Protein AF-W4LJB1-F1 (afdb_monomer)

Solvent-accessible surface area (backbone atoms only — not comparable to full-atom values): 30000 Å² total; per-residue (Å²): 85,72,66,49,22,36,75,74,29,67,84,62,86,85,84,87,67,60,63,72,80,47,66,64,42,24,19,49,32,48,44,39,39,50,56,78,70,55,41,74,54,46,64,46,61,82,84,63,87,84,41,37,68,29,30,62,28,66,41,12,50,27,48,24,54,32,27,75,71,45,22,34,31,26,21,24,29,37,70,37,11,29,45,12,38,69,47,71,60,37,59,60,35,86,85,61,88,76,69,100,62,61,70,65,44,41,14,34,43,78,53,99,72,34,38,50,46,50,34,37,32,34,51,68,32,39,44,34,43,35,38,35,40,72,45,26,34,22,90,58,12,78,81,33,13,6,32,42,21,65,30,36,39,31,15,71,42,88,47,42,70,14,58,74,55,46,78,30,64,23,74,76,81,40,11,28,68,96,50,39,27,36,51,39,63,30,62,36,60,53,71,30,87,50,92,53,70,44,70,33,23,39,33,44,34,63,70,42,54,60,65,77,31,31,93,77,40,83,86,44,65,31,32,37,37,38,36,48,46,59,82,70,78,68,69,58,36,36,72,74,32,79,55,72,72,35,87,62,29,24,53,41,46,52,32,43,38,68,20,66,76,34,41,11,15,11,19,24,44,48,68,46,32,73,92,63,29,91,78,79,73,95,66,99,37,44,47,50,41,72,40,27,16,16,36,26,84,44,59,34,39,23,41,62,70,37,46,71,50,72,44,76,48,66,28,21,43,27,14,19,49,15,50,49,70,37,95,84,51,70,47,68,55,74,61,85,57,51,98,57,20,59,49,101,45,22,21,31,67,44,12,46,35,2,13,28,43,48,40,20,46,52,48,50,47,34,70,71,38,80,81,63,39,37,66,58,53,51,48,29,36,42,79,39,22,47,67,38,48,15,71,77,38,38,87,54,74,31,34,35,30,7,30,8,36,57,34,64,68,50,20,50,56,67,65,52,50,59,22,42,29,45,62,66,28,58,84,56,68,46,77,48,45,39,66,43,66,51,53,37,33,51,49,70,50,53,62,81,54,95,62,62,73,47,35,36,37,42,34,59,79,40,40,83,65,41,79,46,60,61,74,37,74,46,55,29,66,52,58,47,78,20,55,31,37,36,40,16,23,41,81,87,71,51,51,29,92,74,47,29,70,42,45,42,38,24,39,68,71,79,79,80,80,77,81,78,86,80,88,82,84,87,89,87,89,87,78,96,80,81,85,77,88,80,82,87,79,91,77,86,89,87,83,89,82,89,83,87,90,80,88,82,84,86,80,88,85,135

Radius of gyration: 34.61 Å; Cα contacts (8 Å, |Δi|>4): 1351; chains: 1; bounding box: 64×47×132 Å

pLDDT: mean 85.66, std 18.84, range [25.03, 98.88]

Secondary structure (DSSP, 8-state):
-HHHHHHH-TT-------S-S-HHHHHHHHHHHHTTS--SSEEE----TTS-SSB--HHHHHHHHHHTTT--EEEE--S-TT-EEEEE--BS-TT----SS--SSSBB--STT---EEEEEPTT-EEEEEEEESS--TTTSTT---SEEEEEEEESSSSHHHHHS-SEEE-----BTTB--S-SEEEEEEE--SSS-EEEEEEEEEEEE--SSBTTBTTSPPEEEEEEEESS----EETTB-STT-TT-B----GGGGSTT-EEEEEEEGGGSTTT-SSSSSSSS-PPPTTSPP-EEEEEEE-TTS-EEEEEEEE--EEEEE-EE-SSSSB----TTGGGPSPSSPEE-SHHHHHHHHHHHHHHHHHH-TT--HHHHHHHHHHH-B---STT--SSSBTTTBT-B--HHHHHHHT----EEEEEESSS-EEEETT-EEEEEEEEE-SSSSPPEEEEEE-TTSS--B-SS--EEEE--S-EEEEEEEEEEETTS-B-SS-EEEEEEEEPPPP----------------S------------------------------

Mean predicted aligned error: 13.0 Å

Foldseek 3Di:
DVVLLCVLFVVDDDDDADCPDDNVSNLVRLQCCLPVVVPQEEEDEDDDLQFDQQEADSNLVSQLVSQVVQRAYAYEQFQQQLQKAKDFFDFLAPPCQDDPFDQLRQWGDPPPSQQWWKKKAFAFKKKKKKKFKNFAACNLAPFGADAWFKKKFKFQDRGSVRSVPTPWIFGDDAHHHPRGGHHRIGMIMDTRNDNGIGMIIMIIGGNHYDQAPGNLDRVHGMMMMMGMDMPPPPQIQIVQPRFSQRPRRHFPGGHSLQRPLHAHEFEFAPCQQPVNDPDPDPDDFGDTDSSQTFAAWRWNQAYSNRHGDIDTDGPNAAYEYFFDFDADDAAFDAPPCRVHGSDPTHGGDGSRRGRSNLSSLVVVLCVLPVPDGSVLLSCLQLVQADQGPDRNGHGAAHRRGGSHYGDSVSSSVVPWQFKAKDWPPPPAAEEEAAFFWGWTAMDIDTSPPPFDKWKKKDFQPQFDIDGDRTPTITGGRDADKTKIWIWMHGPVGDIRPDTDIHIYGYDYPPPPPPDDDDDDDDDDDDDPDPDDDDDDDDDDDDDDDDDDDDDDDDDDDD

Sequence (558 aa):
MAELVHDIAPGASLAFHTAFGGQAVFAEGITDLCTTAGSTVVVDDVIYFAEPMYQDGIIAQAAAACVARGVPYFSSAGNQSNRGLRQVFQDINPADERTRTPIGKDLHNWGGGDGFLDLTLPPGSTVRVVLQWNQPFASVSPGNGAQIDLDLYITPTPNASGLRSPIARSIGQQGTTGNPRGDAVEIVSVSNFGTRSKTVYLAIDHYEGSQSMIPQDSTTPLEFRLVFFESDFRNTIIQGIVDHTSAFGGPTIYGHAVAPGVVSVAAVPWYDTQVFNSNFTPSRATDPEDFSSRGGAISTQFDVSGNFLPRTSQEPDIAAVDGNNTTFFGFPLNLGGYEGEPDSFPNFFGTSAAAPNAAAVAALMREYHGALNPDEILAAMVNTAIDITGTRASVGRDDVTGAGLLDANAALAALQDGPNGVINTPSGNVSILAGQAVNFRGTGTSSEGNVPLSFFWDFGGGAANAAVKDPGSVVFNKAGVFTVTFTVSDSQGTSDATPARITVTVSAPAAAITRSGGGGGGGCTLDPNGAADFTLLIALSGILAYVVWRRRAGQQMC

Nearest PDB structures (foldseek):
  8jmw-assembly1_A  TM=4.535E-01  e=2.754E-09  Bacillus amyloliquefaciens
  4m02-assembly1_A  TM=7.090E-01  e=1.337E-04  Staphylococcus aureus subsp. aureus NCTC 8325
  4m03-assembly1_A-2  TM=7.090E-01  e=5.005E-04  Staphylococcus aureus subsp. aureus NCTC 8325
  3pdd-assembly1_A  TM=7.374E-01  e=2.357E-03  Acetivibrio thermocellus ATCC 27405
  4m00-assembly1_A  TM=2.145E-01  e=1.271E-05  Staphylococcus aureus subsp. aureus NCTC 8325

InterPro domains:
  IPR000209 Peptidase S8/S53 domain [PF00082] (252-391)
  IPR000601 PKD domain [PF18911] (429-505)
  IPR000601 PKD domain [PS50093] (421-511)
  IPR013783 Immunoglobulin-like fold [G3DSA:2.60.40.10] (418-507)
  IPR022409 PKD/Chitinase domain [SM00089] (423-507)
  IPR023828 Peptidase S8, subtilisin, Ser-active site [PS00138] (350-360)
  IPR035986 PKD domain superfamily [SSF49299] (429-505)
  IPR036852 Peptidase S8/S53 domain superfamily [G3DSA:3.40.50.200] (231-415)
  IPR036852 Peptidase S8/S53 domain superfamily [SSF52743] (1-420)

Structure (mmCIF, N/CA/C/O backbone):
data_AF-W4LJB1-F1
#
_entry.id   AF-W4LJB1-F1
#
loop_
_atom_site.group_PDB
_atom_site.id
_atom_site.type_symbol
_atom_site.label_atom_id
_atom_site.label_alt_id
_atom_site.label_comp_id
_atom_site.label_asym_id
_atom_site.label_entity_id
_atom_site.label_seq_id
_atom_site.pdbx_PDB_ins_code
_atom_site.Cartn_x
_atom_site.Cartn_y
_atom_site.Cartn_z
_atom_site.occupancy
_atom_site.B_iso_or_equiv
_atom_site.auth_seq_id
_atom_site.auth_comp_id
_atom_site.auth_asym_id
_atom_site.auth_atom_id
_atom_site.pdbx_PDB_model_num
ATOM 1 N N . MET A 1 1 ? -16.202 3.744 -3.286 1.00 91.00 1 MET A N 1
ATOM 2 C CA . MET A 1 1 ? -15.828 4.012 -1.878 1.00 91.00 1 MET A CA 1
ATOM 3 C C . MET A 1 1 ? -17.002 4.458 -1.013 1.00 91.00 1 MET A C 1
ATOM 5 O O . MET A 1 1 ? -17.388 3.694 -0.150 1.00 91.00 1 MET A O 1
ATOM 9 N N . ALA A 1 2 ? -17.580 5.650 -1.218 1.00 93.75 2 ALA A N 1
ATOM 10 C CA . ALA A 1 2 ? -18.643 6.181 -0.348 1.00 93.75 2 ALA A CA 1
ATOM 11 C C . ALA A 1 2 ? -19.868 5.254 -0.208 1.00 93.75 2 ALA A C 1
ATOM 13 O O . ALA A 1 2 ? -20.359 5.079 0.900 1.00 93.75 2 ALA A O 1
ATOM 14 N N . GLU A 1 3 ? -20.319 4.630 -1.304 1.00 95.12 3 GLU A N 1
ATOM 15 C CA . GLU A 1 3 ? -21.390 3.618 -1.265 1.00 95.12 3 GLU A CA 1
ATOM 16 C C . GLU A 1 3 ? -20.997 2.410 -0.404 1.00 95.12 3 GLU A C 1
ATOM 18 O O . GLU A 1 3 ? -21.742 2.045 0.492 1.00 95.12 3 GLU A O 1
ATOM 23 N N . LEU A 1 4 ? -19.778 1.885 -0.574 1.00 95.38 4 LEU A N 1
ATOM 24 C CA . LEU A 1 4 ? -19.269 0.757 0.218 1.00 95.38 4 LEU A CA 1
ATOM 25 C C . LEU A 1 4 ? -19.225 1.064 1.721 1.00 95.38 4 LEU A C 1
ATOM 27 O O . LEU A 1 4 ? -19.619 0.246 2.548 1.00 95.38 4 LEU A O 1
ATOM 31 N N . VAL A 1 5 ? -18.790 2.277 2.079 1.00 96.75 5 VAL A N 1
ATOM 32 C CA . VAL A 1 5 ? -18.824 2.726 3.477 1.00 96.75 5 VAL A CA 1
ATOM 33 C C . VAL A 1 5 ? -20.262 2.820 3.978 1.00 96.75 5 VAL A C 1
ATOM 35 O O . VAL A 1 5 ? -20.533 2.402 5.099 1.00 96.75 5 VAL A O 1
ATOM 38 N N . HIS A 1 6 ? -21.183 3.349 3.170 1.00 95.88 6 HIS A N 1
ATOM 39 C CA . HIS A 1 6 ? -22.589 3.484 3.545 1.00 95.88 6 HIS A CA 1
ATOM 40 C C . HIS A 1 6 ? -23.285 2.129 3.733 1.00 95.88 6 HIS A C 1
ATOM 42 O O . HIS A 1 6 ? -24.104 2.002 4.638 1.00 95.88 6 HIS A O 1
ATOM 48 N N . ASP A 1 7 ? -22.939 1.117 2.940 1.00 93.75 7 ASP A N 1
ATOM 49 C CA . ASP A 1 7 ? -23.531 -0.221 3.048 1.00 93.75 7 ASP A CA 1
ATOM 50 C C . ASP A 1 7 ? -23.214 -0.890 4.395 1.00 93.75 7 ASP A C 1
ATOM 52 O O . ASP A 1 7 ? -24.063 -1.574 4.966 1.00 93.75 7 ASP A O 1
ATOM 56 N N . ILE A 1 8 ? -22.011 -0.660 4.932 1.00 95.38 8 ILE A N 1
ATOM 57 C CA . ILE A 1 8 ? -21.570 -1.223 6.218 1.00 95.38 8 ILE A CA 1
ATOM 58 C C . ILE A 1 8 ? -21.909 -0.288 7.388 1.00 95.38 8 ILE A C 1
ATOM 60 O O . ILE A 1 8 ? -22.382 -0.736 8.432 1.00 95.38 8 ILE A O 1
ATOM 64 N N . ALA A 1 9 ? -21.687 1.016 7.225 1.00 96.69 9 ALA A N 1
ATOM 65 C CA . ALA A 1 9 ? -21.865 2.042 8.249 1.00 96.69 9 ALA A CA 1
ATOM 66 C C . ALA A 1 9 ? -22.825 3.152 7.764 1.00 96.69 9 ALA A C 1
ATOM 68 O O . ALA A 1 9 ? -22.411 4.299 7.569 1.00 96.69 9 ALA A O 1
ATOM 69 N N . PRO A 1 10 ? -24.132 2.864 7.601 1.00 96.69 10 PRO A N 1
ATOM 70 C CA . PRO A 1 10 ? -25.082 3.793 6.979 1.00 96.69 10 PRO A CA 1
ATOM 71 C C . PRO A 1 10 ? -25.317 5.081 7.778 1.00 96.69 10 PRO A C 1
ATOM 73 O O . PRO A 1 10 ? -25.767 6.082 7.220 1.00 96.69 10 PRO A O 1
ATOM 76 N N . GLY A 1 11 ? -25.018 5.067 9.082 1.00 95.56 11 GLY A N 1
ATOM 77 C CA . GLY A 1 11 ? -25.086 6.239 9.957 1.00 95.56 11 GLY A CA 1
ATOM 78 C C . GLY A 1 11 ? -23.865 7.164 9.874 1.00 95.56 11 GLY A C 1
ATOM 79 O O . GLY A 1 11 ? -23.913 8.273 10.412 1.00 95.56 11 GLY A O 1
ATOM 80 N N . ALA A 1 12 ? -22.779 6.748 9.214 1.00 96.12 12 ALA A N 1
ATOM 81 C CA . ALA A 1 12 ? -21.569 7.551 9.106 1.00 96.12 12 ALA A CA 1
ATOM 82 C C . ALA A 1 12 ? -21.802 8.777 8.210 1.00 96.12 12 ALA A C 1
ATOM 84 O O . ALA A 1 12 ? -22.276 8.679 7.078 1.00 96.12 12 ALA A O 1
ATOM 85 N N . SER A 1 13 ? -21.432 9.958 8.709 1.00 96.50 13 SER A N 1
ATOM 86 C CA . SER A 1 13 ? -21.356 11.158 7.871 1.00 96.50 13 SER A CA 1
ATOM 87 C C . SER A 1 13 ? -20.160 11.049 6.926 1.00 96.50 13 SER A C 1
ATOM 89 O O . SER A 1 13 ? -19.069 10.667 7.345 1.00 96.50 13 SER A O 1
ATOM 91 N N . LEU A 1 14 ? -20.355 11.414 5.660 1.00 96.88 14 LEU A N 1
ATOM 92 C CA . LEU A 1 14 ? -19.333 11.280 4.627 1.00 96.88 14 LEU A CA 1
ATOM 93 C C . LEU A 1 14 ? -18.759 12.649 4.254 1.00 96.88 14 LEU A C 1
ATOM 95 O O . LEU A 1 14 ? -19.499 13.580 3.934 1.00 96.88 14 LEU A O 1
ATOM 99 N N . ALA A 1 15 ? -17.433 12.742 4.253 1.00 97.50 15 ALA A N 1
ATOM 100 C CA . ALA A 1 15 ? -16.673 13.850 3.690 1.00 97.50 15 ALA A CA 1
ATOM 101 C C . ALA A 1 15 ? -15.837 13.337 2.511 1.00 97.50 15 ALA A C 1
ATOM 103 O O . ALA A 1 15 ? -15.426 12.179 2.492 1.00 97.50 15 ALA A O 1
ATOM 104 N N . PHE A 1 16 ? -15.597 14.192 1.519 1.00 97.44 16 PHE A N 1
ATOM 105 C CA . PHE A 1 16 ? -14.840 13.829 0.325 1.00 97.44 16 PHE A CA 1
ATOM 106 C C . PHE A 1 16 ? -13.846 14.925 -0.041 1.00 97.44 16 PHE A C 1
ATOM 108 O O . PHE A 1 16 ? -14.195 16.106 -0.073 1.00 97.44 16 PHE A O 1
ATOM 115 N N . HIS A 1 17 ? -12.635 14.502 -0.393 1.00 97.50 17 HIS A N 1
ATOM 116 C CA . HIS A 1 17 ? -11.658 15.312 -1.098 1.00 97.50 17 HIS A CA 1
ATOM 117 C C . HIS A 1 17 ? -11.079 14.490 -2.251 1.00 97.50 17 HIS A C 1
ATOM 119 O O . HIS A 1 17 ? -10.902 13.279 -2.137 1.00 97.50 17 HIS A O 1
ATOM 125 N N . THR A 1 18 ? -10.775 15.140 -3.371 1.00 96.38 18 THR A N 1
ATOM 126 C CA . THR A 1 18 ? -10.139 14.463 -4.504 1.00 96.38 18 THR A CA 1
ATOM 127 C C . THR A 1 18 ? -8.678 14.133 -4.192 1.00 96.38 18 THR A C 1
ATOM 129 O O . THR A 1 18 ? -7.929 14.997 -3.740 1.00 96.38 18 THR A O 1
ATOM 132 N N . ALA A 1 19 ? -8.246 12.907 -4.488 1.00 96.50 19 ALA A N 1
ATOM 133 C CA . ALA A 1 19 ? -6.823 12.563 -4.549 1.00 96.50 19 ALA A CA 1
ATOM 134 C C . ALA A 1 19 ? -6.180 13.012 -5.878 1.00 96.50 19 ALA A C 1
ATOM 136 O O . ALA A 1 19 ? -4.958 13.053 -6.010 1.00 96.50 19 ALA A O 1
ATOM 137 N N . PHE A 1 20 ? -6.988 13.367 -6.884 1.00 95.31 20 PHE A N 1
ATOM 138 C CA . PHE A 1 20 ? -6.523 13.849 -8.184 1.00 95.31 20 PHE A CA 1
ATOM 139 C C . PHE A 1 20 ? -6.221 15.349 -8.159 1.00 95.31 20 PHE A C 1
ATOM 141 O O . PHE A 1 20 ? -6.973 16.133 -7.582 1.00 95.31 20 PHE A O 1
ATOM 148 N N . GLY A 1 21 ? -5.141 15.740 -8.839 1.00 94.81 21 GLY A N 1
ATOM 149 C CA . GLY A 1 21 ? -4.601 17.107 -8.834 1.00 94.81 21 GLY A CA 1
ATOM 150 C C . GLY A 1 21 ? -3.088 17.165 -8.594 1.00 94.81 21 GLY A C 1
ATOM 151 O O . GLY A 1 21 ? -2.497 18.239 -8.649 1.00 94.81 21 GLY A O 1
ATOM 152 N N . GLY A 1 22 ? -2.457 16.008 -8.375 1.00 97.06 22 GLY A N 1
ATOM 153 C CA . GLY A 1 22 ? -1.045 15.871 -8.033 1.00 97.06 22 GLY A CA 1
ATOM 154 C C . GLY A 1 22 ? -0.853 15.506 -6.562 1.00 97.06 22 GLY A C 1
ATOM 155 O O . GLY A 1 22 ? -1.764 15.652 -5.748 1.00 97.06 22 GLY A O 1
ATOM 156 N N . GLN A 1 23 ? 0.359 15.066 -6.215 1.00 97.81 23 GLN A N 1
ATOM 157 C CA . GLN A 1 23 ? 0.679 14.611 -4.857 1.00 97.81 23 GLN A CA 1
ATOM 158 C C . GLN A 1 23 ? 0.423 15.687 -3.787 1.00 97.81 23 GLN A C 1
ATOM 160 O O . GLN A 1 23 ? 0.000 15.365 -2.682 1.00 97.81 23 GLN A O 1
ATOM 165 N N . ALA A 1 24 ? 0.633 16.967 -4.119 1.00 97.25 24 ALA A N 1
ATOM 166 C CA . ALA A 1 24 ? 0.389 18.076 -3.198 1.00 97.25 24 ALA A CA 1
ATOM 167 C C . ALA A 1 24 ? -1.102 18.256 -2.875 1.00 97.25 24 ALA A C 1
ATOM 169 O O . ALA A 1 24 ? -1.448 18.407 -1.710 1.00 97.25 24 ALA A O 1
ATOM 170 N N . VAL A 1 25 ? -1.976 18.171 -3.887 1.00 98.31 25 VAL A N 1
ATOM 171 C CA . VAL A 1 25 ? -3.436 18.255 -3.701 1.00 98.31 25 VAL A CA 1
ATOM 172 C C . VAL A 1 25 ? -3.942 17.077 -2.877 1.00 98.31 25 VAL A C 1
ATOM 174 O O . VAL A 1 25 ? -4.818 17.244 -2.036 1.00 98.31 25 VAL A O 1
ATOM 177 N N . PHE A 1 26 ? -3.370 15.889 -3.080 1.00 98.69 26 PHE A N 1
ATOM 178 C CA . PHE A 1 26 ? -3.725 14.725 -2.278 1.00 98.69 26 PHE A CA 1
ATOM 179 C C . PHE A 1 26 ? -3.296 14.897 -0.809 1.00 98.69 26 PHE A C 1
ATOM 181 O O . PHE A 1 26 ? -4.115 14.738 0.092 1.00 98.69 26 PHE A O 1
ATOM 188 N N . ALA A 1 27 ? -2.051 15.310 -0.555 1.00 98.56 27 ALA A N 1
ATOM 189 C CA . ALA A 1 27 ? -1.554 15.562 0.801 1.00 98.56 27 ALA A CA 1
ATOM 190 C C . ALA A 1 27 ? -2.336 16.674 1.537 1.00 98.56 27 ALA A C 1
ATOM 192 O O . ALA A 1 27 ? -2.640 16.550 2.729 1.00 98.56 27 ALA A O 1
ATOM 193 N N . GLU A 1 28 ? -2.694 17.751 0.830 1.00 98.56 28 GLU A N 1
ATOM 194 C CA . GLU A 1 28 ? -3.570 18.811 1.345 1.00 98.56 28 GLU A CA 1
ATOM 195 C C . GLU A 1 28 ? -4.964 18.261 1.663 1.00 98.56 28 GLU A C 1
ATOM 197 O O . GLU A 1 28 ? -5.459 18.457 2.770 1.00 98.56 28 GLU A O 1
ATOM 202 N N . GLY A 1 29 ? -5.540 17.470 0.756 1.00 98.56 29 GLY A N 1
ATOM 203 C CA . GLY A 1 29 ? -6.837 16.829 0.945 1.00 98.56 29 GLY A CA 1
ATOM 204 C C . GLY A 1 29 ? -6.912 15.928 2.171 1.00 98.56 29 GLY A C 1
ATOM 205 O O . GLY A 1 29 ? -7.880 15.998 2.926 1.00 98.56 29 GLY A O 1
ATOM 206 N N . ILE A 1 30 ? -5.871 15.127 2.418 1.00 98.75 30 ILE A N 1
ATOM 207 C CA . ILE A 1 30 ? -5.749 14.337 3.651 1.00 98.75 30 ILE A CA 1
ATOM 208 C C . ILE A 1 30 ? -5.779 15.267 4.867 1.00 98.75 30 ILE A C 1
ATOM 210 O O . ILE A 1 30 ? -6.549 15.054 5.802 1.00 98.75 30 ILE A O 1
ATOM 214 N N . THR A 1 31 ? -4.982 16.337 4.844 1.00 98.44 31 THR A N 1
ATOM 215 C CA . THR A 1 31 ? -4.928 17.306 5.947 1.00 98.44 31 THR A CA 1
ATOM 216 C C . THR A 1 31 ? -6.294 17.948 6.200 1.00 98.44 31 THR A C 1
ATOM 218 O O . THR A 1 31 ? -6.724 18.030 7.355 1.00 98.44 31 THR A O 1
ATOM 221 N N . ASP A 1 32 ? -7.005 18.352 5.149 1.00 98.56 32 ASP A N 1
ATOM 222 C CA . ASP A 1 32 ? -8.334 18.956 5.240 1.00 98.56 32 ASP A CA 1
ATOM 223 C C . ASP A 1 32 ? -9.387 17.981 5.764 1.00 98.56 32 ASP A C 1
ATOM 225 O O . ASP A 1 32 ? -10.197 18.358 6.615 1.00 98.56 32 ASP A O 1
ATOM 229 N N . LEU A 1 33 ? -9.355 16.717 5.335 1.00 98.50 33 LEU A N 1
ATOM 230 C CA . LEU A 1 33 ? -10.258 15.691 5.855 1.00 98.50 33 LEU A CA 1
ATOM 231 C C . LEU A 1 33 ? -10.042 15.471 7.357 1.00 98.50 33 LEU A C 1
ATOM 233 O O . LEU A 1 33 ? -11.018 15.401 8.108 1.00 98.50 33 LEU A O 1
ATOM 237 N N . CYS A 1 34 ? -8.789 15.419 7.812 1.00 97.31 34 CYS A N 1
ATOM 238 C CA . CYS A 1 34 ? -8.463 15.153 9.216 1.00 97.31 34 CYS A CA 1
ATOM 239 C C . CYS A 1 34 ? -8.645 16.373 10.130 1.00 97.31 34 CYS A C 1
ATOM 241 O O . CYS A 1 34 ? -8.814 16.212 11.337 1.00 97.31 34 CYS A O 1
ATOM 243 N N . THR A 1 35 ? -8.587 17.596 9.591 1.00 96.12 35 THR A N 1
ATOM 244 C CA . THR A 1 35 ? -8.621 18.829 10.397 1.00 96.12 35 THR A CA 1
ATOM 245 C C . THR A 1 35 ? -9.869 19.664 10.142 1.00 96.12 35 THR A C 1
ATOM 247 O O . THR A 1 35 ? -10.674 19.843 11.053 1.00 96.12 35 THR A O 1
ATOM 250 N N . THR A 1 36 ? -10.058 20.148 8.917 1.00 96.12 36 THR A N 1
ATOM 251 C CA . THR A 1 36 ? -11.155 21.043 8.533 1.00 96.12 36 THR A CA 1
ATOM 252 C C . THR A 1 36 ? -12.506 20.331 8.557 1.00 96.12 36 THR A C 1
ATOM 254 O O . THR A 1 36 ? -13.465 20.854 9.124 1.00 96.12 36 THR A O 1
ATOM 257 N N . ALA A 1 37 ? -12.589 19.133 7.974 1.00 97.00 37 ALA A N 1
ATOM 258 C CA . ALA A 1 37 ? -13.806 18.322 7.996 1.00 97.00 37 ALA A CA 1
ATOM 259 C C . ALA A 1 37 ? -14.004 17.593 9.335 1.00 97.00 37 ALA A C 1
ATOM 261 O O . ALA A 1 37 ? -15.130 17.233 9.672 1.00 97.00 37 ALA A O 1
ATOM 262 N N . GLY A 1 38 ? -12.926 17.389 10.103 1.00 95.75 38 GLY A N 1
ATOM 263 C CA . GLY A 1 38 ? -12.969 16.686 11.386 1.00 95.75 38 GLY A CA 1
ATOM 264 C C . GLY A 1 38 ? -13.331 15.205 11.250 1.00 95.75 38 GLY A C 1
ATOM 265 O O . GLY A 1 38 ? -14.039 14.668 12.103 1.00 95.75 38 GLY A O 1
ATOM 266 N N . SER A 1 39 ? -12.885 14.559 10.167 1.00 97.31 39 SER A N 1
ATOM 267 C CA . SER A 1 39 ? -13.172 13.147 9.901 1.00 97.31 39 SER A CA 1
ATOM 268 C C . SER A 1 39 ? -12.639 12.266 11.029 1.00 97.31 39 SER A C 1
ATOM 270 O O . SER A 1 39 ? -11.520 12.445 11.510 1.00 97.31 39 SER A O 1
ATOM 272 N N . THR A 1 40 ? -13.448 11.298 11.452 1.00 95.94 40 THR A N 1
ATOM 273 C CA . THR A 1 40 ? -13.109 10.354 12.526 1.00 95.94 40 THR A CA 1
ATOM 274 C C . THR A 1 40 ? -12.451 9.075 12.012 1.00 95.94 40 THR A C 1
ATOM 276 O O . THR A 1 40 ? -11.831 8.355 12.790 1.00 95.94 40 THR A O 1
ATOM 279 N N . VAL A 1 41 ? -12.551 8.805 10.717 1.00 98.19 41 VAL A N 1
ATOM 280 C CA . VAL A 1 41 ? -11.815 7.774 9.983 1.00 98.19 41 VAL A CA 1
ATOM 281 C C . VAL A 1 41 ? -11.524 8.360 8.606 1.00 98.19 41 VAL A C 1
ATOM 283 O O . VAL A 1 41 ? -12.383 9.047 8.047 1.00 98.19 41 VAL A O 1
ATOM 286 N N . VAL A 1 42 ? -10.332 8.123 8.065 1.00 98.69 42 VAL A N 1
ATOM 287 C CA . VAL A 1 42 ? -9.979 8.521 6.696 1.00 98.69 42 VAL A CA 1
ATOM 288 C C . VAL A 1 42 ? -9.564 7.291 5.908 1.00 98.69 42 VAL A C 1
ATOM 290 O O . VAL A 1 42 ? -8.948 6.376 6.447 1.00 98.69 42 VAL A O 1
ATOM 293 N N . VAL A 1 43 ? -9.944 7.256 4.635 1.00 98.69 43 VAL A N 1
ATOM 294 C CA . VAL A 1 43 ? -9.587 6.175 3.725 1.00 98.69 43 VAL A CA 1
ATOM 295 C C . VAL A 1 43 ? -9.339 6.703 2.322 1.00 98.69 43 VAL A C 1
ATOM 297 O O . VAL A 1 43 ? -10.053 7.602 1.871 1.00 98.69 43 VAL A O 1
ATOM 300 N N . ASP A 1 44 ? -8.363 6.123 1.633 1.00 98.12 44 ASP A N 1
ATOM 301 C CA . ASP A 1 44 ? -8.102 6.356 0.215 1.00 98.12 44 ASP A CA 1
ATOM 302 C C . ASP A 1 44 ? -7.913 5.044 -0.565 1.00 98.12 44 ASP A C 1
ATOM 304 O O . ASP A 1 44 ? -7.740 3.962 0.004 1.00 98.12 44 ASP A O 1
ATOM 308 N N . ASP A 1 45 ? -7.970 5.165 -1.888 1.00 95.12 45 ASP A N 1
ATOM 309 C CA . ASP A 1 45 ? -7.776 4.077 -2.837 1.00 95.12 45 ASP A CA 1
ATOM 310 C C . ASP A 1 45 ? -6.838 4.434 -4.006 1.00 95.12 45 ASP A C 1
ATOM 312 O O . ASP A 1 45 ? -6.957 3.866 -5.100 1.00 95.12 45 ASP A O 1
ATOM 316 N N . VAL A 1 46 ? -5.920 5.389 -3.804 1.00 96.19 46 VAL A N 1
ATOM 317 C CA . VAL A 1 46 ? -5.124 5.992 -4.887 1.00 96.19 46 VAL A CA 1
ATOM 318 C C . VAL A 1 46 ? -3.646 5.999 -4.553 1.00 96.19 46 VAL A C 1
ATOM 320 O O . VAL A 1 46 ? -3.243 6.580 -3.564 1.00 96.19 46 VAL A O 1
ATOM 323 N N . ILE A 1 47 ? -2.819 5.507 -5.475 1.00 95.00 47 ILE A N 1
ATOM 324 C CA . ILE A 1 47 ? -1.359 5.649 -5.424 1.00 95.00 47 ILE A CA 1
ATOM 325 C C . ILE A 1 47 ? -0.842 6.527 -6.565 1.00 95.00 47 ILE A C 1
ATOM 327 O O . ILE A 1 47 ? -1.322 6.457 -7.703 1.00 95.00 47 ILE A O 1
ATOM 331 N N . TYR A 1 48 ? 0.184 7.331 -6.290 1.00 97.31 48 TYR A N 1
ATOM 332 C CA . TYR A 1 48 ? 0.950 8.038 -7.313 1.00 97.31 48 TYR A CA 1
ATOM 333 C C . TYR A 1 48 ? 2.234 7.273 -7.663 1.00 97.31 48 TYR A C 1
ATOM 335 O O . TYR A 1 48 ? 3.011 6.857 -6.807 1.00 97.31 48 TYR A O 1
ATOM 343 N N . PHE A 1 49 ? 2.520 7.144 -8.963 1.00 96.62 49 PHE A N 1
ATOM 344 C CA . PHE A 1 49 ? 3.710 6.423 -9.444 1.00 96.62 49 PHE A CA 1
ATOM 345 C C . PHE A 1 49 ? 5.034 6.984 -8.900 1.00 96.62 49 PHE A C 1
ATOM 347 O O . PHE A 1 49 ? 5.980 6.235 -8.691 1.00 96.62 49 PHE A O 1
ATOM 354 N N . ALA A 1 50 ? 5.089 8.297 -8.669 1.00 96.75 50 ALA A N 1
ATOM 355 C CA . ALA A 1 50 ? 6.261 8.998 -8.152 1.00 96.75 50 ALA A CA 1
ATOM 356 C C . ALA A 1 50 ? 6.189 9.252 -6.634 1.00 96.75 50 ALA A C 1
ATOM 358 O O . ALA A 1 50 ? 6.819 10.187 -6.144 1.00 96.75 50 ALA A O 1
ATOM 359 N N . GLU A 1 51 ? 5.404 8.475 -5.885 1.00 98.06 51 GLU A N 1
ATOM 360 C CA . GLU A 1 51 ? 5.585 8.414 -4.432 1.00 98.06 51 GLU A CA 1
ATOM 361 C C . GLU A 1 51 ? 6.878 7.667 -4.104 1.00 98.06 51 GLU A C 1
ATOM 363 O O . GLU A 1 51 ? 7.114 6.609 -4.696 1.00 98.06 51 GLU A O 1
ATOM 368 N N . PRO A 1 52 ? 7.721 8.169 -3.186 1.00 98.06 52 PRO A N 1
ATOM 369 C CA . PRO A 1 52 ? 9.005 7.538 -2.947 1.00 98.06 52 PRO A CA 1
ATOM 370 C C . PRO A 1 52 ? 8.858 6.158 -2.284 1.00 98.06 52 PRO A C 1
ATOM 372 O O . PRO A 1 52 ? 8.068 5.950 -1.366 1.00 98.06 52 PRO A O 1
ATOM 375 N N . MET A 1 53 ? 9.660 5.200 -2.745 1.00 98.00 53 MET A N 1
ATOM 376 C CA . MET A 1 53 ? 9.727 3.823 -2.241 1.00 98.00 53 MET A CA 1
ATOM 377 C C . MET A 1 53 ? 10.708 3.662 -1.076 1.00 98.00 53 MET A C 1
ATOM 379 O O . MET A 1 53 ? 10.665 2.646 -0.384 1.00 98.00 53 MET A O 1
ATOM 383 N N . TYR A 1 54 ? 11.604 4.637 -0.899 1.00 97.50 54 TYR A N 1
ATOM 384 C CA . TYR A 1 54 ? 12.698 4.626 0.077 1.00 97.50 54 TYR A CA 1
ATOM 385 C C . TYR A 1 54 ? 12.632 5.781 1.079 1.00 97.50 54 TYR A C 1
ATOM 387 O O . TYR A 1 54 ? 13.466 5.854 1.978 1.00 97.50 54 TYR A O 1
ATOM 395 N N . GLN A 1 55 ? 11.662 6.681 0.938 1.00 97.50 55 GLN A N 1
ATOM 396 C CA . GLN A 1 55 ? 11.507 7.878 1.758 1.00 97.50 55 GLN A CA 1
ATOM 397 C C . GLN A 1 55 ? 10.017 8.185 1.936 1.00 97.50 55 GLN A C 1
ATOM 399 O O . GLN A 1 55 ? 9.219 7.925 1.042 1.00 97.50 55 GLN A O 1
ATOM 404 N N . ASP A 1 56 ? 9.629 8.774 3.063 1.00 98.06 56 ASP A N 1
ATOM 405 C CA . ASP A 1 56 ? 8.255 9.247 3.233 1.00 98.06 56 ASP A CA 1
ATOM 406 C C . ASP A 1 56 ? 7.991 10.503 2.392 1.00 98.06 56 ASP A C 1
ATOM 408 O O . ASP A 1 56 ? 8.432 11.606 2.724 1.00 98.06 56 ASP A O 1
ATOM 412 N N . GLY A 1 57 ? 7.247 10.330 1.296 1.00 98.00 57 GLY A N 1
ATOM 413 C CA . GLY A 1 57 ? 6.748 11.424 0.461 1.00 98.00 57 GLY A CA 1
ATOM 414 C C . GLY A 1 57 ? 5.727 12.312 1.176 1.00 98.00 57 GLY A C 1
ATOM 415 O O . GLY A 1 57 ? 5.269 12.010 2.275 1.00 98.00 57 GLY A O 1
ATOM 416 N N . ILE A 1 58 ? 5.318 13.410 0.538 1.00 98.19 58 ILE A N 1
ATOM 417 C CA . ILE A 1 58 ? 4.383 14.373 1.151 1.00 98.19 58 ILE A CA 1
ATOM 418 C C . ILE A 1 58 ? 3.005 13.771 1.472 1.00 98.19 58 ILE A C 1
ATOM 420 O O . ILE A 1 58 ? 2.390 14.166 2.459 1.00 98.19 58 ILE A O 1
ATOM 424 N N . ILE A 1 59 ? 2.542 12.786 0.691 1.00 98.75 59 ILE A N 1
ATOM 425 C CA . ILE A 1 59 ? 1.289 12.062 0.965 1.00 98.75 59 ILE A CA 1
ATOM 426 C C . ILE A 1 59 ? 1.465 11.176 2.206 1.00 98.75 59 ILE A C 1
ATOM 428 O O . ILE A 1 59 ? 0.658 11.250 3.128 1.00 98.75 59 ILE A O 1
ATOM 432 N N . ALA A 1 60 ? 2.565 10.416 2.283 1.00 98.62 60 ALA A N 1
ATOM 433 C CA . ALA A 1 60 ? 2.899 9.580 3.438 1.00 98.62 60 ALA A CA 1
ATOM 434 C C . ALA A 1 60 ? 3.011 10.408 4.728 1.00 98.62 60 ALA A C 1
ATOM 436 O O . ALA A 1 60 ? 2.477 10.030 5.768 1.00 98.62 60 ALA A O 1
ATOM 437 N N . GLN A 1 61 ? 3.642 11.583 4.646 1.00 98.62 61 GLN A N 1
ATOM 438 C CA . GLN A 1 61 ? 3.731 12.527 5.760 1.00 98.62 61 GLN A CA 1
ATOM 439 C C . GLN A 1 61 ? 2.352 13.042 6.194 1.00 98.62 61 GLN A C 1
ATOM 441 O O . GLN A 1 61 ? 2.085 13.113 7.393 1.00 98.62 61 GLN A O 1
ATOM 446 N N . ALA A 1 62 ? 1.467 13.380 5.251 1.00 98.81 62 ALA A N 1
ATOM 447 C CA . ALA A 1 62 ? 0.110 13.826 5.565 1.00 98.81 62 ALA A CA 1
ATOM 448 C C . ALA A 1 62 ? -0.727 12.713 6.218 1.00 98.81 62 ALA A C 1
ATOM 450 O O . ALA A 1 62 ? -1.378 12.961 7.236 1.00 98.81 62 ALA A O 1
ATOM 451 N N . ALA A 1 63 ? -0.655 11.486 5.692 1.00 98.81 63 ALA A N 1
ATOM 452 C CA . ALA A 1 63 ? -1.351 10.323 6.237 1.00 98.81 63 ALA A CA 1
ATOM 453 C C . ALA A 1 63 ? -0.858 9.981 7.655 1.00 98.81 63 ALA A C 1
ATOM 455 O O . ALA A 1 63 ? -1.656 9.933 8.591 1.00 98.81 63 ALA A O 1
ATOM 456 N N . ALA A 1 64 ? 0.460 9.888 7.866 1.00 98.44 64 ALA A N 1
ATOM 457 C CA . ALA A 1 64 ? 1.038 9.664 9.194 1.00 98.44 64 ALA A CA 1
ATOM 458 C C . ALA A 1 64 ? 0.690 10.792 10.183 1.00 98.44 64 ALA A C 1
ATOM 460 O O . ALA A 1 64 ? 0.419 10.548 11.359 1.00 98.44 64 ALA A O 1
ATOM 461 N N . ALA A 1 65 ? 0.641 12.045 9.719 1.00 98.50 65 ALA A N 1
ATOM 462 C CA . ALA A 1 65 ? 0.219 13.167 10.551 1.00 98.50 65 ALA A CA 1
ATOM 463 C C . ALA A 1 65 ? -1.282 13.117 10.892 1.00 98.50 65 ALA A C 1
ATOM 465 O O . ALA A 1 65 ? -1.683 13.639 11.935 1.00 98.50 65 ALA A O 1
ATOM 466 N N . CYS A 1 66 ? -2.122 12.527 10.040 1.00 98.19 66 CYS A N 1
ATOM 467 C CA . CYS A 1 66 ? -3.525 12.261 10.352 1.00 98.19 66 CYS A CA 1
ATOM 468 C C . CYS A 1 66 ? -3.645 11.213 11.469 1.00 98.19 66 CYS A C 1
ATOM 470 O O . CYS A 1 66 ? -4.300 11.465 12.483 1.00 98.19 66 CYS A O 1
ATOM 472 N N . VAL A 1 67 ? -2.900 10.110 11.353 1.00 97.81 67 VAL A N 1
ATOM 473 C CA . VAL A 1 67 ? -2.840 9.059 12.379 1.00 97.81 67 VAL A CA 1
ATOM 474 C C . VAL A 1 67 ? -2.338 9.605 13.713 1.00 97.81 67 VAL A C 1
ATOM 476 O O . VAL A 1 67 ? -2.970 9.393 14.746 1.00 97.81 67 VAL A O 1
ATOM 479 N N . ALA A 1 68 ? -1.279 10.417 13.703 1.00 95.50 68 ALA A N 1
ATOM 480 C CA . ALA A 1 68 ? -0.739 11.053 14.908 1.00 95.50 68 ALA A CA 1
ATOM 481 C C . ALA A 1 68 ? -1.732 12.001 15.617 1.00 95.50 68 ALA A C 1
ATOM 483 O O . ALA A 1 68 ? -1.537 12.335 16.786 1.00 95.50 68 ALA A O 1
ATOM 484 N N . ARG A 1 69 ? -2.804 12.438 14.938 1.00 94.31 69 ARG A N 1
ATOM 485 C CA . ARG A 1 69 ? -3.913 13.204 15.539 1.00 94.31 69 ARG A CA 1
ATOM 486 C C . ARG A 1 69 ? -4.994 12.316 16.165 1.00 94.31 69 ARG A C 1
ATOM 488 O O . ARG A 1 69 ? -5.980 12.843 16.673 1.00 94.31 69 ARG A O 1
ATOM 495 N N . GLY A 1 70 ? -4.820 10.998 16.140 1.00 93.31 70 GLY A N 1
ATOM 496 C CA . GLY A 1 70 ? -5.793 10.030 16.635 1.00 93.31 70 GLY A CA 1
ATOM 497 C C . GLY A 1 70 ? -6.873 9.661 15.614 1.00 93.31 70 GLY A C 1
ATOM 498 O O . GLY A 1 70 ? -7.917 9.146 16.009 1.00 93.31 70 GLY A O 1
ATOM 499 N N . VAL A 1 71 ? -6.662 9.938 14.322 1.00 97.69 71 VAL A N 1
ATOM 500 C CA . VAL A 1 71 ? -7.605 9.583 13.252 1.00 97.69 71 VAL A CA 1
ATOM 501 C C . VAL A 1 71 ? -7.078 8.346 12.516 1.00 97.69 71 VAL A C 1
ATOM 503 O O . VAL A 1 71 ? -6.057 8.460 11.841 1.00 97.69 71 VAL A O 1
ATOM 506 N N . PRO A 1 72 ? -7.718 7.167 12.635 1.00 97.94 72 PRO A N 1
ATOM 507 C CA . PRO A 1 72 ? -7.300 5.984 11.892 1.00 97.94 72 PRO A CA 1
ATOM 508 C C . PRO A 1 72 ? -7.386 6.250 10.386 1.00 97.94 72 PRO A C 1
ATOM 510 O O . PRO A 1 72 ? -8.367 6.822 9.898 1.00 97.94 72 PRO A O 1
ATOM 513 N N . TYR A 1 73 ? -6.340 5.842 9.673 1.00 98.81 73 TYR A N 1
ATOM 514 C CA . TYR A 1 73 ? -6.168 6.088 8.249 1.00 98.81 73 TYR A CA 1
ATOM 515 C C . TYR A 1 73 ? -5.963 4.754 7.531 1.00 98.81 73 TYR A C 1
ATOM 517 O O . TYR A 1 73 ? -5.042 4.018 7.873 1.00 98.81 73 TYR A O 1
ATOM 525 N N . PHE A 1 74 ? -6.792 4.462 6.534 1.00 98.88 74 PHE A N 1
ATOM 526 C CA . PHE A 1 74 ? -6.730 3.239 5.732 1.00 98.88 74 PHE A CA 1
ATOM 527 C C . PHE A 1 74 ? -6.315 3.577 4.301 1.00 98.88 74 PHE A C 1
ATOM 529 O O . PHE A 1 74 ? -6.841 4.516 3.711 1.00 98.88 74 PHE A O 1
ATOM 536 N N . SER A 1 75 ? -5.407 2.804 3.720 1.00 98.75 75 SER A N 1
ATOM 537 C CA . SER A 1 75 ? -5.051 2.935 2.306 1.00 98.75 75 SER A CA 1
ATOM 538 C C . SER A 1 75 ? -5.094 1.575 1.631 1.00 98.75 75 SER A C 1
ATOM 540 O O . SER A 1 75 ? -4.788 0.539 2.229 1.00 98.75 75 SER A O 1
ATOM 542 N N . SER A 1 76 ? -5.507 1.567 0.371 1.00 98.44 76 SER A N 1
ATOM 543 C CA . SER A 1 76 ? -5.468 0.360 -0.443 1.00 98.44 76 SER A CA 1
ATOM 544 C C . SER A 1 76 ? -4.019 -0.095 -0.671 1.00 98.44 76 SER A C 1
ATOM 546 O O . SER A 1 76 ? -3.177 0.711 -1.063 1.00 98.44 76 SER A O 1
ATOM 548 N N . ALA A 1 77 ? -3.725 -1.387 -0.499 1.00 98.00 77 ALA A N 1
ATOM 549 C CA . ALA A 1 77 ? -2.371 -1.922 -0.702 1.00 98.00 77 ALA A CA 1
ATOM 550 C C . ALA A 1 77 ? -1.883 -1.826 -2.167 1.00 98.00 77 ALA A C 1
ATOM 552 O O . ALA A 1 77 ? -0.681 -1.849 -2.444 1.00 98.00 77 ALA A O 1
ATOM 553 N N . GLY A 1 78 ? -2.811 -1.715 -3.119 1.00 96.69 78 GLY A N 1
ATOM 554 C CA . GLY A 1 78 ? -2.551 -1.670 -4.552 1.00 96.69 78 GLY A CA 1
ATOM 555 C C . GLY A 1 78 ? -2.802 -3.012 -5.244 1.00 96.69 78 GLY A C 1
ATOM 556 O O . GLY A 1 78 ? -2.925 -4.060 -4.614 1.00 96.69 78 GLY A O 1
ATOM 557 N N . ASN A 1 79 ? -2.845 -2.966 -6.576 1.00 95.25 79 ASN A N 1
ATOM 558 C CA . ASN A 1 79 ? -3.273 -4.078 -7.434 1.00 95.25 79 ASN A CA 1
ATOM 559 C C . ASN A 1 79 ? -2.129 -4.585 -8.336 1.00 95.25 79 ASN A C 1
ATOM 561 O O . ASN A 1 79 ? -2.322 -4.844 -9.525 1.00 95.25 79 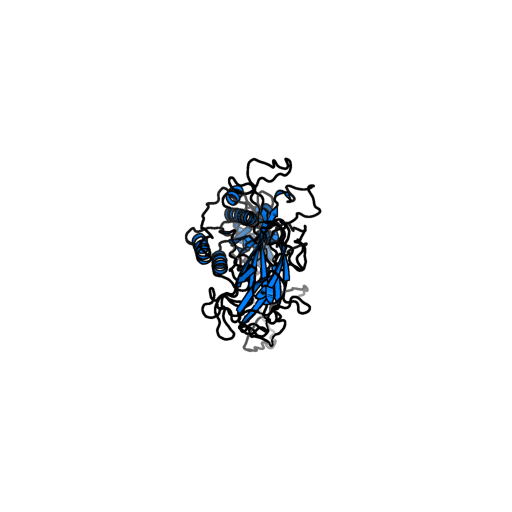ASN A O 1
ATOM 565 N N . GLN A 1 80 ? -0.897 -4.616 -7.822 1.00 93.38 80 GLN A N 1
ATOM 566 C CA . GLN A 1 80 ? 0.302 -4.938 -8.608 1.00 93.38 80 GLN A CA 1
ATOM 567 C C . GLN A 1 80 ? 0.816 -6.365 -8.364 1.00 93.38 80 GLN A C 1
ATOM 569 O O . GLN A 1 80 ? 1.833 -6.756 -8.937 1.00 93.38 80 GLN A O 1
ATOM 574 N N . SER A 1 81 ? 0.103 -7.177 -7.578 1.00 92.44 81 SER A N 1
ATOM 575 C CA . SER A 1 81 ? 0.470 -8.559 -7.255 1.00 92.44 81 SER A CA 1
ATOM 576 C C . SER A 1 81 ? 1.924 -8.657 -6.758 1.00 92.44 81 SER A C 1
ATOM 578 O O . SER A 1 81 ? 2.388 -7.789 -6.034 1.00 92.44 81 SER A O 1
ATOM 580 N N . ASN A 1 82 ? 2.688 -9.680 -7.133 1.00 89.62 82 ASN A N 1
ATOM 581 C CA . ASN A 1 82 ? 4.134 -9.775 -6.889 1.00 89.62 82 ASN A CA 1
ATOM 582 C C . ASN A 1 82 ? 4.975 -9.178 -8.039 1.00 89.62 82 ASN A C 1
ATOM 584 O O . ASN A 1 82 ? 6.115 -9.589 -8.259 1.00 89.62 82 ASN A O 1
ATOM 588 N N . ARG A 1 83 ? 4.432 -8.239 -8.825 1.00 92.38 83 ARG A N 1
ATOM 589 C CA . ARG A 1 83 ? 5.063 -7.744 -10.065 1.00 92.38 83 ARG A CA 1
ATOM 590 C C . ARG A 1 83 ? 5.990 -6.576 -9.780 1.00 92.38 83 ARG A C 1
ATOM 592 O O . ARG A 1 83 ? 5.868 -5.488 -10.343 1.00 92.38 83 ARG A O 1
ATOM 599 N N . GLY A 1 84 ? 6.924 -6.833 -8.877 1.00 93.44 84 GLY A N 1
ATOM 600 C CA . GLY A 1 84 ? 8.012 -5.943 -8.527 1.00 93.44 84 GLY A CA 1
ATOM 601 C C . GLY A 1 84 ? 9.347 -6.671 -8.564 1.00 93.44 84 GLY A C 1
ATOM 602 O O . GLY A 1 84 ? 9.408 -7.897 -8.555 1.00 93.44 84 GLY A O 1
ATOM 603 N N . LEU A 1 85 ? 10.434 -5.916 -8.598 1.00 92.88 85 LEU A N 1
ATOM 604 C CA . LEU A 1 85 ? 11.794 -6.418 -8.418 1.00 92.88 85 LEU A CA 1
ATOM 605 C C . LEU A 1 85 ? 12.509 -5.509 -7.429 1.00 92.88 85 LEU A C 1
ATOM 607 O O . LEU A 1 85 ? 12.265 -4.306 -7.416 1.00 92.88 85 LEU A O 1
ATOM 611 N N . ARG A 1 86 ? 13.413 -6.078 -6.634 1.00 92.56 86 ARG A N 1
ATOM 612 C CA . ARG A 1 86 ? 14.388 -5.336 -5.832 1.00 92.56 86 ARG A CA 1
ATOM 613 C C . ARG A 1 86 ? 15.754 -5.952 -6.077 1.00 92.56 86 ARG A C 1
ATOM 615 O O . ARG A 1 86 ? 15.906 -7.158 -5.895 1.00 92.56 86 ARG A O 1
ATOM 622 N N . GLN A 1 87 ? 16.715 -5.153 -6.516 1.00 92.88 87 GLN A N 1
ATOM 623 C CA . GLN A 1 87 ? 18.049 -5.629 -6.878 1.00 92.88 87 GLN A CA 1
ATOM 624 C C . GLN A 1 87 ? 19.107 -4.632 -6.427 1.00 92.88 87 GLN A C 1
ATOM 626 O O . GLN A 1 87 ? 18.886 -3.423 -6.448 1.00 92.88 87 GLN A O 1
ATOM 631 N N . VAL A 1 88 ? 20.278 -5.151 -6.064 1.00 94.00 88 VAL A N 1
ATOM 632 C CA . VAL A 1 88 ? 21.488 -4.332 -5.966 1.00 94.00 88 VAL A CA 1
ATOM 633 C C . VAL A 1 88 ? 21.899 -3.952 -7.381 1.00 94.00 88 VAL A C 1
ATOM 635 O O . VAL A 1 88 ? 22.004 -4.826 -8.245 1.00 94.00 88 VAL A O 1
ATOM 638 N N . PHE A 1 89 ? 22.140 -2.666 -7.620 1.00 93.69 89 PHE A N 1
ATOM 639 C CA . PHE A 1 89 ? 22.647 -2.221 -8.906 1.00 93.69 89 PHE A CA 1
ATOM 640 C C . PHE A 1 89 ? 24.061 -2.773 -9.108 1.00 93.69 89 PHE A C 1
ATOM 642 O O . PHE A 1 89 ? 24.939 -2.659 -8.255 1.00 93.69 89 PHE A O 1
ATOM 649 N N . GLN A 1 90 ? 24.260 -3.406 -10.252 1.00 92.44 90 GLN A N 1
ATOM 650 C CA . GLN A 1 90 ? 25.530 -3.980 -10.673 1.00 92.44 90 GLN A CA 1
ATOM 651 C C . GLN A 1 90 ? 25.793 -3.512 -12.087 1.00 92.44 90 GLN A C 1
ATOM 653 O O . GLN A 1 90 ? 25.076 -3.938 -12.988 1.00 92.44 90 GLN A O 1
ATOM 658 N N . ASP A 1 91 ? 26.790 -2.663 -12.274 1.00 89.06 91 ASP A N 1
ATOM 659 C CA . ASP A 1 91 ? 27.225 -2.260 -13.603 1.00 89.06 91 ASP A CA 1
ATOM 660 C C . ASP A 1 91 ? 27.994 -3.408 -14.279 1.00 89.06 91 ASP A C 1
ATOM 662 O O . ASP A 1 91 ? 28.856 -4.056 -13.670 1.00 89.06 91 ASP A O 1
ATOM 666 N N . ILE A 1 92 ? 27.666 -3.678 -15.542 1.00 90.00 92 ILE A N 1
ATOM 667 C CA . ILE A 1 92 ? 28.397 -4.603 -16.410 1.00 90.00 92 ILE A CA 1
ATOM 668 C C . ILE A 1 92 ? 29.864 -4.186 -16.565 1.00 90.00 92 ILE A C 1
ATOM 670 O O . ILE A 1 92 ? 30.741 -5.058 -16.600 1.00 90.00 92 ILE A O 1
ATOM 674 N N . ASN A 1 93 ? 30.154 -2.890 -16.678 1.00 84.88 93 ASN A N 1
ATOM 675 C CA . ASN A 1 93 ? 31.504 -2.382 -16.867 1.00 84.88 93 ASN A CA 1
ATOM 676 C C . ASN A 1 93 ? 31.731 -1.027 -16.165 1.00 84.88 93 ASN A C 1
ATOM 678 O O . ASN A 1 93 ? 31.894 -0.010 -16.842 1.00 84.88 93 ASN A O 1
ATOM 682 N N . PRO A 1 94 ? 31.956 -1.029 -14.838 1.00 75.31 94 PRO A N 1
ATOM 683 C CA . PRO A 1 94 ? 32.143 0.188 -14.031 1.00 75.31 94 PRO A CA 1
ATOM 684 C C . PRO A 1 94 ? 33.406 1.004 -14.373 1.00 75.31 94 PRO A C 1
ATOM 686 O O . PRO A 1 94 ? 33.733 1.987 -13.714 1.00 75.31 94 PRO A O 1
ATOM 689 N N . ALA A 1 95 ? 34.196 0.573 -15.362 1.00 74.69 95 ALA A N 1
ATOM 690 C CA . ALA A 1 95 ? 35.379 1.284 -15.833 1.00 74.69 95 ALA A CA 1
ATOM 691 C C . ALA A 1 95 ? 35.111 2.193 -17.053 1.00 74.69 95 ALA A C 1
ATOM 693 O O . ALA A 1 95 ? 36.029 2.913 -17.455 1.00 74.69 95 ALA A O 1
ATOM 694 N N . ASP A 1 96 ? 33.920 2.152 -17.669 1.00 69.31 96 ASP A N 1
ATOM 695 C CA . ASP A 1 96 ? 33.617 2.817 -18.953 1.00 69.31 96 ASP A CA 1
ATOM 696 C C . ASP A 1 96 ? 32.443 3.811 -18.883 1.00 69.31 96 ASP A C 1
ATOM 698 O O . ASP A 1 96 ? 31.624 3.863 -19.782 1.00 69.31 96 ASP A O 1
ATOM 702 N N . GLU A 1 97 ? 32.451 4.676 -17.867 1.00 63.59 97 GLU A N 1
ATOM 703 C CA . GLU A 1 97 ? 31.429 5.681 -17.486 1.00 63.59 97 GLU A CA 1
ATOM 704 C C . GLU A 1 97 ? 31.140 6.812 -18.514 1.00 63.59 97 GLU A C 1
ATOM 706 O O . GLU A 1 97 ? 30.950 7.977 -18.144 1.00 63.59 97 GLU A O 1
ATOM 711 N N . ARG A 1 98 ? 31.231 6.584 -19.832 1.00 60.59 98 ARG A N 1
ATOM 712 C CA . ARG A 1 98 ? 31.096 7.669 -20.825 1.00 60.59 98 ARG A CA 1
ATOM 713 C C . ARG A 1 98 ? 30.382 7.273 -22.108 1.00 60.59 98 ARG A C 1
ATOM 715 O O . ARG A 1 98 ? 31.046 6.947 -23.088 1.00 60.59 98 ARG A O 1
ATOM 722 N N . THR A 1 99 ? 29.091 7.609 -22.211 1.00 53.91 99 THR A N 1
ATOM 723 C CA . THR A 1 99 ? 28.470 8.121 -23.456 1.00 53.91 99 THR A CA 1
ATOM 724 C C . THR A 1 99 ? 27.182 8.923 -23.184 1.00 53.91 99 THR A C 1
ATOM 726 O O . THR A 1 99 ? 26.513 8.710 -22.193 1.00 53.91 99 THR A O 1
ATOM 729 N N . ARG A 1 100 ? 26.778 9.829 -24.095 1.00 62.62 100 ARG A N 1
ATOM 730 C CA . ARG A 1 100 ? 25.452 10.510 -24.065 1.00 62.62 100 ARG A CA 1
ATOM 731 C C . ARG A 1 100 ? 24.277 9.607 -24.492 1.00 62.62 100 ARG A C 1
ATOM 733 O O . ARG A 1 100 ? 23.144 10.061 -24.607 1.00 62.62 100 ARG A O 1
ATOM 740 N N . THR A 1 101 ? 24.558 8.378 -24.910 1.00 66.62 101 THR A N 1
ATOM 741 C CA . THR A 1 101 ? 23.562 7.384 -25.322 1.00 66.62 101 THR A CA 1
ATOM 742 C C . THR A 1 101 ? 24.182 6.026 -25.058 1.00 66.62 101 THR A C 1
ATOM 744 O O . THR A 1 101 ? 25.208 5.742 -25.689 1.00 66.62 101 THR A O 1
ATOM 747 N N . PRO A 1 102 ? 23.581 5.197 -24.197 1.00 75.69 102 PRO A N 1
ATOM 748 C CA . PRO A 1 102 ? 24.236 3.993 -23.733 1.00 75.69 102 PRO A CA 1
ATOM 749 C C . PRO A 1 102 ? 24.553 3.038 -24.874 1.00 75.69 102 PRO A C 1
ATOM 751 O O . PRO A 1 102 ? 23.741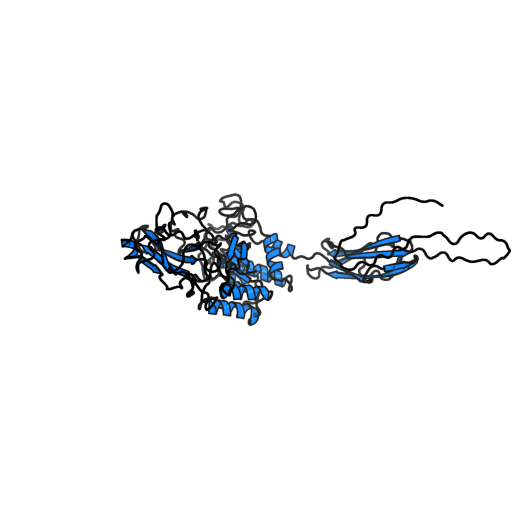 2.768 -25.766 1.00 75.69 102 PRO A O 1
ATOM 754 N N . ILE A 1 103 ? 25.774 2.512 -24.845 1.00 74.56 103 ILE A N 1
ATOM 755 C CA . ILE A 1 103 ? 26.247 1.490 -25.786 1.00 74.56 103 ILE A CA 1
ATOM 756 C C . ILE A 1 103 ? 26.122 0.072 -25.219 1.00 74.56 103 ILE A C 1
ATOM 758 O O . ILE A 1 103 ? 26.585 -0.875 -25.856 1.00 74.56 103 ILE A O 1
ATOM 762 N N . GLY A 1 104 ? 25.464 -0.072 -24.065 1.00 73.69 104 GLY A N 1
ATOM 763 C CA . GLY A 1 104 ? 25.202 -1.353 -23.410 1.00 73.69 104 GLY A CA 1
ATOM 764 C C . GLY A 1 104 ? 26.293 -1.808 -22.441 1.00 73.69 104 GLY A C 1
ATOM 765 O O . GLY A 1 104 ? 26.349 -2.992 -22.133 1.00 73.69 104 GLY A O 1
ATOM 766 N N . LYS A 1 105 ? 27.193 -0.906 -22.035 1.00 78.75 105 LYS A N 1
ATOM 767 C CA . LYS A 1 105 ? 28.307 -1.219 -21.132 1.00 78.75 105 LYS A CA 1
ATOM 768 C C . LYS A 1 105 ? 28.070 -0.779 -19.695 1.00 78.75 105 LYS A C 1
ATOM 770 O O . LYS A 1 105 ? 28.517 -1.505 -18.825 1.00 78.75 105 LYS A O 1
ATOM 775 N N . ASP A 1 106 ? 27.319 0.304 -19.511 1.00 85.44 106 ASP A N 1
ATOM 776 C CA . ASP A 1 106 ? 27.028 0.916 -18.206 1.00 85.44 106 ASP A CA 1
ATOM 777 C C . ASP A 1 106 ? 25.622 0.513 -17.712 1.00 85.44 106 ASP A C 1
ATOM 779 O O . ASP A 1 106 ? 24.948 1.215 -16.959 1.00 85.44 106 ASP A O 1
ATOM 783 N N . LEU A 1 107 ? 25.132 -0.631 -18.210 1.00 93.06 107 LEU A N 1
ATOM 784 C CA . LEU A 1 107 ? 23.814 -1.151 -17.870 1.00 93.06 107 LEU A CA 1
ATOM 785 C C . LEU A 1 107 ? 23.871 -2.010 -16.615 1.00 93.06 107 LEU A C 1
ATOM 787 O O . LEU A 1 107 ? 24.867 -2.685 -16.343 1.00 93.06 107 LEU A O 1
ATOM 791 N N . HIS A 1 108 ? 22.734 -2.095 -15.928 1.00 94.81 108 HIS A N 1
ATOM 792 C CA . HIS A 1 108 ? 22.539 -3.102 -14.902 1.00 94.81 108 HIS A CA 1
ATOM 793 C C . HIS A 1 108 ? 22.689 -4.526 -15.468 1.00 94.81 108 HIS A C 1
ATOM 795 O O . HIS A 1 108 ? 22.007 -4.904 -16.419 1.00 94.81 108 HIS A O 1
ATOM 801 N N . ASN A 1 109 ? 23.543 -5.328 -14.837 1.00 93.88 109 ASN A N 1
ATOM 802 C CA . ASN A 1 109 ? 23.753 -6.742 -15.114 1.00 93.88 109 ASN A CA 1
ATOM 803 C C . ASN A 1 109 ? 22.648 -7.611 -14.488 1.00 93.88 109 ASN A C 1
ATOM 805 O O . ASN A 1 109 ? 22.657 -7.872 -13.285 1.00 93.88 109 ASN A O 1
ATOM 809 N N . TRP A 1 110 ? 21.765 -8.149 -15.324 1.00 92.62 110 TRP A N 1
ATOM 810 C CA . TRP A 1 110 ? 20.710 -9.099 -14.946 1.00 92.62 110 TRP A CA 1
ATOM 811 C C . TRP A 1 110 ? 21.212 -10.541 -14.757 1.00 92.62 110 TRP A C 1
ATOM 813 O O . TRP A 1 110 ? 20.434 -11.440 -14.432 1.00 92.62 110 TRP A O 1
ATOM 823 N N . GLY A 1 111 ? 22.514 -10.774 -14.940 1.00 90.31 111 GLY A N 1
ATOM 824 C CA . GLY A 1 111 ? 23.181 -12.062 -14.790 1.00 90.31 111 GLY A CA 1
ATOM 825 C C . GLY A 1 111 ? 23.985 -12.437 -16.033 1.00 90.31 111 GLY A C 1
ATOM 826 O O . GLY A 1 111 ? 23.585 -12.182 -17.163 1.00 90.31 111 GLY A O 1
ATOM 827 N N . GLY A 1 112 ? 25.157 -13.052 -15.840 1.00 87.69 112 GLY A N 1
ATOM 828 C CA . GLY A 1 112 ? 26.001 -13.505 -16.956 1.00 87.69 112 GLY A CA 1
ATOM 829 C C . GLY A 1 112 ? 26.547 -12.388 -17.860 1.00 87.69 112 GLY A C 1
ATOM 830 O O . GLY A 1 112 ? 27.084 -12.701 -18.921 1.00 87.69 112 GLY A O 1
ATOM 831 N N . GLY A 1 113 ? 26.439 -11.118 -17.448 1.00 89.38 113 GLY A N 1
ATOM 832 C CA . GLY A 1 113 ? 26.806 -9.953 -18.256 1.00 89.38 113 GLY A CA 1
ATOM 833 C C . GLY A 1 113 ? 25.694 -9.474 -19.195 1.00 89.38 113 GLY A C 1
ATOM 834 O O . GLY A 1 113 ? 25.991 -8.737 -20.133 1.00 89.38 113 GLY A O 1
ATOM 835 N N . ASP A 1 114 ? 24.446 -9.906 -18.988 1.00 92.19 114 ASP A N 1
ATOM 836 C CA . ASP A 1 114 ? 23.292 -9.442 -19.761 1.00 92.19 114 ASP A CA 1
ATOM 837 C C . ASP A 1 114 ? 22.748 -8.118 -19.205 1.00 92.19 114 ASP A C 1
ATOM 839 O O . ASP A 1 114 ? 22.433 -8.016 -18.023 1.00 92.19 114 ASP A O 1
ATOM 843 N N . GLY A 1 115 ? 22.642 -7.103 -20.063 1.00 94.75 115 GLY A N 1
ATOM 844 C CA . GLY A 1 115 ? 22.154 -5.764 -19.709 1.00 94.75 115 GLY A CA 1
ATOM 845 C C . GLY A 1 115 ? 20.649 -5.580 -19.863 1.00 94.75 115 GLY A C 1
ATOM 846 O O . GLY A 1 115 ? 20.134 -4.486 -19.625 1.00 94.75 115 GLY A O 1
ATOM 847 N N . PHE A 1 116 ? 19.940 -6.623 -20.295 1.00 96.75 116 PHE A N 1
ATOM 848 C CA . PHE A 1 116 ? 18.539 -6.532 -20.670 1.00 96.75 116 PHE A CA 1
ATOM 849 C C . PHE A 1 116 ? 17.660 -7.513 -19.893 1.00 96.75 116 PHE A C 1
ATOM 851 O O . PHE A 1 116 ? 18.026 -8.661 -19.664 1.00 96.75 116 PHE A O 1
ATOM 858 N N . LEU A 1 117 ? 16.469 -7.044 -19.523 1.00 95.69 117 LEU A N 1
ATOM 859 C CA . LEU A 1 117 ? 15.400 -7.849 -18.943 1.00 95.69 117 LEU A CA 1
ATOM 860 C C . LEU A 1 117 ? 14.273 -8.020 -19.966 1.00 95.69 117 LEU A C 1
ATOM 862 O O . LEU A 1 117 ? 13.716 -7.028 -20.455 1.00 95.69 117 LEU A O 1
ATOM 866 N N . ASP A 1 118 ? 13.902 -9.263 -20.263 1.00 96.12 118 ASP A N 1
ATOM 867 C CA . ASP A 1 118 ? 12.851 -9.562 -21.235 1.00 96.12 118 ASP A CA 1
ATOM 868 C C . ASP A 1 118 ? 11.453 -9.264 -20.675 1.00 96.12 118 ASP A C 1
ATOM 870 O O . ASP A 1 118 ? 11.065 -9.737 -19.602 1.00 96.12 118 ASP A O 1
ATOM 874 N N . LEU A 1 119 ? 10.656 -8.539 -21.463 1.00 95.44 119 LEU A N 1
ATOM 875 C CA . LEU A 1 119 ? 9.237 -8.283 -21.223 1.00 95.44 119 LEU A CA 1
ATOM 876 C C . LEU A 1 119 ? 8.425 -8.769 -22.426 1.00 95.44 119 LEU A C 1
ATOM 878 O O . LEU A 1 119 ? 8.529 -8.212 -23.520 1.00 95.44 119 LEU A O 1
ATOM 882 N N . THR A 1 120 ? 7.585 -9.787 -22.246 1.00 95.56 120 THR A N 1
ATOM 883 C CA . THR A 1 120 ? 6.706 -10.294 -23.313 1.00 95.56 120 THR A CA 1
ATOM 884 C C . THR A 1 120 ? 5.285 -9.785 -23.126 1.00 95.56 120 THR A C 1
ATOM 886 O O . THR A 1 120 ? 4.536 -10.286 -22.290 1.00 95.56 120 THR A O 1
ATOM 889 N N . LEU A 1 121 ? 4.930 -8.792 -23.941 1.00 94.19 121 LEU A N 1
ATOM 890 C CA . LEU A 1 121 ? 3.672 -8.052 -23.919 1.00 94.19 121 LEU A CA 1
ATOM 891 C C . LEU A 1 121 ? 2.588 -8.784 -24.731 1.00 94.19 121 LEU A C 1
ATOM 893 O O . LEU A 1 121 ? 2.760 -8.951 -25.946 1.00 94.19 121 LEU A O 1
ATOM 897 N N . PRO A 1 122 ? 1.462 -9.190 -24.127 1.00 93.81 122 PRO A N 1
ATOM 898 C CA . PRO A 1 122 ? 0.291 -9.705 -24.835 1.00 93.81 122 PRO A CA 1
ATOM 899 C C . PRO A 1 122 ? -0.311 -8.686 -25.823 1.00 93.81 122 PRO A C 1
ATOM 901 O O . PRO A 1 122 ? -0.049 -7.487 -25.724 1.00 93.81 122 PRO A O 1
ATOM 904 N N . PRO A 1 123 ? -1.135 -9.116 -26.796 1.00 93.44 123 PRO A N 1
ATOM 905 C CA . PRO A 1 123 ? -1.907 -8.193 -27.629 1.00 93.44 123 PRO A CA 1
ATOM 906 C C . PRO A 1 123 ? -2.785 -7.262 -26.781 1.00 93.44 123 PRO A C 1
ATOM 908 O O . PRO A 1 123 ? -3.497 -7.718 -25.889 1.00 93.44 123 PRO A O 1
ATOM 911 N N . GLY A 1 124 ? -2.756 -5.965 -27.076 1.00 91.81 124 GLY A N 1
ATOM 912 C CA . GLY A 1 124 ? -3.549 -4.940 -26.395 1.00 91.81 124 GLY A CA 1
ATOM 913 C C . GLY A 1 124 ? -3.029 -4.511 -25.020 1.00 91.81 124 GLY A C 1
ATOM 914 O O . GLY A 1 124 ? -3.596 -3.591 -24.447 1.00 91.81 124 GLY A O 1
ATOM 915 N N . SER A 1 125 ? -1.963 -5.119 -24.488 1.00 92.50 125 SER A N 1
ATOM 916 C CA . SER A 1 125 ? -1.450 -4.762 -23.161 1.00 92.50 125 SER A CA 1
ATOM 917 C C . SER A 1 125 ? -0.695 -3.434 -23.178 1.00 92.50 125 SER A C 1
ATOM 919 O O . SER A 1 125 ? 0.113 -3.190 -24.084 1.00 92.50 125 SER A O 1
ATOM 921 N N . THR A 1 126 ? -0.854 -2.642 -22.120 1.00 94.06 126 THR A N 1
ATOM 922 C CA . THR A 1 126 ? 0.075 -1.564 -21.764 1.00 94.06 126 THR A CA 1
ATOM 923 C C . THR A 1 126 ? 0.700 -1.857 -20.409 1.00 94.06 126 THR A C 1
ATOM 925 O O . THR A 1 126 ? -0.001 -2.198 -19.458 1.00 94.06 126 THR A O 1
ATOM 928 N N . VAL A 1 127 ? 2.022 -1.707 -20.331 1.00 94.31 127 VAL A N 1
ATOM 929 C CA . VAL A 1 127 ? 2.784 -1.807 -19.086 1.00 94.31 127 VAL A CA 1
ATOM 930 C C . VAL A 1 127 ? 3.508 -0.498 -18.852 1.00 94.31 127 VAL A C 1
ATOM 932 O O . VAL A 1 127 ? 4.192 0.024 -19.738 1.00 94.31 127 VAL A O 1
ATOM 935 N N . ARG A 1 128 ? 3.373 0.020 -17.639 1.00 96.75 128 ARG A N 1
ATOM 936 C CA . ARG A 1 128 ? 4.170 1.112 -17.105 1.00 96.75 128 ARG A CA 1
ATOM 937 C C . ARG A 1 128 ? 5.168 0.546 -16.112 1.00 96.75 128 ARG A C 1
ATOM 939 O O . ARG A 1 128 ? 4.798 -0.233 -15.243 1.00 96.75 128 ARG A O 1
ATOM 946 N N . VAL A 1 129 ? 6.421 0.949 -16.247 1.00 97.69 129 VAL A N 1
ATOM 947 C CA . VAL A 1 129 ? 7.490 0.534 -15.346 1.00 97.69 129 VAL A CA 1
ATOM 948 C C . VAL A 1 129 ? 7.934 1.745 -14.552 1.00 97.69 129 VAL A C 1
ATOM 950 O O . VAL A 1 129 ? 8.280 2.769 -15.142 1.00 97.69 129 VAL A O 1
ATOM 953 N N . VAL A 1 130 ? 7.884 1.617 -13.231 1.00 98.38 130 VAL A N 1
ATOM 954 C CA . VAL A 1 130 ? 8.363 2.617 -12.278 1.00 98.38 130 VAL A CA 1
ATOM 955 C C . VAL A 1 130 ? 9.669 2.103 -11.695 1.00 98.38 130 VAL A C 1
ATOM 957 O O . VAL A 1 130 ? 9.664 1.091 -10.997 1.00 98.38 130 VAL A O 1
ATOM 960 N N . LEU A 1 131 ? 10.768 2.786 -12.002 1.00 98.62 131 LEU A N 1
ATOM 961 C CA . LEU A 1 131 ? 12.077 2.586 -11.392 1.00 98.62 131 LEU A CA 1
ATOM 962 C C . LEU A 1 131 ? 12.268 3.620 -10.292 1.00 98.62 131 LEU A C 1
ATOM 964 O O . LEU A 1 131 ? 12.065 4.805 -10.534 1.00 98.62 131 LEU A O 1
ATOM 968 N N . GLN A 1 132 ? 12.703 3.178 -9.119 1.00 98.38 132 GLN A N 1
ATOM 969 C CA . GLN A 1 132 ? 13.248 4.052 -8.084 1.00 98.38 132 GLN A CA 1
ATOM 970 C C . GLN A 1 132 ? 14.468 3.402 -7.452 1.00 98.38 132 GLN A C 1
ATOM 972 O O . GLN A 1 132 ? 14.516 2.181 -7.320 1.00 98.38 132 GLN A O 1
ATOM 977 N N . TRP A 1 133 ? 15.439 4.197 -7.024 1.00 97.31 133 TRP A N 1
ATOM 978 C CA . TRP A 1 133 ? 16.630 3.714 -6.324 1.00 97.31 133 TRP A CA 1
ATOM 979 C C . TRP A 1 133 ? 16.729 4.322 -4.936 1.00 97.31 133 TRP A C 1
ATOM 981 O O . TRP A 1 133 ? 16.043 5.298 -4.629 1.00 97.31 133 TRP A O 1
ATOM 991 N N . ASN A 1 134 ? 17.537 3.711 -4.071 1.00 96.12 134 ASN A N 1
ATOM 992 C CA . ASN A 1 134 ? 17.663 4.111 -2.675 1.00 96.12 134 ASN A CA 1
ATOM 993 C C . ASN A 1 134 ? 18.442 5.424 -2.510 1.00 96.12 134 ASN A C 1
ATOM 995 O O . ASN A 1 134 ? 19.527 5.467 -1.938 1.00 96.12 134 ASN A O 1
ATOM 999 N N . GLN A 1 135 ? 17.850 6.521 -2.972 1.00 95.38 135 GLN A N 1
ATOM 1000 C CA . GLN A 1 135 ? 18.288 7.884 -2.719 1.00 95.38 135 GLN A CA 1
ATOM 1001 C C . GLN A 1 135 ? 17.090 8.798 -2.437 1.00 95.38 135 GLN A C 1
ATOM 1003 O O . GLN A 1 135 ? 15.971 8.499 -2.864 1.00 95.38 135 GLN A O 1
ATOM 1008 N N . PRO A 1 136 ? 17.293 9.909 -1.709 1.00 95.81 136 PRO A N 1
ATOM 1009 C CA . PRO A 1 136 ? 16.188 10.784 -1.360 1.00 95.81 136 PRO A CA 1
ATOM 1010 C C . PRO A 1 136 ? 15.641 11.546 -2.570 1.00 95.81 136 PRO A C 1
ATOM 1012 O O . PRO A 1 136 ? 16.328 11.773 -3.568 1.00 95.81 136 PRO A O 1
ATOM 1015 N N . PHE A 1 137 ? 14.396 11.991 -2.449 1.00 97.06 137 PHE A N 1
ATOM 1016 C CA . PHE A 1 137 ? 13.725 12.811 -3.448 1.00 97.06 137 PHE A CA 1
ATOM 1017 C C . PHE A 1 137 ? 13.959 14.294 -3.148 1.00 97.06 137 PHE A C 1
ATOM 1019 O O . PHE A 1 137 ? 13.708 14.760 -2.035 1.00 97.06 137 PHE A O 1
ATOM 1026 N N . ALA A 1 138 ? 14.387 15.074 -4.143 1.00 96.25 138 ALA A N 1
ATOM 1027 C CA . ALA A 1 138 ? 14.529 16.524 -4.004 1.00 96.25 138 ALA A CA 1
ATOM 1028 C C . ALA A 1 138 ? 13.191 17.234 -3.728 1.00 96.25 138 ALA A C 1
ATOM 1030 O O . ALA A 1 138 ? 13.188 18.302 -3.111 1.00 96.25 138 ALA A O 1
ATOM 1031 N N . SER A 1 139 ? 12.069 16.662 -4.173 1.00 95.38 139 SER A N 1
ATOM 1032 C CA . SER A 1 139 ? 10.718 17.161 -3.894 1.00 95.38 139 SER A CA 1
ATOM 1033 C C . SER A 1 139 ? 10.304 17.012 -2.427 1.00 95.38 139 SER A C 1
ATOM 1035 O O . SER A 1 139 ? 9.437 17.755 -1.968 1.00 95.38 139 SER A O 1
ATOM 1037 N N . VAL A 1 140 ? 10.949 16.110 -1.680 1.00 96.31 140 VAL A N 1
ATOM 1038 C CA . VAL A 1 140 ? 10.752 15.912 -0.235 1.00 96.31 140 VAL A CA 1
ATOM 1039 C C . VAL A 1 140 ? 11.831 16.634 0.568 1.00 96.31 140 VAL A C 1
ATOM 1041 O O . VAL A 1 140 ? 11.530 17.314 1.547 1.00 96.31 140 VAL A O 1
ATOM 1044 N N . SER A 1 141 ? 13.086 16.527 0.128 1.00 93.62 141 SER A N 1
ATOM 1045 C CA . SER A 1 141 ? 14.265 17.079 0.798 1.00 93.62 141 SER A CA 1
ATOM 1046 C C . SER A 1 141 ? 15.000 18.063 -0.122 1.00 93.62 141 SER A C 1
ATOM 1048 O O . SER A 1 141 ? 16.016 17.708 -0.734 1.00 93.62 141 SER A O 1
ATOM 1050 N N . PRO A 1 142 ? 14.524 19.319 -0.246 1.00 89.75 142 PRO A N 1
ATOM 1051 C CA . PRO A 1 142 ? 15.168 20.312 -1.095 1.00 89.75 142 PRO A CA 1
ATOM 1052 C C . PRO A 1 142 ? 16.651 20.487 -0.744 1.00 89.75 142 PRO A C 1
ATOM 1054 O O . PRO A 1 142 ? 17.002 20.831 0.383 1.00 89.75 142 PRO A O 1
ATOM 1057 N N . GLY A 1 143 ? 17.531 20.258 -1.722 1.00 86.06 143 GLY A N 1
ATOM 1058 C CA . GLY A 1 143 ? 18.987 20.334 -1.545 1.00 86.06 143 GLY A CA 1
ATOM 1059 C C . GLY A 1 143 ? 19.671 19.019 -1.152 1.00 86.06 143 GLY A C 1
ATOM 1060 O O . GLY A 1 143 ? 20.895 18.995 -1.067 1.00 86.06 143 GLY A O 1
ATOM 1061 N N . ASN A 1 144 ? 18.915 17.935 -0.965 1.00 90.31 144 ASN A N 1
ATOM 1062 C CA . ASN A 1 144 ? 19.435 16.594 -0.700 1.00 90.31 144 ASN A CA 1
ATOM 1063 C C . ASN A 1 144 ? 18.640 15.538 -1.489 1.00 90.31 144 ASN A C 1
ATOM 1065 O O . ASN A 1 144 ? 18.098 14.615 -0.902 1.00 90.31 144 ASN A O 1
ATOM 1069 N N . GLY A 1 145 ? 18.515 15.722 -2.809 1.00 93.50 145 GLY A N 1
ATOM 1070 C CA . GLY A 1 145 ? 17.910 14.741 -3.717 1.00 93.50 145 GLY A CA 1
ATOM 1071 C C . GLY A 1 145 ? 18.874 13.640 -4.168 1.00 93.50 145 GLY A C 1
ATOM 1072 O O . GLY A 1 145 ? 19.894 13.375 -3.523 1.00 93.50 145 GLY A O 1
ATOM 1073 N N . ALA A 1 146 ? 18.580 13.044 -5.321 1.00 94.88 146 ALA A N 1
ATOM 1074 C CA . ALA A 1 146 ? 19.403 11.994 -5.904 1.00 94.88 146 ALA A CA 1
ATOM 1075 C C . ALA A 1 146 ? 20.831 12.486 -6.216 1.00 94.88 146 ALA A C 1
ATOM 1077 O O . ALA A 1 146 ? 21.048 13.613 -6.658 1.00 94.88 146 ALA A O 1
ATOM 1078 N N . GLN A 1 147 ? 21.820 11.642 -5.935 1.00 94.00 147 GLN A N 1
ATOM 1079 C CA . GLN A 1 147 ? 23.256 11.848 -6.169 1.00 94.00 147 GLN A CA 1
ATOM 1080 C C . GLN A 1 147 ? 23.832 10.895 -7.224 1.00 94.00 147 GLN A C 1
ATOM 1082 O O . GLN A 1 147 ? 25.048 10.862 -7.436 1.00 94.00 147 GLN A O 1
ATOM 1087 N N . ILE A 1 148 ? 22.966 10.100 -7.836 1.00 92.31 148 ILE A N 1
ATOM 1088 C CA . ILE A 1 148 ? 23.219 9.422 -9.096 1.00 92.31 148 ILE A CA 1
ATOM 1089 C C . ILE A 1 148 ? 22.040 9.687 -10.029 1.00 92.31 148 ILE A C 1
ATOM 1091 O O . ILE A 1 148 ? 20.949 10.048 -9.576 1.00 92.31 148 ILE A O 1
ATOM 1095 N N . ASP A 1 149 ? 22.276 9.423 -11.299 1.00 93.19 149 ASP A N 1
ATOM 1096 C CA . ASP A 1 149 ? 21.319 9.496 -12.384 1.00 93.19 149 ASP A CA 1
ATOM 1097 C C . ASP A 1 149 ? 21.253 8.111 -13.041 1.00 93.19 149 ASP A C 1
ATOM 1099 O O . ASP A 1 149 ? 22.264 7.596 -13.538 1.00 93.19 149 ASP A O 1
ATOM 1103 N N . LEU A 1 150 ? 20.088 7.470 -12.933 1.00 94.62 150 LEU A N 1
ATOM 1104 C CA . LEU A 1 150 ? 19.799 6.195 -13.577 1.00 94.62 150 LEU A CA 1
ATOM 1105 C C . LEU A 1 150 ? 18.742 6.434 -14.645 1.00 94.62 150 LEU A C 1
ATOM 1107 O O . LEU A 1 150 ? 17.619 6.791 -14.312 1.00 94.62 150 LEU A O 1
ATOM 1111 N N . ASP A 1 151 ? 19.060 6.117 -15.894 1.00 95.06 151 ASP A N 1
ATOM 1112 C CA . ASP A 1 151 ? 18.125 6.208 -17.007 1.00 95.06 151 ASP A CA 1
ATOM 1113 C C . ASP A 1 151 ? 17.397 4.869 -17.216 1.00 95.06 151 ASP A C 1
ATOM 1115 O O . ASP A 1 151 ? 17.964 3.779 -17.077 1.00 95.06 151 ASP A O 1
ATOM 1119 N N . LEU A 1 152 ? 16.141 4.930 -17.664 1.00 97.56 152 LEU A N 1
ATOM 1120 C CA . LEU A 1 152 ? 15.326 3.749 -17.947 1.00 97.56 152 LEU A CA 1
ATOM 1121 C C . LEU A 1 152 ? 14.955 3.663 -19.427 1.00 97.56 152 LEU A C 1
ATOM 1123 O O . LEU A 1 152 ? 14.328 4.565 -19.987 1.00 97.56 152 LEU A O 1
ATOM 1127 N N . TYR A 1 153 ? 15.256 2.529 -20.059 1.00 97.62 153 TYR A N 1
ATOM 1128 C CA . TYR A 1 153 ? 14.998 2.284 -21.478 1.00 97.62 153 TYR A CA 1
ATOM 1129 C C . TYR A 1 153 ? 14.131 1.044 -21.698 1.00 97.62 153 TYR A C 1
ATOM 1131 O O . TYR A 1 153 ? 14.292 0.019 -21.042 1.00 97.62 153 TYR A O 1
ATOM 1139 N N . ILE A 1 154 ? 13.263 1.107 -22.710 1.00 98.19 154 ILE A N 1
ATOM 1140 C CA . ILE A 1 154 ? 12.615 -0.058 -23.322 1.00 98.19 154 ILE A CA 1
ATOM 1141 C C . ILE A 1 154 ? 13.011 -0.094 -24.790 1.00 98.19 154 ILE A C 1
ATOM 1143 O O . ILE A 1 154 ? 12.743 0.839 -25.548 1.00 98.19 154 ILE A O 1
ATOM 1147 N N . THR A 1 155 ? 13.623 -1.191 -25.216 1.00 97.56 155 THR A N 1
ATOM 1148 C CA . THR A 1 155 ? 14.235 -1.327 -26.537 1.00 97.56 155 THR A CA 1
ATOM 1149 C C . THR A 1 155 ? 13.593 -2.456 -27.350 1.00 97.56 155 THR A C 1
ATOM 1151 O O . THR A 1 155 ? 13.035 -3.402 -26.787 1.00 97.56 155 THR A O 1
ATOM 1154 N N . PRO A 1 156 ? 13.630 -2.377 -28.695 1.00 97.38 156 PRO A N 1
ATOM 1155 C CA . PRO A 1 156 ? 13.089 -3.428 -29.558 1.00 97.38 156 PRO A CA 1
ATOM 1156 C C . PRO A 1 156 ? 14.026 -4.634 -29.710 1.00 97.38 156 PRO A C 1
ATOM 1158 O O . PRO A 1 156 ? 13.581 -5.693 -30.141 1.00 97.38 156 PRO A O 1
ATOM 1161 N N . THR A 1 157 ? 15.315 -4.471 -29.405 1.00 97.00 157 THR A N 1
ATOM 1162 C CA . THR A 1 157 ? 16.345 -5.514 -29.497 1.00 97.00 157 THR A CA 1
ATOM 1163 C C . THR A 1 157 ? 17.360 -5.323 -28.367 1.00 97.00 157 THR A C 1
ATOM 1165 O O . THR A 1 157 ? 17.742 -4.170 -28.149 1.00 97.00 157 THR A O 1
ATOM 1168 N N . PRO A 1 158 ? 17.875 -6.393 -27.734 1.00 95.75 158 PRO A N 1
ATOM 1169 C CA . PRO A 1 158 ? 18.722 -6.312 -26.542 1.00 95.75 158 PRO A CA 1
ATOM 1170 C C . PRO A 1 158 ? 20.181 -6.039 -26.926 1.00 95.75 158 PRO A C 1
ATOM 1172 O O . PRO A 1 158 ? 21.064 -6.884 -26.809 1.00 95.75 158 PRO A O 1
ATOM 1175 N N . ASN A 1 159 ? 20.435 -4.887 -27.543 1.00 93.62 159 ASN A N 1
ATOM 1176 C CA . ASN A 1 159 ? 21.772 -4.486 -27.967 1.00 93.62 159 ASN A CA 1
ATOM 1177 C C . ASN A 1 159 ? 21.872 -2.965 -28.139 1.00 93.62 159 ASN A C 1
ATOM 1179 O O . ASN A 1 159 ? 20.878 -2.237 -28.117 1.00 93.62 159 ASN A O 1
ATOM 1183 N N . ALA A 1 160 ? 23.086 -2.487 -28.412 1.00 90.44 160 ALA A N 1
ATOM 1184 C CA . ALA A 1 160 ? 23.369 -1.069 -28.618 1.00 90.44 160 ALA A CA 1
ATOM 1185 C C . ALA A 1 160 ? 22.530 -0.405 -29.731 1.00 90.44 160 ALA A C 1
ATOM 1187 O O . ALA A 1 160 ? 22.304 0.801 -29.695 1.00 90.44 160 ALA A O 1
ATOM 1188 N N . SER A 1 161 ? 22.065 -1.151 -30.743 1.00 92.94 161 SER A N 1
ATOM 1189 C CA . SER A 1 161 ? 21.159 -0.599 -31.758 1.00 92.94 161 SER A CA 1
ATOM 1190 C C . SER A 1 161 ? 19.768 -0.325 -31.192 1.00 92.94 161 SER A C 1
ATOM 1192 O O . SER A 1 161 ? 19.164 0.681 -31.556 1.00 92.94 161 SER A O 1
ATOM 1194 N N . GLY A 1 162 ? 19.280 -1.188 -30.296 1.00 94.62 162 GLY A N 1
ATOM 1195 C CA . GLY A 1 162 ? 18.022 -0.983 -29.584 1.00 94.62 162 GLY A CA 1
ATOM 1196 C C . GLY A 1 162 ? 18.076 0.223 -28.648 1.00 94.62 162 GLY A C 1
ATOM 1197 O O . GLY A 1 162 ? 17.145 1.021 -28.647 1.00 94.62 162 GLY A O 1
ATOM 1198 N N . LEU A 1 163 ? 19.187 0.416 -27.932 1.00 92.88 163 LEU A N 1
ATOM 1199 C CA . LEU A 1 163 ? 19.407 1.586 -27.064 1.00 92.88 163 LEU A CA 1
ATOM 1200 C C . LEU A 1 163 ? 19.491 2.906 -27.847 1.00 92.88 163 LEU A C 1
ATOM 1202 O O . LEU A 1 163 ? 19.026 3.940 -27.378 1.00 92.88 163 LEU A O 1
ATOM 1206 N N . ARG A 1 164 ? 20.030 2.883 -29.075 1.00 91.50 164 ARG A N 1
ATOM 1207 C CA . ARG A 1 164 ? 20.053 4.056 -29.973 1.00 91.50 164 ARG A CA 1
ATOM 1208 C C . ARG A 1 164 ? 18.688 4.408 -30.563 1.00 91.50 164 ARG A C 1
ATOM 1210 O O . ARG A 1 164 ? 18.507 5.511 -31.076 1.00 91.50 164 ARG A O 1
ATOM 1217 N N . SER A 1 165 ? 17.742 3.477 -30.566 1.00 94.44 165 SER A N 1
ATOM 1218 C CA . SER A 1 165 ? 16.388 3.681 -31.092 1.00 94.44 165 SER A CA 1
ATOM 1219 C C . SER A 1 165 ? 15.372 2.975 -30.194 1.00 94.44 165 SER A C 1
ATOM 1221 O O . SER A 1 165 ? 14.743 1.999 -30.620 1.00 94.44 165 SER A O 1
ATOM 1223 N N . PRO A 1 166 ? 15.241 3.432 -28.934 1.00 96.00 166 PRO A N 1
ATOM 1224 C CA . PRO A 1 166 ? 14.381 2.784 -27.964 1.00 96.00 166 PRO A CA 1
ATOM 1225 C C . PRO A 1 166 ? 12.911 2.997 -28.338 1.00 96.00 166 PRO A C 1
ATOM 1227 O O . PRO A 1 166 ? 12.546 3.982 -28.980 1.00 96.00 166 PRO A O 1
ATOM 1230 N N . ILE A 1 167 ? 12.061 2.066 -27.913 1.00 97.50 167 ILE A N 1
ATOM 1231 C CA . ILE A 1 167 ? 10.603 2.189 -28.014 1.00 97.50 167 ILE A CA 1
ATOM 1232 C C . ILE A 1 167 ? 10.116 3.280 -27.056 1.00 97.50 167 ILE A C 1
ATOM 1234 O O . ILE A 1 167 ? 9.277 4.097 -27.425 1.00 97.50 167 ILE A O 1
ATOM 1238 N N . ALA A 1 168 ? 10.652 3.281 -25.836 1.00 97.56 168 ALA A N 1
ATOM 1239 C CA . ALA A 1 168 ? 10.380 4.272 -24.807 1.00 97.56 168 ALA A CA 1
ATOM 1240 C C . ALA A 1 168 ? 11.636 4.480 -23.958 1.00 97.56 168 ALA A C 1
ATOM 1242 O O . ALA A 1 168 ? 12.469 3.580 -23.842 1.00 97.56 168 ALA A O 1
ATOM 1243 N N . ARG A 1 169 ? 11.769 5.666 -23.373 1.00 97.06 169 ARG A N 1
ATOM 1244 C CA . ARG A 1 169 ? 12.832 5.978 -22.420 1.00 97.06 169 ARG A CA 1
ATOM 1245 C C . ARG A 1 169 ? 12.379 7.058 -21.452 1.00 97.06 169 ARG A C 1
ATOM 1247 O O . ARG A 1 169 ? 11.549 7.888 -21.830 1.00 97.06 169 ARG A O 1
ATOM 1254 N N . SER A 1 170 ? 12.947 7.043 -20.262 1.00 97.31 170 SER A N 1
ATOM 1255 C CA . SER A 1 170 ? 12.828 8.083 -19.253 1.00 97.31 170 SER A CA 1
ATOM 1256 C C . SER A 1 170 ? 14.256 8.404 -18.826 1.00 97.31 170 SER A C 1
ATOM 1258 O O . SER A 1 170 ? 15.012 7.489 -18.510 1.00 97.31 170 SER A O 1
ATOM 1260 N N . ILE A 1 171 ? 14.631 9.664 -19.045 1.00 93.81 171 ILE A N 1
ATOM 1261 C CA . ILE A 1 171 ? 16.012 10.165 -18.997 1.00 93.81 171 ILE A CA 1
ATOM 1262 C C . ILE A 1 171 ? 16.071 11.517 -18.273 1.00 93.81 171 ILE A C 1
ATOM 1264 O O . ILE A 1 171 ? 16.667 12.491 -18.752 1.00 93.81 171 ILE A O 1
ATOM 1268 N N . GLY A 1 172 ? 15.227 11.663 -17.249 1.00 91.25 172 GLY A N 1
ATOM 1269 C CA . GLY A 1 172 ? 15.148 12.900 -16.493 1.00 91.25 172 GLY A CA 1
ATOM 1270 C C . GLY A 1 172 ? 16.487 13.135 -15.813 1.00 91.25 172 GLY A C 1
ATOM 1271 O O . GLY A 1 172 ? 17.049 12.225 -15.246 1.00 91.25 172 GLY A O 1
ATOM 1272 N N . GLN A 1 173 ? 17.019 14.354 -15.861 1.00 90.94 173 GLN A N 1
ATOM 1273 C CA . GLN A 1 173 ? 18.303 14.590 -15.211 1.00 90.94 173 GLN A CA 1
ATOM 1274 C C . GLN A 1 173 ? 18.136 14.613 -13.684 1.00 90.94 173 GLN A C 1
ATOM 1276 O O . GLN A 1 173 ? 17.442 15.494 -13.151 1.00 90.94 173 GLN A O 1
ATOM 1281 N N . GLN A 1 174 ? 18.839 13.723 -12.987 1.00 94.19 174 GLN A N 1
ATOM 1282 C CA . GLN A 1 174 ? 19.027 13.778 -11.536 1.00 94.19 174 GLN A CA 1
ATOM 1283 C C . GLN A 1 174 ? 20.403 14.361 -11.169 1.00 94.19 174 GLN A C 1
ATOM 1285 O O . GLN A 1 174 ? 21.063 15.038 -11.962 1.00 94.19 174 GLN A O 1
ATOM 1290 N N . GLY A 1 175 ? 20.782 14.265 -9.896 1.00 92.12 175 GLY A N 1
ATOM 1291 C CA . GLY A 1 175 ? 22.059 14.760 -9.409 1.00 92.12 175 GLY A CA 1
ATOM 1292 C C . GLY A 1 175 ? 23.207 13.783 -9.623 1.00 92.12 175 GLY A C 1
ATOM 1293 O O . GLY A 1 175 ? 23.061 12.662 -10.087 1.00 92.12 175 GLY A O 1
ATOM 1294 N N . THR A 1 176 ? 24.381 14.242 -9.214 1.00 91.56 176 THR A N 1
ATOM 1295 C CA . THR A 1 176 ? 25.636 13.491 -9.271 1.00 91.56 176 THR A CA 1
ATOM 1296 C C . THR A 1 176 ? 26.302 13.528 -7.903 1.00 91.56 176 THR A C 1
ATOM 1298 O O . THR A 1 176 ? 25.886 14.278 -7.010 1.00 91.56 176 THR A O 1
ATOM 1301 N N . THR A 1 177 ? 27.341 12.726 -7.703 1.00 89.75 177 THR A N 1
ATOM 1302 C CA . THR A 1 177 ? 27.973 12.567 -6.390 1.00 89.75 177 THR A CA 1
ATOM 1303 C C . THR A 1 177 ? 28.543 13.898 -5.897 1.00 89.75 177 THR A C 1
ATOM 1305 O O . THR A 1 177 ? 29.380 14.518 -6.553 1.00 89.75 177 THR A O 1
ATOM 1308 N N . GLY A 1 178 ? 28.068 14.358 -4.733 1.00 90.06 178 GLY A N 1
ATOM 1309 C CA . GLY A 1 178 ? 28.422 15.664 -4.163 1.00 90.06 178 GLY A CA 1
ATOM 1310 C C . GLY A 1 178 ? 27.630 16.862 -4.713 1.00 90.06 178 GLY A C 1
ATOM 1311 O O . GLY A 1 178 ? 27.856 17.988 -4.273 1.00 90.06 178 GLY A O 1
ATOM 1312 N N . ASN A 1 179 ? 26.693 16.651 -5.641 1.00 92.62 179 ASN A N 1
ATOM 1313 C CA . ASN A 1 179 ? 25.780 17.672 -6.167 1.00 92.62 179 ASN A CA 1
ATOM 1314 C C . ASN A 1 179 ? 24.355 17.084 -6.317 1.00 92.62 179 ASN A C 1
ATOM 1316 O O . ASN A 1 179 ? 23.908 16.846 -7.444 1.00 92.62 179 ASN A O 1
ATOM 1320 N N . PRO A 1 180 ? 23.654 16.839 -5.190 1.00 94.12 180 PRO A N 1
ATOM 1321 C CA . PRO A 1 180 ? 22.340 16.192 -5.155 1.00 94.12 180 PRO A CA 1
ATOM 1322 C C . PRO A 1 180 ? 21.237 17.026 -5.817 1.00 94.12 180 PRO A C 1
ATOM 1324 O O . PRO A 1 180 ? 21.093 18.213 -5.508 1.00 94.12 180 PRO A O 1
ATOM 1327 N N . ARG A 1 181 ? 20.430 16.416 -6.698 1.00 94.25 181 ARG A N 1
ATOM 1328 C CA . ARG A 1 181 ? 19.301 17.042 -7.419 1.00 94.25 181 ARG A CA 1
ATOM 1329 C C . ARG A 1 181 ? 18.289 15.993 -7.880 1.00 94.25 181 ARG A C 1
ATOM 1331 O O . ARG A 1 181 ? 18.636 14.836 -8.052 1.00 94.25 181 ARG A O 1
ATOM 1338 N N . GLY A 1 182 ? 17.067 16.438 -8.164 1.00 95.88 182 GLY A N 1
ATOM 1339 C CA . GLY A 1 182 ? 16.034 15.586 -8.751 1.00 95.88 182 GLY A CA 1
ATOM 1340 C C . GLY A 1 182 ? 15.506 14.508 -7.803 1.00 95.88 182 GLY A C 1
ATOM 1341 O O . GLY A 1 182 ? 16.032 14.280 -6.712 1.00 95.88 182 GLY A O 1
ATOM 1342 N N . ASP A 1 183 ? 14.420 13.883 -8.232 1.00 97.44 183 ASP A N 1
ATOM 1343 C CA . ASP A 1 183 ? 13.802 12.760 -7.538 1.00 97.44 183 ASP A CA 1
ATOM 1344 C C . ASP A 1 183 ? 14.372 11.456 -8.092 1.00 97.44 183 ASP A C 1
ATOM 1346 O O . ASP A 1 183 ? 14.569 11.347 -9.302 1.00 97.44 183 ASP A O 1
ATOM 1350 N N . ALA A 1 184 ? 14.637 10.484 -7.216 1.00 97.06 184 ALA A N 1
ATOM 1351 C CA . ALA A 1 184 ? 15.219 9.190 -7.568 1.00 97.06 184 ALA A CA 1
ATOM 1352 C C . ALA A 1 184 ? 14.184 8.267 -8.238 1.00 97.06 184 ALA A C 1
ATOM 1354 O O . ALA A 1 184 ? 13.793 7.239 -7.677 1.00 97.06 184 ALA A O 1
ATOM 1355 N N . VAL A 1 185 ? 13.671 8.680 -9.400 1.00 98.19 185 VAL A N 1
ATOM 1356 C CA . VAL A 1 185 ? 12.586 8.007 -10.114 1.00 98.19 185 VAL A CA 1
ATOM 1357 C C . VAL A 1 185 ? 12.699 8.164 -11.625 1.00 98.19 185 VAL A C 1
ATOM 1359 O O . VAL A 1 185 ? 12.880 9.265 -12.134 1.00 98.19 185 VAL A O 1
ATOM 1362 N N . GLU A 1 186 ? 12.454 7.070 -12.341 1.00 98.31 186 GLU A N 1
ATOM 1363 C CA . GLU A 1 186 ? 12.236 7.064 -13.787 1.00 98.31 186 GLU A CA 1
ATOM 1364 C C . GLU A 1 186 ? 10.989 6.246 -14.136 1.00 98.31 186 GLU A C 1
ATOM 1366 O O . GLU A 1 186 ? 10.723 5.195 -13.546 1.00 98.31 186 GLU A O 1
ATOM 1371 N N . ILE A 1 187 ? 10.189 6.723 -15.098 1.00 98.12 187 ILE A N 1
ATOM 1372 C CA . ILE A 1 187 ? 8.909 6.092 -15.445 1.00 98.12 187 ILE A CA 1
ATOM 1373 C C . ILE A 1 187 ? 8.750 6.007 -16.957 1.00 98.12 187 ILE A C 1
ATOM 1375 O O . ILE A 1 187 ? 8.612 7.011 -17.652 1.00 98.12 187 ILE A O 1
ATOM 1379 N N . VAL A 1 188 ? 8.650 4.785 -17.469 1.00 97.81 188 VAL A N 1
ATOM 1380 C CA . VAL A 1 188 ? 8.385 4.516 -18.890 1.00 97.81 188 VAL A CA 1
ATOM 1381 C C . VAL A 1 188 ? 7.085 3.753 -19.063 1.00 97.81 188 VAL A C 1
ATOM 1383 O O . VAL A 1 188 ? 6.624 3.048 -18.170 1.00 97.81 188 VAL A O 1
ATOM 1386 N N . SER A 1 189 ? 6.462 3.874 -20.230 1.00 96.62 189 SER A N 1
ATOM 1387 C CA . SER A 1 189 ? 5.323 3.037 -20.612 1.00 96.62 189 SER A CA 1
ATOM 1388 C C . SER A 1 189 ? 5.537 2.465 -22.004 1.00 96.62 189 SER A C 1
ATOM 1390 O O . SER A 1 189 ? 6.066 3.139 -22.887 1.00 96.62 189 SER A O 1
ATOM 1392 N N . VAL A 1 190 ? 5.107 1.224 -22.200 1.00 96.25 190 VAL A N 1
ATOM 1393 C CA . VAL A 1 190 ? 5.121 0.541 -23.491 1.00 96.25 190 VAL A CA 1
ATOM 1394 C C . VAL A 1 190 ? 3.790 -0.163 -23.714 1.00 96.25 190 VAL A C 1
ATOM 1396 O O . VAL A 1 190 ? 3.232 -0.772 -22.804 1.00 96.25 190 VAL A O 1
ATOM 1399 N N . SER A 1 191 ? 3.296 -0.096 -24.946 1.00 95.56 191 SER A N 1
ATOM 1400 C CA . SER A 1 191 ? 2.053 -0.744 -25.356 1.00 95.56 191 SER A CA 1
ATOM 1401 C C . SER A 1 191 ? 2.295 -1.679 -26.532 1.00 95.56 191 SER A C 1
ATOM 1403 O O . SER A 1 191 ? 3.093 -1.387 -27.430 1.00 95.56 191 SER A O 1
ATOM 1405 N N . ASN A 1 192 ? 1.564 -2.790 -26.565 1.00 95.38 192 ASN A N 1
ATOM 1406 C CA . ASN A 1 192 ? 1.503 -3.679 -27.716 1.00 95.38 192 ASN A CA 1
ATOM 1407 C C . ASN A 1 192 ? 0.133 -3.579 -28.394 1.00 95.38 192 ASN A C 1
ATOM 1409 O O . ASN A 1 192 ? -0.763 -4.372 -28.138 1.00 95.38 192 ASN A O 1
ATOM 1413 N N . PHE A 1 193 ? -0.022 -2.631 -29.317 1.00 93.44 193 PHE A N 1
ATOM 1414 C CA . PHE A 1 193 ? -1.252 -2.487 -30.112 1.00 93.44 193 PHE A CA 1
ATOM 1415 C C . PHE A 1 193 ? -1.374 -3.509 -31.260 1.00 93.44 193 PHE A C 1
ATOM 1417 O O . PHE A 1 193 ? -2.271 -3.406 -32.095 1.00 93.44 193 PHE A O 1
ATOM 1424 N N . GLY A 1 194 ? -0.447 -4.468 -31.352 1.00 93.56 194 GLY A N 1
ATOM 1425 C CA . GLY A 1 194 ? -0.496 -5.543 -32.336 1.00 93.56 194 GLY A CA 1
ATOM 1426 C C . GLY A 1 194 ? -1.485 -6.648 -31.960 1.00 93.56 194 GLY A C 1
ATOM 1427 O O . GLY A 1 194 ? -2.080 -6.657 -30.889 1.00 93.56 194 GLY A O 1
ATOM 1428 N N . THR A 1 195 ? -1.628 -7.630 -32.851 1.00 94.31 195 THR A N 1
ATOM 1429 C CA . THR A 1 195 ? -2.511 -8.799 -32.663 1.00 94.31 195 THR A CA 1
ATOM 1430 C C . THR A 1 195 ? -1.787 -10.037 -32.135 1.00 94.31 195 THR A C 1
ATOM 1432 O O . THR A 1 195 ? -2.395 -11.093 -31.973 1.00 94.31 195 THR A O 1
ATOM 1435 N N . ARG A 1 196 ? -0.476 -9.940 -31.898 1.00 95.38 196 ARG A N 1
ATOM 1436 C CA . ARG A 1 196 ? 0.376 -11.030 -31.404 1.00 95.38 196 ARG A CA 1
ATOM 1437 C C . ARG A 1 196 ? 1.212 -10.537 -30.238 1.00 95.38 196 ARG A C 1
ATOM 1439 O O . ARG A 1 196 ? 1.529 -9.349 -30.182 1.00 95.38 196 ARG A O 1
ATOM 1446 N N . SER A 1 197 ? 1.584 -11.449 -29.345 1.00 95.06 197 SER A N 1
ATOM 1447 C CA . SER A 1 197 ? 2.521 -11.130 -28.273 1.00 95.06 197 SER A CA 1
ATOM 1448 C C . SER A 1 197 ? 3.846 -10.627 -28.846 1.00 95.06 197 SER A C 1
ATOM 1450 O O . SER A 1 197 ? 4.293 -11.091 -29.901 1.00 95.06 197 SER A O 1
ATOM 1452 N N . LYS A 1 198 ? 4.462 -9.668 -28.158 1.00 95.69 198 LYS A N 1
ATOM 1453 C CA . LYS A 1 198 ? 5.707 -9.020 -28.568 1.00 95.69 198 LYS A CA 1
ATOM 1454 C C . LYS A 1 198 ? 6.670 -8.973 -27.391 1.00 95.69 198 LYS A C 1
ATOM 1456 O O . LYS A 1 198 ? 6.327 -8.420 -26.352 1.00 95.69 198 LYS A O 1
ATOM 1461 N N . THR A 1 199 ? 7.880 -9.482 -27.582 1.00 97.56 199 THR A N 1
ATOM 1462 C CA . THR A 1 199 ? 8.967 -9.306 -26.615 1.00 97.56 199 THR A CA 1
ATOM 1463 C C . THR A 1 199 ? 9.685 -7.981 -26.866 1.00 97.56 199 THR A C 1
ATOM 1465 O O . THR A 1 199 ? 9.966 -7.617 -28.012 1.00 97.56 199 THR A O 1
ATOM 1468 N N . VAL A 1 200 ? 9.921 -7.240 -25.790 1.00 98.00 200 VAL A N 1
ATOM 1469 C CA . VAL A 1 200 ? 10.733 -6.020 -25.719 1.00 98.00 200 VAL A CA 1
ATOM 1470 C C . VAL A 1 200 ? 11.706 -6.156 -24.551 1.00 98.00 200 VAL A C 1
ATOM 1472 O O . VAL A 1 200 ? 11.558 -7.057 -23.729 1.00 98.00 200 VAL A O 1
ATOM 1475 N N . TYR A 1 201 ? 12.688 -5.265 -24.475 1.00 98.00 201 TYR A N 1
ATOM 1476 C CA . TYR A 1 201 ? 13.818 -5.427 -23.564 1.00 98.00 201 TYR A CA 1
ATOM 1477 C C . TYR A 1 201 ? 14.005 -4.177 -22.717 1.00 98.00 201 TYR A C 1
ATOM 1479 O O . TYR A 1 201 ? 14.221 -3.092 -23.267 1.00 98.00 201 TYR A O 1
ATOM 1487 N N . LEU A 1 202 ? 13.908 -4.326 -21.401 1.00 97.75 202 LEU A N 1
ATOM 1488 C CA . LEU A 1 202 ? 14.147 -3.260 -20.436 1.00 97.75 202 LEU A CA 1
ATOM 1489 C C . LEU A 1 202 ? 15.636 -3.182 -20.100 1.00 97.75 202 LEU A C 1
ATOM 1491 O O . LEU A 1 202 ? 16.274 -4.210 -19.903 1.00 97.75 202 LEU A O 1
ATOM 1495 N N . ALA A 1 203 ? 16.174 -1.971 -20.015 1.00 97.19 203 ALA A N 1
ATOM 1496 C CA . ALA A 1 203 ? 17.538 -1.714 -19.571 1.00 97.19 203 ALA A CA 1
ATOM 1497 C C . ALA A 1 203 ? 17.550 -0.526 -18.604 1.00 97.19 203 ALA A C 1
ATOM 1499 O O . ALA A 1 203 ? 16.841 0.456 -18.834 1.00 97.19 203 ALA A O 1
ATOM 1500 N N . ILE A 1 204 ? 18.352 -0.635 -17.546 1.00 96.25 204 ILE A N 1
ATOM 1501 C CA . ILE A 1 204 ? 18.644 0.454 -16.609 1.00 96.25 204 ILE A CA 1
ATOM 1502 C C . ILE A 1 204 ? 20.090 0.841 -16.857 1.00 96.25 204 ILE A C 1
ATOM 1504 O O . ILE A 1 204 ? 20.961 -0.024 -16.781 1.00 96.25 204 ILE A O 1
ATOM 1508 N N . ASP A 1 205 ? 20.317 2.099 -17.187 1.00 93.75 205 ASP A N 1
ATOM 1509 C CA . ASP A 1 205 ? 21.629 2.647 -17.505 1.00 93.75 205 ASP A CA 1
ATOM 1510 C C . ASP A 1 205 ? 22.094 3.552 -16.371 1.00 93.75 205 ASP A C 1
ATOM 1512 O O . ASP A 1 205 ? 21.304 4.337 -15.849 1.00 93.75 205 ASP A O 1
ATOM 1516 N N . HIS A 1 206 ? 23.360 3.448 -15.983 1.00 91.50 206 HIS A N 1
ATOM 1517 C CA . HIS A 1 206 ? 23.964 4.436 -15.104 1.00 91.50 206 HIS A CA 1
ATOM 1518 C C . HIS A 1 206 ? 24.465 5.615 -15.931 1.00 91.50 206 HIS A C 1
ATOM 1520 O O . HIS A 1 206 ? 25.474 5.520 -16.628 1.00 91.50 206 HIS A O 1
ATOM 1526 N N . TYR A 1 207 ? 23.767 6.741 -15.830 1.00 89.88 207 TYR A N 1
ATOM 1527 C CA . TYR A 1 207 ? 24.106 7.936 -16.584 1.00 89.88 207 TYR A CA 1
ATOM 1528 C C . TYR A 1 207 ? 25.172 8.785 -15.875 1.00 89.88 207 TYR A C 1
ATOM 1530 O O . TYR A 1 207 ? 26.112 9.269 -16.515 1.00 89.88 207 TYR A O 1
ATOM 1538 N N . GLU A 1 208 ? 25.050 8.982 -14.557 1.00 88.94 208 GLU A N 1
ATOM 1539 C CA . GLU A 1 208 ? 25.990 9.807 -13.791 1.00 88.94 208 GLU A CA 1
ATOM 1540 C C . GLU A 1 208 ? 26.042 9.437 -12.298 1.00 88.94 208 GLU A C 1
ATOM 1542 O O . GLU A 1 208 ? 25.032 9.102 -11.690 1.00 88.94 208 GLU A O 1
ATOM 1547 N N . GLY A 1 209 ? 27.210 9.600 -11.668 1.00 88.12 209 GLY A N 1
ATOM 1548 C CA . GLY A 1 209 ? 27.391 9.470 -10.219 1.00 88.12 209 GLY A CA 1
ATOM 1549 C C . GLY A 1 209 ? 28.244 8.268 -9.806 1.00 88.12 209 GLY A C 1
ATOM 1550 O O . GLY A 1 209 ? 29.018 7.738 -10.592 1.00 88.12 209 GLY A O 1
ATOM 1551 N N . SER A 1 210 ? 28.202 7.904 -8.523 1.00 83.81 210 SER A N 1
ATOM 1552 C CA . SER A 1 210 ? 28.971 6.796 -7.946 1.00 83.81 210 SER A CA 1
ATOM 1553 C C . SER A 1 210 ? 28.059 5.600 -7.692 1.00 83.81 210 SER A C 1
ATOM 1555 O O . SER A 1 210 ? 27.112 5.703 -6.917 1.00 83.81 210 SER A O 1
ATOM 1557 N N . GLN A 1 211 ? 28.396 4.448 -8.269 1.00 79.31 211 GLN A N 1
ATOM 1558 C CA . GLN A 1 211 ? 27.528 3.264 -8.302 1.00 79.31 211 GLN A CA 1
ATOM 1559 C C . GLN A 1 211 ? 27.696 2.280 -7.137 1.00 79.31 211 GLN A C 1
ATOM 1561 O O . GLN A 1 211 ? 26.846 1.421 -6.924 1.00 79.31 211 GLN A O 1
ATOM 1566 N N . SER A 1 212 ? 28.820 2.316 -6.418 1.00 74.06 212 SER A N 1
ATOM 1567 C CA . SER A 1 212 ? 29.172 1.223 -5.498 1.00 74.06 212 SER A CA 1
ATOM 1568 C C . SER A 1 212 ? 28.404 1.261 -4.175 1.00 74.06 212 SER A C 1
ATOM 1570 O O . SER A 1 212 ? 28.183 0.217 -3.562 1.00 74.06 212 SER A O 1
ATOM 1572 N N . MET A 1 213 ? 28.023 2.453 -3.716 1.00 79.69 213 MET A N 1
ATOM 1573 C CA . MET A 1 213 ? 27.398 2.710 -2.416 1.00 79.69 213 MET A CA 1
ATOM 1574 C C . MET A 1 213 ? 26.573 3.991 -2.500 1.00 79.69 213 MET A C 1
ATOM 1576 O O . MET A 1 213 ? 26.839 4.847 -3.351 1.00 79.69 213 MET A O 1
ATOM 1580 N N . ILE A 1 214 ? 25.633 4.170 -1.574 1.00 85.69 214 ILE A N 1
ATOM 1581 C CA . ILE A 1 214 ? 24.942 5.454 -1.448 1.00 85.69 214 ILE A CA 1
ATOM 1582 C C . ILE A 1 214 ? 25.847 6.478 -0.734 1.00 85.69 214 ILE A C 1
ATOM 1584 O O . ILE A 1 214 ? 26.520 6.137 0.241 1.00 85.69 214 ILE A O 1
ATOM 1588 N N . PRO A 1 215 ? 25.891 7.752 -1.166 1.00 81.50 215 PRO A N 1
ATOM 1589 C CA . PRO A 1 215 ? 26.750 8.752 -0.521 1.00 81.50 215 PRO A CA 1
ATOM 1590 C C . PRO A 1 215 ? 26.391 9.052 0.943 1.00 81.50 215 PRO A C 1
ATOM 1592 O O . PRO A 1 215 ? 27.235 9.539 1.693 1.00 81.50 215 PRO A O 1
ATOM 1595 N N . GLN A 1 216 ? 25.144 8.789 1.344 1.00 86.75 216 GLN A N 1
ATOM 1596 C CA . GLN A 1 216 ? 24.632 9.012 2.698 1.00 86.75 216 GLN A CA 1
ATOM 1597 C C . GLN A 1 216 ? 25.025 7.898 3.688 1.00 86.75 216 GLN A C 1
ATOM 1599 O O . GLN A 1 216 ? 25.012 8.140 4.893 1.00 86.75 216 GLN A O 1
ATOM 1604 N N . ASP A 1 217 ? 25.387 6.707 3.201 1.00 89.38 217 ASP A N 1
ATOM 1605 C CA . ASP A 1 217 ? 25.874 5.578 4.001 1.00 89.38 217 ASP A CA 1
ATOM 1606 C C . ASP A 1 217 ? 26.720 4.624 3.142 1.00 89.38 217 ASP A C 1
ATOM 1608 O O . ASP A 1 217 ? 26.214 3.846 2.334 1.00 89.38 217 ASP A O 1
ATOM 1612 N N . SER A 1 218 ? 28.031 4.630 3.384 1.00 88.31 218 SER A N 1
ATOM 1613 C CA . SER A 1 218 ? 28.995 3.791 2.670 1.00 88.31 218 SER A CA 1
ATOM 1614 C C . SER A 1 218 ? 28.916 2.299 3.019 1.00 88.31 218 SER A C 1
ATOM 1616 O O . SER A 1 218 ? 29.751 1.526 2.570 1.00 88.31 218 SER A O 1
ATOM 1618 N N . THR A 1 219 ? 28.014 1.862 3.892 1.00 91.50 219 THR A N 1
ATOM 1619 C CA . THR A 1 219 ? 27.813 0.426 4.161 1.00 91.50 219 THR A CA 1
ATOM 1620 C C . THR A 1 219 ? 26.618 -0.153 3.414 1.00 91.50 219 THR A C 1
ATOM 1622 O O . THR A 1 219 ? 26.507 -1.375 3.298 1.00 91.50 219 THR A O 1
ATOM 1625 N N . THR A 1 220 ? 25.777 0.714 2.848 1.00 91.56 220 THR A N 1
ATOM 1626 C CA . THR A 1 220 ? 24.579 0.333 2.108 1.00 91.56 220 THR A CA 1
ATOM 1627 C C . THR A 1 220 ? 24.855 0.395 0.600 1.00 91.56 220 THR A C 1
ATOM 1629 O O . THR A 1 220 ? 25.256 1.446 0.085 1.00 91.56 220 THR A O 1
ATOM 1632 N N . PRO A 1 221 ? 24.672 -0.719 -0.138 1.00 93.75 221 PRO A N 1
ATOM 1633 C CA . PRO A 1 221 ? 24.862 -0.721 -1.581 1.00 93.75 221 PRO A CA 1
ATOM 1634 C C . PRO A 1 221 ? 23.788 0.122 -2.272 1.00 93.75 221 PRO A C 1
ATOM 1636 O O . PRO A 1 221 ? 22.681 0.302 -1.755 1.00 93.75 221 PRO A O 1
ATOM 1639 N N . LEU A 1 222 ? 24.105 0.590 -3.477 1.00 93.88 222 LEU A N 1
ATOM 1640 C CA . LEU A 1 222 ? 23.085 1.110 -4.374 1.00 93.88 222 LEU A CA 1
ATOM 1641 C C . LEU A 1 222 ? 22.140 -0.032 -4.759 1.00 93.88 222 LEU A C 1
ATOM 1643 O O . LEU A 1 222 ? 22.559 -1.049 -5.313 1.00 93.88 222 LEU A O 1
ATOM 1647 N N . GLU A 1 223 ? 20.859 0.139 -4.487 1.00 94.88 223 GLU A N 1
ATOM 1648 C CA . GLU A 1 223 ? 19.811 -0.776 -4.913 1.00 94.88 223 GLU A CA 1
ATOM 1649 C C . GLU A 1 223 ? 18.653 -0.011 -5.534 1.00 94.88 223 GLU A C 1
ATOM 1651 O O . GLU A 1 223 ? 18.460 1.185 -5.308 1.00 94.88 223 GLU A O 1
ATOM 1656 N N . PHE A 1 224 ? 17.862 -0.730 -6.314 1.00 96.31 224 PHE A N 1
ATOM 1657 C CA . PHE A 1 224 ? 16.669 -0.193 -6.930 1.00 96.31 224 PHE A CA 1
ATOM 1658 C C . PHE A 1 224 ? 15.488 -1.138 -6.786 1.00 96.31 224 PHE A C 1
ATOM 1660 O O . PHE A 1 224 ? 15.630 -2.351 -6.593 1.00 96.31 224 PHE A O 1
ATOM 1667 N N . ARG A 1 225 ? 14.303 -0.552 -6.925 1.00 96.94 225 ARG A N 1
ATOM 1668 C CA . ARG A 1 225 ? 13.027 -1.231 -7.073 1.00 96.94 225 ARG A CA 1
ATOM 1669 C C . ARG A 1 225 ? 12.432 -0.919 -8.439 1.00 96.94 225 ARG A C 1
ATOM 1671 O O . ARG A 1 225 ? 12.449 0.224 -8.889 1.00 96.94 225 ARG A O 1
ATOM 1678 N N . LEU A 1 226 ? 11.880 -1.949 -9.072 1.00 97.38 226 LEU A N 1
ATOM 1679 C CA . LEU A 1 226 ? 10.976 -1.819 -10.210 1.00 97.38 226 LEU A CA 1
ATOM 1680 C C . LEU A 1 226 ? 9.580 -2.242 -9.772 1.00 97.38 226 LEU A C 1
ATOM 1682 O O . LEU A 1 226 ? 9.441 -3.282 -9.133 1.00 97.38 226 LEU A O 1
ATOM 1686 N N . VAL A 1 227 ? 8.556 -1.488 -10.163 1.00 96.88 227 VAL A N 1
ATOM 1687 C CA . VAL A 1 227 ? 7.150 -1.900 -10.043 1.00 96.88 227 VAL A CA 1
ATOM 1688 C C . VAL A 1 227 ? 6.484 -1.794 -11.410 1.00 96.88 227 VAL A C 1
ATOM 1690 O O . VAL A 1 227 ? 6.592 -0.772 -12.095 1.00 96.88 227 VAL A O 1
ATOM 1693 N N . PHE A 1 228 ? 5.815 -2.872 -11.821 1.00 95.44 228 PHE A N 1
ATOM 1694 C CA . PHE A 1 228 ? 5.180 -2.994 -13.128 1.00 95.44 228 PHE A CA 1
ATOM 1695 C C . PHE A 1 228 ? 3.665 -2.809 -12.994 1.00 95.44 228 PHE A C 1
ATOM 1697 O O . PHE A 1 228 ? 2.963 -3.649 -12.438 1.00 95.44 228 PHE A O 1
ATOM 1704 N N . PHE A 1 229 ? 3.156 -1.706 -13.536 1.00 94.31 229 PHE A N 1
ATOM 1705 C CA . PHE A 1 229 ? 1.737 -1.371 -13.562 1.00 94.31 229 PHE A CA 1
ATOM 1706 C C . PHE A 1 229 ? 1.130 -1.764 -14.905 1.00 94.31 229 PHE A C 1
ATOM 1708 O O . PHE A 1 229 ? 1.534 -1.249 -15.949 1.00 94.31 229 PHE A O 1
ATOM 1715 N N . GLU A 1 230 ? 0.133 -2.642 -14.885 1.00 88.44 230 GLU A N 1
ATOM 1716 C CA . GLU A 1 230 ? -0.614 -3.027 -16.082 1.00 88.44 230 GLU A CA 1
ATOM 1717 C C . GLU A 1 230 ? -1.982 -2.363 -16.110 1.00 88.44 230 GLU A C 1
ATOM 1719 O O . GLU A 1 230 ? -2.682 -2.344 -15.105 1.00 88.44 230 GLU A O 1
ATOM 1724 N N . SER A 1 231 ? -2.386 -1.855 -17.272 1.00 73.56 231 SER A N 1
ATOM 1725 C CA . SER A 1 231 ? -3.695 -1.211 -17.431 1.00 73.56 231 SER A CA 1
ATOM 1726 C C . SER A 1 231 ? -4.872 -2.188 -17.470 1.00 73.56 231 SER A C 1
ATOM 1728 O O . SER A 1 231 ? -5.994 -1.779 -17.202 1.00 73.56 231 SER A O 1
ATOM 1730 N N . ASP A 1 232 ? -4.634 -3.453 -17.832 1.00 67.44 232 ASP A N 1
ATOM 1731 C CA . ASP A 1 232 ? -5.695 -4.391 -18.232 1.00 67.44 232 ASP A CA 1
ATOM 1732 C C . ASP A 1 232 ? -5.520 -5.811 -17.656 1.00 67.44 232 ASP A C 1
ATOM 1734 O O . ASP A 1 232 ? -6.150 -6.745 -18.155 1.00 67.44 232 ASP A O 1
ATOM 1738 N N . PHE A 1 233 ? -4.614 -5.999 -16.684 1.00 71.69 233 PHE A N 1
ATOM 1739 C CA . PHE A 1 233 ? -4.297 -7.303 -16.068 1.00 71.69 233 PHE A CA 1
ATOM 1740 C C . PHE A 1 233 ? -4.064 -8.431 -17.095 1.00 71.69 233 PHE A C 1
ATOM 1742 O O . PHE A 1 233 ? -4.483 -9.573 -16.928 1.00 71.69 233 PHE A O 1
ATOM 1749 N N . ARG A 1 234 ? -3.427 -8.102 -18.229 1.00 71.19 234 ARG A N 1
ATOM 1750 C CA . ARG A 1 234 ? -3.258 -9.032 -19.363 1.00 71.19 234 ARG A CA 1
ATOM 1751 C C . ARG A 1 234 ? -2.112 -10.024 -19.156 1.00 71.19 234 ARG A C 1
ATOM 1753 O O . ARG A 1 234 ? -1.906 -10.858 -20.033 1.00 71.19 234 ARG A O 1
ATOM 1760 N N . ASN A 1 235 ? -1.406 -9.954 -18.026 1.00 79.06 235 ASN A N 1
ATOM 1761 C CA . ASN A 1 235 ? -0.333 -10.861 -17.621 1.00 79.06 235 ASN A CA 1
ATOM 1762 C C . ASN A 1 235 ? 0.891 -10.804 -18.544 1.00 79.06 235 ASN A C 1
ATOM 1764 O O . ASN A 1 235 ? 1.282 -11.800 -19.153 1.00 79.06 235 ASN A O 1
ATOM 1768 N N . THR A 1 236 ? 1.527 -9.630 -18.649 1.00 86.19 236 THR A N 1
ATOM 1769 C CA . THR A 1 236 ? 2.864 -9.529 -19.266 1.00 86.19 236 THR A CA 1
ATOM 1770 C C . THR A 1 236 ? 3.839 -10.484 -18.594 1.00 86.19 236 THR A C 1
ATOM 1772 O O . THR A 1 236 ? 4.005 -10.491 -17.378 1.00 86.19 236 THR A O 1
ATOM 1775 N N . ILE A 1 237 ? 4.556 -11.269 -19.383 1.00 90.31 237 ILE A N 1
ATOM 1776 C CA . ILE A 1 237 ? 5.581 -12.138 -18.814 1.00 90.31 237 ILE A CA 1
ATOM 1777 C C . ILE A 1 237 ? 6.829 -11.284 -18.608 1.00 90.31 237 ILE A C 1
ATOM 1779 O O . ILE A 1 237 ? 7.397 -10.780 -19.580 1.00 90.31 237 ILE A O 1
ATOM 1783 N N . ILE A 1 238 ? 7.228 -11.109 -17.352 1.00 90.94 238 ILE A N 1
ATOM 1784 C CA . ILE A 1 238 ? 8.486 -10.465 -16.970 1.00 90.94 238 ILE A CA 1
ATOM 1785 C C . ILE A 1 238 ? 9.478 -11.598 -16.721 1.00 90.94 238 ILE A C 1
ATOM 1787 O O . ILE A 1 238 ? 9.150 -12.576 -16.051 1.00 90.94 238 ILE A O 1
ATOM 1791 N N . GLN A 1 239 ? 10.687 -11.5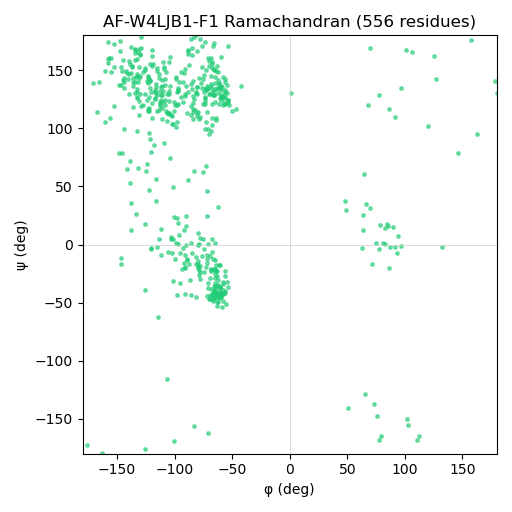17 -17.265 1.00 88.31 239 GLN A N 1
ATOM 1792 C CA . GLN A 1 239 ? 11.698 -12.547 -17.031 1.00 88.31 239 GLN A CA 1
ATOM 1793 C C . GLN A 1 239 ? 11.910 -12.791 -15.525 1.00 88.31 239 GLN A C 1
ATOM 1795 O O . GLN A 1 239 ? 12.176 -11.871 -14.758 1.00 88.31 239 GLN A O 1
ATOM 1800 N N . GLY A 1 240 ? 11.745 -14.048 -15.101 1.00 80.62 240 GLY A N 1
ATOM 1801 C CA . GLY A 1 240 ? 11.782 -14.457 -13.691 1.00 80.62 240 GLY A CA 1
ATOM 1802 C C . GLY A 1 240 ? 10.444 -14.337 -12.940 1.00 80.62 240 GLY A C 1
ATOM 1803 O O . GLY A 1 240 ? 10.236 -15.053 -11.963 1.00 80.62 240 GLY A O 1
ATOM 1804 N N . ILE A 1 241 ? 9.492 -13.529 -13.415 1.00 82.25 241 ILE A N 1
ATOM 1805 C CA . ILE A 1 241 ? 8.140 -13.382 -12.848 1.00 82.25 241 ILE A CA 1
ATOM 1806 C C . ILE A 1 241 ? 7.118 -13.817 -13.903 1.00 82.25 241 ILE A C 1
ATOM 1808 O O . ILE A 1 241 ? 6.608 -13.021 -14.694 1.00 82.25 241 ILE A O 1
ATOM 1812 N N . VAL A 1 242 ? 6.865 -15.124 -13.937 1.00 67.56 242 VAL A N 1
ATOM 1813 C CA . VAL A 1 242 ? 5.984 -15.754 -14.934 1.00 67.56 242 VAL A CA 1
ATOM 1814 C C . VAL A 1 242 ? 4.538 -15.898 -14.459 1.00 67.56 242 VAL A C 1
ATOM 1816 O O . VAL A 1 242 ? 3.645 -16.011 -15.293 1.00 67.56 242 VAL A O 1
ATOM 1819 N N . ASP A 1 243 ? 4.311 -15.864 -13.144 1.00 67.69 243 ASP A N 1
ATOM 1820 C CA . ASP A 1 243 ? 2.995 -15.909 -12.509 1.00 67.69 243 ASP A CA 1
ATOM 1821 C C . ASP A 1 243 ? 3.000 -15.194 -11.141 1.00 67.69 243 ASP A C 1
ATOM 1823 O O . ASP A 1 243 ? 4.051 -14.807 -10.610 1.00 67.69 243 ASP A O 1
ATOM 1827 N N . HIS A 1 244 ? 1.805 -15.049 -10.563 1.00 66.06 244 HIS A N 1
ATOM 1828 C CA . HIS A 1 244 ? 1.561 -14.374 -9.285 1.00 66.06 244 HIS A CA 1
ATOM 1829 C C . HIS A 1 244 ? 2.146 -15.109 -8.059 1.00 66.06 244 HIS A C 1
ATOM 1831 O O . HIS A 1 244 ? 2.130 -14.569 -6.952 1.00 66.06 244 HIS A O 1
ATOM 1837 N N . THR A 1 245 ? 2.689 -16.322 -8.239 1.00 63.41 245 THR A N 1
ATOM 1838 C CA . THR A 1 245 ? 3.288 -17.164 -7.186 1.00 63.41 245 THR A CA 1
ATOM 1839 C C . THR A 1 245 ? 4.818 -17.207 -7.234 1.00 63.41 245 THR A C 1
ATOM 1841 O O . THR A 1 245 ? 5.448 -17.754 -6.328 1.00 63.41 245 THR A O 1
ATOM 1844 N N . SER A 1 246 ? 5.442 -16.614 -8.261 1.00 62.47 246 SER A N 1
ATOM 1845 C CA . SER A 1 246 ? 6.900 -16.602 -8.397 1.00 62.47 246 SER A CA 1
ATOM 1846 C C . SER A 1 246 ? 7.589 -15.999 -7.168 1.00 62.47 246 SER A C 1
ATOM 1848 O O . SER A 1 246 ? 7.345 -14.851 -6.785 1.00 62.47 246 SER A O 1
ATOM 1850 N N . ALA A 1 247 ? 8.535 -16.753 -6.601 1.00 62.25 247 ALA A N 1
ATOM 1851 C CA . ALA A 1 247 ? 9.399 -16.298 -5.513 1.00 62.25 247 ALA A CA 1
ATOM 1852 C C . ALA A 1 247 ? 10.319 -15.130 -5.919 1.00 62.25 247 ALA A C 1
ATOM 1854 O O . ALA A 1 247 ? 10.854 -14.447 -5.052 1.00 62.25 247 ALA A O 1
ATOM 1855 N N . PHE A 1 248 ? 10.504 -14.899 -7.223 1.00 70.38 248 PHE A N 1
ATOM 1856 C CA . PHE A 1 248 ? 11.333 -13.813 -7.751 1.00 70.38 248 PHE A CA 1
ATOM 1857 C C . PHE A 1 248 ? 10.620 -12.451 -7.731 1.00 70.38 248 PHE A C 1
ATOM 1859 O O . PHE A 1 248 ? 11.272 -11.414 -7.838 1.00 70.38 248 PHE A O 1
ATOM 1866 N N . GLY A 1 249 ? 9.290 -12.446 -7.594 1.00 80.56 249 GLY A N 1
ATOM 1867 C CA . GLY A 1 249 ? 8.494 -11.228 -7.505 1.00 80.56 249 GLY A CA 1
ATOM 1868 C C . GLY A 1 249 ? 8.692 -10.515 -6.168 1.00 80.56 249 GLY A C 1
ATOM 1869 O O . GLY A 1 249 ? 8.325 -11.049 -5.123 1.00 80.56 249 GLY A O 1
ATOM 1870 N N . GLY A 1 250 ? 9.284 -9.325 -6.199 1.00 87.75 250 GLY A N 1
ATOM 1871 C CA . GLY A 1 250 ? 9.527 -8.478 -5.034 1.00 87.75 250 GLY A CA 1
ATOM 1872 C C . GLY A 1 250 ? 8.312 -7.643 -4.602 1.00 87.75 250 GLY A C 1
ATOM 1873 O O . GLY A 1 250 ? 7.256 -7.704 -5.236 1.00 87.75 250 GLY A O 1
ATOM 1874 N N . PRO A 1 251 ? 8.460 -6.837 -3.534 1.00 93.50 251 PRO A N 1
ATOM 1875 C CA . PRO A 1 251 ? 7.364 -6.047 -2.985 1.00 93.50 251 PRO A CA 1
ATOM 1876 C C . PRO A 1 251 ? 6.887 -4.931 -3.919 1.00 93.50 251 PRO A C 1
ATOM 1878 O O . PRO A 1 251 ? 7.692 -4.134 -4.419 1.00 93.50 251 PRO A O 1
ATOM 1881 N N . THR A 1 252 ? 5.571 -4.818 -4.076 1.00 96.25 252 THR A N 1
ATOM 1882 C CA . THR A 1 252 ? 4.888 -3.798 -4.882 1.00 96.25 252 THR A CA 1
ATOM 1883 C C . THR A 1 252 ? 4.080 -2.800 -4.058 1.00 96.25 252 THR A C 1
ATOM 1885 O O . THR A 1 252 ? 3.656 -1.797 -4.623 1.00 96.25 252 THR A O 1
ATOM 1888 N N . ILE A 1 253 ? 3.906 -3.017 -2.748 1.00 97.19 253 ILE A N 1
ATOM 1889 C CA . ILE A 1 253 ? 3.390 -1.986 -1.832 1.00 97.19 253 ILE A CA 1
ATOM 1890 C C . ILE A 1 253 ? 4.488 -0.929 -1.599 1.00 97.19 253 ILE A C 1
ATOM 1892 O O . ILE A 1 253 ? 5.661 -1.267 -1.376 1.00 97.19 253 ILE A O 1
ATOM 1896 N N . TYR A 1 254 ? 4.138 0.357 -1.688 1.00 97.56 254 TYR A N 1
ATOM 1897 C CA . TYR A 1 254 ? 5.016 1.494 -1.376 1.00 97.56 254 TYR A CA 1
ATOM 1898 C C . TYR A 1 254 ? 4.207 2.787 -1.167 1.00 97.56 254 TYR A C 1
ATOM 1900 O O . TYR A 1 254 ? 2.983 2.783 -1.278 1.00 97.56 254 TYR A O 1
ATOM 1908 N N . GLY A 1 255 ? 4.897 3.898 -0.888 1.00 97.62 255 GLY A N 1
ATOM 1909 C CA . GLY A 1 255 ? 4.274 5.213 -0.734 1.00 97.62 255 GLY A CA 1
ATOM 1910 C C . GLY A 1 255 ? 3.541 5.362 0.598 1.00 97.62 255 GLY A C 1
ATOM 1911 O O . GLY A 1 255 ? 3.952 4.808 1.616 1.00 97.62 255 GLY A O 1
ATOM 1912 N N . HIS A 1 256 ? 2.454 6.126 0.613 1.00 98.31 256 HIS A N 1
ATOM 1913 C CA . HIS A 1 256 ? 1.696 6.386 1.841 1.00 98.31 256 HIS A CA 1
ATOM 1914 C C . HIS A 1 256 ? 1.033 5.146 2.461 1.00 98.31 256 HIS A C 1
ATOM 1916 O O . HIS A 1 256 ? 0.820 5.144 3.670 1.00 98.31 256 HIS A O 1
ATOM 1922 N N . ALA A 1 257 ? 0.809 4.070 1.699 1.00 98.12 257 ALA A N 1
ATOM 1923 C CA . ALA A 1 257 ? 0.345 2.791 2.244 1.00 98.12 257 ALA A CA 1
ATOM 1924 C C . ALA A 1 257 ? 1.359 2.124 3.196 1.00 98.12 257 ALA A C 1
ATOM 1926 O O . ALA A 1 257 ? 0.998 1.193 3.898 1.00 98.12 257 ALA A O 1
ATOM 1927 N N . VAL A 1 258 ? 2.621 2.580 3.233 1.00 97.25 258 VAL A N 1
ATOM 1928 C CA . VAL A 1 258 ? 3.656 2.097 4.177 1.00 97.25 258 VAL A CA 1
ATOM 1929 C C . VAL A 1 258 ? 4.056 3.162 5.207 1.00 97.25 258 VAL A C 1
ATOM 1931 O O . VAL A 1 258 ? 5.114 3.078 5.852 1.00 97.25 258 VAL A O 1
ATOM 1934 N N . ALA A 1 259 ? 3.271 4.238 5.307 1.00 97.19 259 ALA A N 1
ATOM 1935 C CA . ALA A 1 259 ? 3.530 5.337 6.225 1.00 97.19 259 ALA A CA 1
ATOM 1936 C C . ALA A 1 259 ? 3.245 4.918 7.680 1.00 97.19 259 ALA A C 1
ATOM 1938 O O . ALA A 1 259 ? 2.377 4.081 7.922 1.00 97.19 259 ALA A O 1
ATOM 1939 N N . PRO A 1 260 ? 3.939 5.497 8.677 1.00 95.69 260 PRO A N 1
ATOM 1940 C CA . PRO A 1 260 ? 3.730 5.137 10.077 1.00 95.69 260 PRO A CA 1
ATOM 1941 C C . PRO A 1 260 ? 2.257 5.217 10.514 1.00 95.69 260 PRO A C 1
ATOM 1943 O O . PRO A 1 260 ? 1.649 6.286 10.471 1.00 95.69 260 PRO A O 1
ATOM 1946 N N . GLY A 1 261 ? 1.718 4.080 10.964 1.00 94.44 261 GLY A N 1
ATOM 1947 C CA . GLY A 1 261 ? 0.368 3.948 11.517 1.00 94.44 261 GLY A CA 1
ATOM 1948 C C . GLY A 1 261 ? -0.776 3.987 10.494 1.00 94.44 261 GLY A C 1
ATOM 1949 O O . GLY A 1 261 ? -1.936 3.906 10.894 1.00 94.44 261 GLY A O 1
ATOM 1950 N N . VAL A 1 262 ? -0.477 4.114 9.197 1.00 98.56 262 VAL A N 1
ATOM 1951 C CA . VAL A 1 262 ? -1.464 3.890 8.133 1.00 98.56 262 VAL A CA 1
ATOM 1952 C C . VAL A 1 262 ? -1.747 2.398 8.044 1.00 98.56 262 VAL A C 1
ATOM 1954 O O . VAL A 1 262 ? -0.813 1.610 8.027 1.00 98.56 262 VAL A O 1
ATOM 1957 N N . VAL A 1 263 ? -3.025 2.031 7.967 1.00 98.81 263 VAL A N 1
ATOM 1958 C CA . VAL A 1 263 ? -3.458 0.645 7.799 1.00 98.81 263 VAL A CA 1
ATOM 1959 C C . VAL A 1 263 ? -3.467 0.299 6.314 1.00 98.81 263 VAL A C 1
ATOM 1961 O O . VAL A 1 263 ? -4.305 0.809 5.561 1.00 98.81 263 VAL A O 1
ATOM 1964 N N . SER A 1 264 ? -2.551 -0.569 5.893 1.00 98.69 264 SER A N 1
ATOM 1965 C CA . SER A 1 264 ? -2.480 -1.070 4.516 1.00 98.69 264 SER A CA 1
ATOM 1966 C C . SER A 1 264 ? -3.434 -2.247 4.314 1.00 98.69 264 SER A C 1
ATOM 1968 O O . SER A 1 264 ? -3.332 -3.255 5.020 1.00 98.69 264 SER A O 1
ATOM 1970 N N . VAL A 1 265 ? -4.369 -2.129 3.363 1.00 98.88 265 VAL A N 1
ATOM 1971 C CA . VAL A 1 265 ? -5.483 -3.083 3.202 1.00 98.88 265 VAL A CA 1
ATOM 1972 C C . VAL A 1 265 ? -5.383 -3.879 1.899 1.00 98.88 265 VAL A C 1
ATOM 1974 O O . VAL A 1 265 ? -5.508 -3.326 0.801 1.00 98.88 265 VAL A O 1
ATOM 1977 N N . ALA A 1 266 ? -5.203 -5.193 2.035 1.00 98.56 266 ALA A N 1
ATOM 1978 C CA . ALA A 1 266 ? -5.289 -6.178 0.954 1.00 98.56 266 ALA A CA 1
ATOM 1979 C C . ALA A 1 266 ? -6.740 -6.572 0.625 1.00 98.56 266 ALA A C 1
ATOM 1981 O O . ALA A 1 266 ? -7.656 -6.300 1.400 1.00 98.56 266 ALA A O 1
ATOM 1982 N N . ALA A 1 267 ? -6.942 -7.237 -0.516 1.00 97.56 267 ALA A N 1
ATOM 1983 C CA . ALA A 1 267 ? -8.260 -7.654 -0.994 1.00 97.56 267 ALA A CA 1
ATOM 1984 C C . ALA A 1 267 ? -8.459 -9.177 -0.951 1.00 97.56 267 ALA A C 1
ATOM 1986 O O . ALA A 1 267 ? -7.549 -9.949 -1.267 1.00 97.56 267 ALA A O 1
ATOM 1987 N N . VAL A 1 268 ? -9.671 -9.581 -0.579 1.00 94.75 268 VAL A N 1
ATOM 1988 C CA . VAL A 1 268 ? -10.179 -10.957 -0.609 1.00 94.75 268 VAL A CA 1
ATOM 1989 C C . VAL A 1 268 ? -11.569 -10.919 -1.255 1.00 94.75 268 VAL A C 1
ATOM 1991 O O . VAL A 1 268 ? -12.404 -10.142 -0.789 1.00 94.75 268 VAL A O 1
ATOM 1994 N N . PRO A 1 269 ? -11.882 -11.771 -2.243 1.00 92.12 269 PRO A N 1
ATOM 1995 C CA . PRO A 1 269 ? -13.202 -11.750 -2.856 1.00 92.12 269 PRO A CA 1
ATOM 1996 C C . PRO A 1 269 ? -14.267 -12.163 -1.841 1.00 92.12 269 PRO A C 1
ATOM 1998 O O . PRO A 1 269 ? -14.165 -13.226 -1.221 1.00 92.12 269 PRO A O 1
ATOM 2001 N N . TRP A 1 270 ? -15.333 -11.366 -1.685 1.00 90.31 270 TRP A N 1
ATOM 2002 C CA . TRP A 1 270 ? -16.389 -11.650 -0.698 1.00 90.31 270 TRP A CA 1
ATOM 2003 C C . TRP A 1 270 ? -16.980 -13.062 -0.846 1.00 90.31 270 TRP A C 1
ATOM 2005 O O . TRP A 1 270 ? -17.281 -13.726 0.151 1.00 90.31 270 TRP A O 1
ATOM 2015 N N . TYR A 1 271 ? -17.106 -13.535 -2.088 1.00 86.94 271 TYR A N 1
ATOM 2016 C CA . TYR A 1 271 ? -17.700 -14.826 -2.427 1.00 86.94 271 TYR A CA 1
ATOM 2017 C C . TYR A 1 271 ? -16.777 -16.011 -2.142 1.00 86.94 271 TYR A C 1
ATOM 2019 O O . TYR A 1 271 ? -17.243 -17.141 -2.218 1.00 86.94 271 TYR A O 1
ATOM 2027 N N . ASP A 1 272 ? -15.500 -15.788 -1.817 1.00 83.38 272 ASP A N 1
ATOM 2028 C CA . ASP A 1 272 ? -14.577 -16.849 -1.393 1.00 83.38 272 ASP A CA 1
ATOM 2029 C C . ASP A 1 272 ? -14.330 -16.867 0.126 1.00 83.38 272 ASP A C 1
ATOM 2031 O O . ASP A 1 272 ? -13.527 -17.635 0.659 1.00 83.38 272 ASP A O 1
ATOM 2035 N N . THR A 1 273 ? -15.060 -16.038 0.872 1.00 82.56 273 THR A N 1
ATOM 2036 C CA . THR A 1 273 ? -15.008 -16.049 2.335 1.00 82.56 273 THR A CA 1
ATOM 2037 C C . THR A 1 273 ? -15.785 -17.233 2.913 1.00 82.56 273 THR A C 1
ATOM 2039 O O . THR A 1 273 ? -16.775 -17.695 2.348 1.00 82.56 273 THR A O 1
ATOM 2042 N N . GLN A 1 274 ? -15.392 -17.699 4.103 1.00 72.88 274 GLN A N 1
ATOM 2043 C CA . GLN A 1 274 ? -16.007 -18.859 4.764 1.00 72.88 274 GLN A CA 1
ATOM 2044 C C . GLN A 1 274 ? -17.537 -18.756 4.930 1.00 72.88 274 GLN A C 1
ATOM 2046 O O . GLN A 1 274 ? -18.228 -19.776 4.901 1.00 72.88 274 GLN A O 1
ATOM 2051 N N . VAL A 1 275 ? -18.069 -17.541 5.112 1.00 73.56 275 VAL A N 1
ATOM 2052 C CA . VAL A 1 275 ? -19.513 -17.288 5.261 1.00 73.56 275 VAL A CA 1
ATOM 2053 C C . VAL A 1 275 ? -20.260 -17.623 3.974 1.00 73.56 275 VAL A C 1
ATOM 2055 O O . VAL A 1 275 ? -21.305 -18.271 4.020 1.00 73.56 275 VAL A O 1
ATOM 2058 N N . PHE A 1 276 ? -19.700 -17.213 2.838 1.00 73.38 276 PHE A N 1
ATOM 2059 C CA . PHE A 1 276 ? -20.312 -17.358 1.525 1.00 73.38 276 PHE A CA 1
ATOM 2060 C C . PHE A 1 276 ? -19.734 -18.509 0.732 1.00 73.38 276 PHE A C 1
ATOM 2062 O O . PHE A 1 276 ? -20.100 -18.661 -0.420 1.00 73.38 276 PHE A O 1
ATOM 2069 N N . ASN A 1 277 ? -18.844 -19.328 1.279 1.00 63.06 277 ASN A N 1
ATOM 2070 C CA . ASN A 1 277 ? -18.299 -20.429 0.520 1.00 63.06 277 ASN A CA 1
ATOM 2071 C C . ASN A 1 277 ? -17.687 -21.524 1.400 1.00 63.06 277 ASN A C 1
ATOM 2073 O O . ASN A 1 277 ? -16.575 -21.414 1.905 1.00 63.06 277 ASN A O 1
ATOM 2077 N N . SER A 1 278 ? -18.401 -22.647 1.514 1.00 56.84 278 SER A N 1
ATOM 2078 C CA . SER A 1 278 ? -17.858 -23.889 2.084 1.00 56.84 278 SER A CA 1
ATOM 2079 C C . SER A 1 278 ? -17.469 -24.944 1.034 1.00 56.84 278 SER A C 1
ATOM 2081 O O . SER A 1 278 ? -16.908 -25.970 1.415 1.00 56.84 278 SER A O 1
ATOM 2083 N N . ASN A 1 279 ? -17.777 -24.742 -0.261 1.00 49.84 279 ASN A N 1
ATOM 2084 C CA . ASN A 1 279 ? -17.733 -25.796 -1.300 1.00 49.84 279 ASN A CA 1
ATOM 2085 C C . ASN A 1 279 ? -17.336 -25.353 -2.731 1.00 49.84 279 ASN A C 1
ATOM 2087 O O . ASN A 1 279 ? -17.005 -26.203 -3.558 1.00 49.84 279 ASN A O 1
ATOM 2091 N N . PHE A 1 280 ? -17.376 -24.070 -3.066 1.00 49.97 280 PHE A N 1
ATOM 2092 C CA . PHE A 1 280 ? -16.741 -23.484 -4.250 1.00 49.97 280 PHE A CA 1
ATOM 2093 C C . PHE A 1 280 ? -15.221 -23.456 -3.961 1.00 49.97 280 PHE A C 1
ATOM 2095 O O . PHE A 1 280 ? -14.799 -23.114 -2.866 1.00 49.97 280 PHE A O 1
ATOM 2102 N N . THR A 1 281 ? -14.372 -23.994 -4.834 1.00 45.75 281 THR A N 1
ATOM 2103 C CA . THR A 1 281 ? -12.949 -24.276 -4.512 1.00 45.75 281 THR A CA 1
ATOM 2104 C C . THR A 1 281 ? -12.011 -23.623 -5.528 1.00 45.75 281 THR A C 1
ATOM 2106 O O . THR A 1 281 ? -12.407 -23.473 -6.686 1.00 45.75 281 THR A O 1
ATOM 2109 N N . PRO A 1 282 ? -10.773 -23.277 -5.108 1.00 43.00 282 PRO A N 1
ATOM 2110 C CA . PRO A 1 282 ? -9.682 -24.260 -5.122 1.00 43.00 282 PRO A CA 1
ATOM 2111 C C . PRO A 1 282 ? -8.948 -24.477 -3.772 1.00 43.00 282 PRO A C 1
ATOM 2113 O O . PRO A 1 282 ? -7.733 -24.433 -3.679 1.00 43.00 282 PRO A O 1
ATOM 2116 N N . SER A 1 283 ? -9.682 -24.976 -2.774 1.00 48.09 283 SER A N 1
ATOM 2117 C CA . SER A 1 283 ? -9.223 -25.808 -1.637 1.00 48.09 283 SER A CA 1
ATOM 2118 C C . SER A 1 283 ? -8.487 -25.169 -0.432 1.00 48.09 283 SER A C 1
ATOM 2120 O O . SER A 1 283 ? -7.440 -24.557 -0.532 1.00 48.09 283 SER A O 1
ATOM 2122 N N . ARG A 1 284 ? -9.024 -25.514 0.752 1.00 45.91 284 ARG A N 1
ATOM 2123 C CA . ARG A 1 284 ? -8.501 -25.508 2.140 1.00 45.91 284 ARG A CA 1
ATOM 2124 C C . ARG A 1 284 ? -8.068 -24.216 2.850 1.00 45.91 284 ARG A C 1
ATOM 2126 O O . ARG A 1 284 ? -7.895 -24.312 4.064 1.00 45.91 284 ARG A O 1
ATOM 2133 N N . ALA A 1 285 ? -8.089 -23.056 2.212 1.00 58.31 285 ALA A N 1
ATOM 2134 C CA . ALA A 1 285 ? -8.324 -21.761 2.861 1.00 58.31 285 ALA A CA 1
ATOM 2135 C C . ALA A 1 285 ? -8.750 -20.745 1.797 1.00 58.31 285 ALA A C 1
ATOM 2137 O O . ALA A 1 285 ? -8.356 -20.911 0.650 1.00 58.31 285 ALA A O 1
ATOM 2138 N N . THR A 1 286 ? -9.571 -19.757 2.164 1.00 77.25 286 THR A N 1
ATOM 2139 C CA . THR A 1 286 ? -9.931 -18.614 1.306 1.00 77.25 286 THR A CA 1
ATOM 2140 C C . THR A 1 286 ? -8.699 -18.091 0.560 1.00 77.25 286 THR A C 1
ATOM 2142 O O . THR A 1 286 ? -7.622 -17.997 1.155 1.00 77.25 286 THR A O 1
ATOM 2145 N N . ASP A 1 287 ? -8.834 -17.797 -0.731 1.00 86.12 287 ASP A N 1
ATOM 2146 C CA . ASP A 1 287 ? -7.761 -17.232 -1.542 1.00 86.12 287 ASP A CA 1
ATOM 2147 C C . ASP A 1 287 ? -7.817 -15.692 -1.482 1.00 86.12 287 ASP A C 1
ATOM 2149 O O . ASP A 1 287 ? -8.898 -15.104 -1.572 1.00 86.12 287 ASP A O 1
ATOM 2153 N N . PRO A 1 288 ? -6.678 -14.994 -1.329 1.00 90.88 288 PRO A N 1
ATOM 2154 C CA . PRO A 1 288 ? -6.640 -13.557 -1.568 1.00 90.88 288 PRO A CA 1
ATOM 2155 C C . PRO A 1 288 ? -6.776 -13.243 -3.059 1.00 90.88 288 PRO A C 1
ATOM 2157 O O . PRO A 1 288 ? -6.457 -14.072 -3.914 1.00 90.88 288 PRO A O 1
ATOM 2160 N N . GLU A 1 289 ? -7.162 -12.008 -3.377 1.00 92.50 289 GLU A N 1
ATOM 2161 C CA . GLU A 1 289 ? -7.181 -11.541 -4.763 1.00 92.50 289 GLU A CA 1
ATOM 2162 C C . GLU A 1 289 ? -5.774 -11.616 -5.389 1.00 92.50 289 GLU A C 1
ATOM 2164 O O . GLU A 1 289 ? -4.768 -11.172 -4.814 1.00 92.50 289 GLU A O 1
ATOM 2169 N N . ASP A 1 290 ? -5.681 -12.169 -6.600 1.00 90.12 290 ASP A N 1
ATOM 2170 C CA . ASP A 1 290 ? -4.402 -12.434 -7.274 1.00 90.12 290 ASP A CA 1
ATOM 2171 C C . ASP A 1 290 ? -3.627 -11.151 -7.614 1.00 90.12 290 ASP A C 1
ATOM 2173 O O . ASP A 1 290 ? -2.390 -11.148 -7.671 1.00 90.12 290 ASP A O 1
ATOM 2177 N N . PHE A 1 291 ? -4.348 -10.042 -7.764 1.00 91.81 291 PHE A N 1
ATOM 2178 C CA . PHE A 1 291 ? -3.808 -8.715 -7.992 1.00 91.81 291 PHE A CA 1
ATOM 2179 C C . PHE A 1 291 ? -3.351 -8.029 -6.706 1.00 91.81 291 PHE A C 1
ATOM 2181 O O . PHE A 1 291 ? -2.593 -7.066 -6.815 1.00 91.81 291 PHE A O 1
ATOM 2188 N N . SER A 1 292 ? -3.757 -8.487 -5.512 1.00 95.25 292 SER A N 1
ATOM 2189 C CA . SER A 1 292 ? -3.406 -7.819 -4.251 1.00 95.25 292 SER A CA 1
ATOM 2190 C C . SER A 1 292 ? -1.884 -7.696 -4.137 1.00 95.25 292 SER A C 1
ATOM 2192 O O . SER A 1 292 ? -1.152 -8.696 -4.250 1.00 95.25 292 SER A O 1
ATOM 2194 N N . SER A 1 293 ? -1.411 -6.453 -4.019 1.00 95.94 293 SER A N 1
ATOM 2195 C CA . SER A 1 293 ? 0.009 -6.108 -4.009 1.00 95.94 293 SER A CA 1
ATOM 2196 C C . SER A 1 293 ? 0.757 -6.851 -2.910 1.00 95.94 293 SER A C 1
ATOM 2198 O O . SER A 1 293 ? 0.285 -6.987 -1.786 1.00 95.94 293 SER A O 1
ATOM 2200 N N . ARG A 1 294 ? 1.964 -7.309 -3.240 1.00 94.81 294 ARG A N 1
ATOM 2201 C CA . ARG A 1 294 ? 2.853 -7.988 -2.300 1.00 94.81 294 ARG A CA 1
ATOM 2202 C C . ARG A 1 294 ? 3.604 -6.968 -1.446 1.00 94.81 294 ARG A C 1
ATOM 2204 O O . ARG A 1 294 ? 4.230 -6.050 -1.983 1.00 94.81 294 ARG A O 1
ATOM 2211 N N . GLY A 1 295 ? 3.591 -7.153 -0.137 1.00 95.31 295 GLY A N 1
ATOM 2212 C CA . GLY A 1 295 ? 4.376 -6.400 0.831 1.00 95.31 295 GLY A CA 1
ATOM 2213 C C . GLY A 1 295 ? 5.533 -7.219 1.406 1.00 95.31 295 GLY A C 1
ATOM 2214 O O . GLY A 1 295 ? 6.475 -7.577 0.696 1.00 95.31 295 GLY A O 1
ATOM 2215 N N . GLY A 1 296 ? 5.468 -7.475 2.709 1.00 92.62 296 GLY A N 1
ATOM 2216 C CA . GLY A 1 296 ? 6.486 -8.078 3.556 1.00 92.62 296 GLY A CA 1
ATOM 2217 C C . GLY A 1 296 ? 7.215 -7.023 4.381 1.00 92.62 296 GLY A C 1
ATOM 2218 O O . GLY A 1 296 ? 6.671 -5.968 4.706 1.00 92.62 296 GLY A O 1
ATOM 2219 N N . ALA A 1 297 ? 8.484 -7.290 4.689 1.00 93.00 297 ALA A N 1
ATOM 2220 C CA . ALA A 1 297 ? 9.353 -6.318 5.336 1.00 93.00 297 ALA A CA 1
ATOM 2221 C C . ALA A 1 297 ? 9.721 -5.187 4.356 1.00 93.00 297 ALA A C 1
ATOM 2223 O O . ALA A 1 297 ? 10.629 -5.341 3.530 1.00 93.00 297 ALA A O 1
ATOM 2224 N N . ILE A 1 298 ? 9.041 -4.044 4.452 1.00 94.50 298 ILE A N 1
ATOM 2225 C CA . ILE A 1 298 ? 9.322 -2.863 3.628 1.00 94.50 298 ILE A CA 1
ATOM 2226 C C . ILE A 1 298 ? 10.261 -1.934 4.387 1.00 94.50 298 ILE A C 1
ATOM 2228 O O . ILE A 1 298 ? 9.989 -1.563 5.524 1.00 94.50 298 ILE A O 1
ATOM 2232 N N . SER A 1 299 ? 11.375 -1.553 3.759 1.00 94.06 299 SER A N 1
ATOM 2233 C CA . SER A 1 299 ? 12.354 -0.640 4.351 1.00 94.06 299 SER A CA 1
ATOM 2234 C C . SER A 1 299 ? 12.283 0.738 3.697 1.00 94.06 299 SER A C 1
ATOM 2236 O O . SER A 1 299 ? 12.655 0.894 2.534 1.00 94.06 299 SER A O 1
ATOM 2238 N N . THR A 1 300 ? 11.864 1.736 4.473 1.00 95.56 300 THR A N 1
ATOM 2239 C CA . THR A 1 300 ? 12.021 3.158 4.146 1.00 95.56 300 THR A CA 1
ATOM 2240 C C . THR A 1 300 ? 13.369 3.593 4.706 1.00 95.56 300 THR A C 1
ATOM 2242 O O . THR A 1 300 ? 13.566 3.561 5.916 1.00 95.56 300 THR A O 1
ATOM 2245 N N . GLN A 1 301 ? 14.321 3.930 3.840 1.00 96.75 301 GLN A N 1
ATOM 2246 C CA . GLN A 1 301 ? 15.732 4.114 4.196 1.00 96.75 301 GLN A CA 1
ATOM 2247 C C . GLN A 1 301 ? 16.090 5.548 4.593 1.00 96.75 301 GLN A C 1
ATOM 2249 O O . GLN A 1 301 ? 17.103 5.749 5.261 1.00 96.75 301 GLN A O 1
ATOM 2254 N N . PHE A 1 302 ? 15.276 6.532 4.209 1.00 97.00 302 PHE A N 1
ATOM 2255 C CA . PHE A 1 302 ? 15.565 7.945 4.435 1.00 97.00 302 PHE A CA 1
ATOM 2256 C C . PHE A 1 302 ? 14.483 8.640 5.256 1.00 97.00 302 PHE A C 1
ATOM 2258 O O . PHE A 1 302 ? 13.287 8.425 5.046 1.00 97.00 302 PHE A O 1
ATOM 2265 N N . ASP A 1 303 ? 14.918 9.529 6.149 1.00 95.19 303 ASP A N 1
ATOM 2266 C CA . ASP A 1 303 ? 14.036 10.502 6.791 1.00 95.19 303 ASP A CA 1
ATOM 2267 C C . ASP A 1 303 ? 13.629 11.619 5.812 1.00 95.19 303 ASP A C 1
ATOM 2269 O O . ASP A 1 303 ? 14.140 11.716 4.698 1.00 95.19 303 ASP A O 1
ATOM 2273 N N . VAL A 1 304 ? 12.732 12.516 6.224 1.00 94.94 304 VAL A N 1
ATOM 2274 C CA . VAL A 1 304 ? 12.243 13.632 5.385 1.00 94.94 304 VAL A CA 1
ATOM 2275 C C . VAL A 1 304 ? 13.308 14.687 5.044 1.00 94.94 304 VAL A C 1
ATOM 2277 O O . VAL A 1 304 ? 13.085 15.528 4.177 1.00 94.94 304 VAL A O 1
ATOM 2280 N N . SER A 1 305 ? 14.469 14.664 5.703 1.00 94.25 305 SER A N 1
ATOM 2281 C CA . SER A 1 305 ? 15.623 15.518 5.375 1.00 94.25 305 SER A CA 1
ATOM 2282 C C . SER A 1 305 ? 16.597 14.834 4.402 1.00 94.25 305 SER A C 1
ATOM 2284 O O . SER A 1 305 ? 17.587 15.440 3.985 1.00 94.25 305 SER A O 1
ATOM 2286 N N . GLY A 1 306 ? 16.324 13.580 4.033 1.00 94.25 306 GLY A N 1
ATOM 2287 C CA . GLY A 1 306 ? 17.154 12.764 3.155 1.00 94.25 306 GLY A CA 1
ATOM 2288 C C . GLY A 1 306 ? 18.371 12.171 3.863 1.00 94.25 306 GLY A C 1
ATOM 2289 O O . GLY A 1 306 ? 19.326 11.762 3.198 1.00 94.25 306 GLY A O 1
ATOM 2290 N N . ASN A 1 307 ? 18.380 12.143 5.200 1.00 93.75 307 ASN A N 1
ATOM 2291 C CA . ASN A 1 307 ? 19.400 11.415 5.947 1.00 93.75 307 ASN A CA 1
ATOM 2292 C C . ASN A 1 307 ? 19.059 9.931 5.937 1.00 93.75 307 ASN A C 1
ATOM 2294 O O . ASN A 1 307 ? 17.892 9.556 6.056 1.00 93.75 307 ASN A O 1
ATOM 2298 N N . PHE A 1 308 ? 20.084 9.087 5.847 1.00 94.75 308 PHE A N 1
ATOM 2299 C CA . PHE A 1 308 ? 19.905 7.649 5.972 1.00 94.75 308 PHE A CA 1
ATOM 2300 C C . PHE A 1 308 ? 19.493 7.298 7.410 1.00 94.75 308 PHE A C 1
ATOM 2302 O O . PHE A 1 308 ? 20.284 7.421 8.348 1.00 94.75 308 PHE A O 1
ATOM 2309 N N . LEU A 1 309 ? 18.233 6.904 7.581 1.00 95.06 309 LEU A N 1
ATOM 2310 C CA . LEU A 1 309 ? 17.620 6.535 8.853 1.00 95.06 309 LEU A CA 1
ATOM 2311 C C . LEU A 1 309 ? 16.560 5.453 8.593 1.00 95.06 309 LEU A C 1
ATOM 2313 O O . LEU A 1 309 ? 15.367 5.754 8.517 1.00 95.06 309 LEU A O 1
ATOM 2317 N N . PRO A 1 310 ? 16.984 4.192 8.406 1.00 94.81 310 PRO A N 1
ATOM 2318 C CA . PRO A 1 310 ? 16.081 3.145 7.971 1.00 94.81 310 PRO A CA 1
ATOM 2319 C C . PRO A 1 310 ? 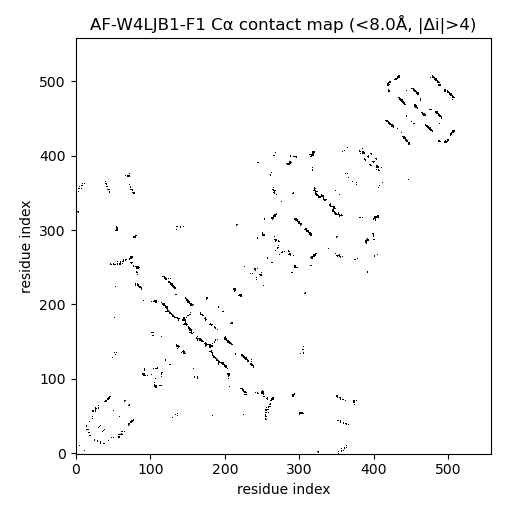15.034 2.799 9.034 1.00 94.81 310 PRO A C 1
ATOM 2321 O O . PRO A 1 310 ? 15.362 2.488 10.181 1.00 94.81 310 PRO A O 1
ATOM 2324 N N . ARG A 1 311 ? 13.766 2.769 8.616 1.00 94.31 311 ARG A N 1
ATOM 2325 C CA . ARG A 1 311 ? 12.642 2.147 9.328 1.00 94.31 311 ARG A CA 1
ATOM 2326 C C . ARG A 1 311 ? 12.129 0.960 8.523 1.00 94.31 311 ARG A C 1
ATOM 2328 O O . ARG A 1 311 ? 12.160 0.978 7.295 1.00 94.31 311 ARG A O 1
ATOM 2335 N N . THR A 1 312 ? 11.663 -0.074 9.216 1.00 93.31 312 THR A N 1
ATOM 2336 C CA . THR A 1 312 ? 11.017 -1.233 8.584 1.00 93.31 312 THR A CA 1
ATOM 2337 C C . THR A 1 312 ? 9.567 -1.315 9.039 1.00 93.31 312 THR A C 1
ATOM 2339 O O . THR A 1 312 ? 9.311 -1.165 10.233 1.00 93.31 312 THR A O 1
ATOM 2342 N N . SER A 1 313 ? 8.648 -1.571 8.111 1.00 91.44 313 SER A N 1
ATOM 2343 C CA . SER A 1 313 ? 7.257 -1.941 8.394 1.00 91.44 313 SER A CA 1
ATOM 2344 C C . SER A 1 313 ? 6.934 -3.325 7.819 1.00 91.44 313 SER A C 1
ATOM 2346 O O . SER A 1 313 ? 7.747 -3.903 7.092 1.00 91.44 313 SER A O 1
ATOM 2348 N N . GLN A 1 314 ? 5.800 -3.898 8.223 1.00 92.31 314 GLN A N 1
ATOM 2349 C CA . GLN A 1 314 ? 5.320 -5.198 7.750 1.00 92.31 314 GLN A CA 1
ATOM 2350 C C . GLN A 1 314 ? 3.975 -4.987 7.077 1.00 92.31 314 GLN A C 1
ATOM 2352 O O . GLN A 1 314 ? 3.001 -4.744 7.773 1.00 92.31 314 GLN A O 1
ATOM 2357 N N . GLU A 1 315 ? 3.927 -5.103 5.757 1.00 95.62 315 GLU A N 1
ATOM 2358 C CA . GLU A 1 315 ? 2.723 -4.787 4.982 1.00 95.62 315 GLU A CA 1
ATOM 2359 C C . GLU A 1 315 ? 2.244 -6.000 4.177 1.00 95.62 315 GLU A C 1
ATOM 2361 O O . GLU A 1 315 ? 3.071 -6.837 3.816 1.00 95.62 315 GLU A O 1
ATOM 2366 N N . PRO A 1 316 ? 0.958 -6.095 3.818 1.00 98.19 316 PRO A N 1
ATOM 2367 C CA . PRO A 1 316 ? -0.137 -5.280 4.341 1.00 98.19 316 PRO A CA 1
ATOM 2368 C C . PRO A 1 316 ? -0.395 -5.579 5.829 1.00 98.19 316 PRO A C 1
ATOM 2370 O O . PRO A 1 316 ? 0.176 -6.513 6.400 1.00 98.19 316 PRO A O 1
ATOM 2373 N N . ASP A 1 317 ? -1.234 -4.779 6.482 1.00 98.50 317 ASP A N 1
ATOM 2374 C CA . ASP A 1 317 ? -1.599 -5.018 7.881 1.00 98.50 317 ASP A CA 1
ATOM 2375 C C . ASP A 1 317 ? -2.688 -6.073 8.013 1.00 98.50 317 ASP A C 1
ATOM 2377 O O . ASP A 1 317 ? -2.591 -6.974 8.849 1.00 98.50 317 ASP A O 1
ATOM 2381 N N . ILE A 1 318 ? -3.716 -5.950 7.177 1.00 98.56 318 ILE A N 1
ATOM 2382 C CA . ILE A 1 318 ? -4.915 -6.786 7.150 1.00 98.56 318 ILE A CA 1
ATOM 2383 C C . ILE A 1 318 ? -5.426 -6.906 5.710 1.00 98.56 318 ILE A C 1
ATOM 2385 O O . ILE A 1 318 ? -5.071 -6.116 4.831 1.00 98.56 318 ILE A O 1
ATOM 2389 N N . ALA A 1 319 ? -6.329 -7.851 5.483 1.00 98.25 319 ALA A N 1
ATOM 2390 C CA . ALA A 1 319 ? -7.156 -7.922 4.291 1.00 98.25 319 ALA A CA 1
ATOM 2391 C C . ALA A 1 319 ? -8.618 -7.595 4.622 1.00 98.25 319 ALA A C 1
ATOM 2393 O O . ALA A 1 319 ? -9.091 -7.825 5.735 1.00 98.25 319 ALA A O 1
ATOM 2394 N N . ALA A 1 320 ? -9.356 -7.085 3.644 1.00 98.06 320 ALA A N 1
ATOM 2395 C CA . ALA A 1 320 ? -10.801 -6.909 3.722 1.00 98.06 320 ALA A CA 1
ATOM 2396 C C . ALA A 1 320 ? -11.464 -7.391 2.432 1.00 98.06 320 ALA A C 1
ATOM 2398 O O . ALA A 1 320 ? -10.798 -7.609 1.417 1.00 98.06 320 ALA A O 1
ATOM 2399 N N . VAL A 1 321 ? -12.783 -7.579 2.488 1.00 95.62 321 VAL A N 1
ATOM 2400 C CA . VAL A 1 321 ? -13.527 -8.057 1.324 1.00 95.62 321 VAL A CA 1
ATOM 2401 C C . VAL A 1 321 ? -13.571 -7.009 0.219 1.00 95.62 321 VAL A C 1
ATOM 2403 O O . VAL A 1 321 ? -13.690 -5.822 0.512 1.00 95.62 321 VAL A O 1
ATOM 2406 N N . ASP A 1 322 ? -13.533 -7.433 -1.035 1.00 95.81 322 ASP A N 1
ATOM 2407 C CA . ASP A 1 322 ? -13.878 -6.623 -2.202 1.00 95.81 322 ASP A CA 1
ATOM 2408 C C . ASP A 1 322 ? -14.953 -7.316 -3.058 1.00 95.81 322 ASP A C 1
ATOM 2410 O O . ASP A 1 322 ? -15.501 -8.349 -2.668 1.00 95.81 322 ASP A O 1
ATOM 2414 N N . GLY A 1 323 ? -15.311 -6.721 -4.203 1.00 93.56 323 GLY A N 1
ATOM 2415 C CA . GLY A 1 323 ? -16.324 -7.262 -5.115 1.00 93.56 323 GLY A CA 1
ATOM 2416 C C . GLY A 1 323 ? -17.765 -6.927 -4.722 1.00 93.56 323 GLY A C 1
ATOM 2417 O O . GLY A 1 323 ? -18.702 -7.538 -5.234 1.00 93.56 323 GLY A O 1
ATOM 2418 N N . ASN A 1 324 ? -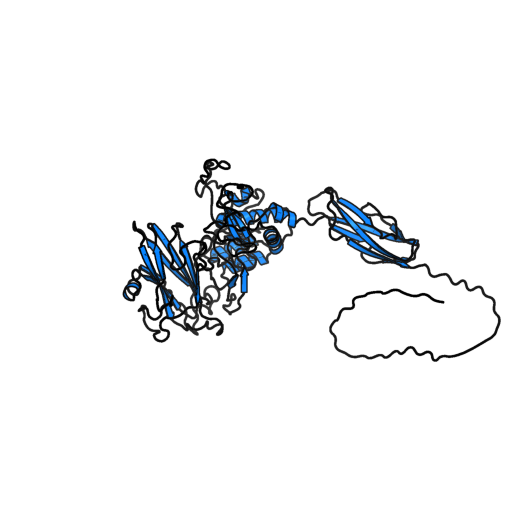17.961 -5.979 -3.806 1.00 91.06 324 ASN A N 1
ATOM 2419 C CA . ASN A 1 324 ? -19.278 -5.509 -3.386 1.00 91.06 324 ASN A CA 1
ATOM 2420 C C . ASN A 1 324 ? -20.000 -4.764 -4.514 1.00 91.06 324 ASN A C 1
ATOM 2422 O O . ASN A 1 324 ? -19.370 -4.166 -5.393 1.00 91.06 324 ASN A O 1
ATOM 2426 N N . ASN A 1 325 ? -21.327 -4.744 -4.437 1.00 92.88 325 ASN A N 1
ATOM 2427 C CA . ASN A 1 325 ? -22.160 -3.975 -5.349 1.00 92.88 325 ASN A CA 1
ATOM 2428 C C . ASN A 1 325 ? -21.896 -2.471 -5.250 1.00 92.88 325 ASN A C 1
ATOM 2430 O O . ASN A 1 325 ? -21.602 -1.922 -4.191 1.00 92.88 325 ASN A O 1
ATOM 2434 N N . THR A 1 326 ? -22.063 -1.794 -6.378 1.00 93.38 326 THR A N 1
ATOM 2435 C CA . THR A 1 326 ? -22.203 -0.340 -6.456 1.00 93.38 326 THR A CA 1
ATOM 2436 C C . THR A 1 326 ? -23.363 -0.001 -7.382 1.00 93.38 326 THR A C 1
ATOM 2438 O O . THR A 1 326 ? -23.864 -0.854 -8.114 1.00 93.38 326 THR A O 1
ATOM 2441 N N . THR A 1 327 ? -23.811 1.252 -7.398 1.00 92.50 327 THR A N 1
ATOM 2442 C CA . THR A 1 327 ? -24.952 1.640 -8.242 1.00 92.50 327 THR A CA 1
ATOM 2443 C C . THR A 1 327 ? -24.567 2.094 -9.653 1.00 92.50 327 THR A C 1
ATOM 2445 O O . THR A 1 327 ? -25.446 2.237 -10.505 1.00 92.50 327 THR A O 1
ATOM 2448 N N . PHE A 1 328 ? -23.278 2.340 -9.928 1.00 90.19 328 PHE A N 1
ATOM 2449 C CA . PHE A 1 328 ? -22.876 3.099 -11.123 1.00 90.19 328 PHE A CA 1
ATOM 2450 C C . PHE A 1 328 ? -21.553 2.691 -11.791 1.00 90.19 328 PHE A C 1
ATOM 2452 O O . PHE A 1 328 ? -21.285 3.167 -12.898 1.00 90.19 328 PHE A O 1
ATOM 2459 N N . PHE A 1 329 ? -20.710 1.859 -11.170 1.00 89.44 329 PHE A N 1
ATOM 2460 C CA . PHE A 1 329 ? -19.384 1.519 -11.704 1.00 89.44 329 PHE A CA 1
ATOM 2461 C C . PHE A 1 329 ? -18.984 0.066 -11.414 1.00 89.44 329 PHE A C 1
ATOM 2463 O O . PHE A 1 329 ? -19.486 -0.564 -10.497 1.00 89.44 329 PHE A O 1
ATOM 2470 N N . GLY A 1 330 ? -18.049 -0.467 -12.197 1.00 89.19 330 GLY A N 1
ATOM 2471 C CA . GLY A 1 330 ? -17.583 -1.843 -12.079 1.00 89.19 330 GLY A CA 1
ATOM 2472 C C . GLY A 1 330 ? -18.192 -2.727 -13.157 1.00 89.19 330 GLY A C 1
ATOM 2473 O O . GLY A 1 330 ? -18.556 -2.250 -14.237 1.00 89.19 330 GLY A O 1
ATOM 2474 N N . PHE A 1 331 ? -18.270 -4.023 -12.887 1.00 89.31 331 PHE A N 1
ATOM 2475 C CA . PHE A 1 331 ? -18.759 -5.011 -13.844 1.00 89.31 331 PHE A CA 1
ATOM 2476 C C . PHE A 1 331 ? -19.635 -6.050 -13.144 1.00 89.31 331 PHE A C 1
ATOM 2478 O O . PHE A 1 331 ? -19.379 -6.362 -11.986 1.00 89.31 331 PHE A O 1
ATOM 2485 N N . PRO A 1 332 ? -20.668 -6.580 -13.822 1.00 86.75 332 PRO A N 1
ATOM 2486 C CA . PRO A 1 332 ? -21.544 -7.575 -13.221 1.00 86.75 332 PRO A CA 1
ATOM 2487 C C . PRO A 1 332 ? -20.764 -8.866 -12.985 1.00 86.75 332 PRO A C 1
ATOM 2489 O O . PRO A 1 332 ? -20.231 -9.468 -13.929 1.00 86.75 332 PRO A O 1
ATOM 2492 N N . LEU A 1 333 ? -20.706 -9.292 -11.731 1.00 88.19 333 LEU A N 1
ATOM 2493 C CA . LEU A 1 333 ? -20.212 -10.600 -11.356 1.00 88.19 333 LEU A CA 1
ATOM 2494 C C . LEU A 1 333 ? -21.254 -11.647 -11.765 1.00 88.19 333 LEU A C 1
ATOM 2496 O O . LEU A 1 333 ? -22.451 -11.487 -11.566 1.00 88.19 333 LEU A O 1
ATOM 2500 N N . ASN A 1 334 ? -20.815 -12.739 -12.386 1.00 86.62 334 ASN A N 1
ATOM 2501 C CA . ASN A 1 334 ? -21.717 -13.824 -12.759 1.00 86.62 334 ASN A CA 1
ATOM 2502 C C . ASN A 1 334 ? -21.248 -15.123 -12.122 1.00 86.62 334 ASN A C 1
ATOM 2504 O O . ASN A 1 334 ? -20.407 -15.832 -12.675 1.00 86.62 334 ASN A O 1
ATOM 2508 N N . LEU A 1 335 ? -21.842 -15.439 -10.975 1.00 84.62 335 LEU A N 1
ATOM 2509 C CA . LEU A 1 335 ? -21.616 -16.690 -10.257 1.00 84.62 335 LEU A CA 1
ATOM 2510 C C . LEU A 1 335 ? -22.696 -17.746 -10.563 1.00 84.62 335 LEU A C 1
ATOM 2512 O O . LEU A 1 335 ? -22.870 -18.703 -9.812 1.00 84.62 335 LEU A O 1
ATOM 2516 N N . GLY A 1 336 ? -23.451 -17.598 -11.658 1.00 84.00 336 GLY A N 1
ATOM 2517 C CA . GLY A 1 336 ? -24.429 -18.599 -12.099 1.00 84.00 336 GLY A CA 1
ATOM 2518 C C . GLY A 1 336 ? -25.667 -18.738 -11.203 1.00 84.00 336 GLY A C 1
ATOM 2519 O O . GLY A 1 336 ? -26.231 -19.828 -11.110 1.00 84.00 336 GLY A O 1
ATOM 2520 N N . GLY A 1 337 ? -26.098 -17.655 -10.556 1.00 81.38 337 GLY A N 1
ATOM 2521 C CA . GLY A 1 337 ? -27.225 -17.598 -9.620 1.00 81.38 337 GLY A CA 1
ATOM 2522 C C . GLY A 1 337 ? -26.820 -17.700 -8.146 1.00 81.38 337 GLY A C 1
ATOM 2523 O O . GLY A 1 337 ? -27.695 -17.668 -7.281 1.00 81.38 337 GLY A O 1
ATOM 2524 N N . TYR A 1 338 ? -25.527 -17.861 -7.852 1.00 80.62 338 TYR A N 1
ATOM 2525 C CA . TYR A 1 338 ? -25.021 -17.965 -6.487 1.00 80.62 338 TYR A CA 1
ATOM 2526 C C . TYR A 1 338 ? -25.205 -16.660 -5.711 1.00 80.62 338 TYR A C 1
ATOM 2528 O O . TYR A 1 338 ? -24.833 -15.607 -6.212 1.00 80.62 338 TYR A O 1
ATOM 2536 N N . GLU A 1 339 ? -25.802 -16.737 -4.515 1.00 82.19 339 GLU A N 1
ATOM 2537 C CA . GLU A 1 339 ? -26.126 -15.569 -3.668 1.00 82.19 339 GLU A CA 1
ATOM 2538 C C . GLU A 1 339 ? -26.846 -14.430 -4.424 1.00 82.19 339 GLU A C 1
ATOM 2540 O O . GLU A 1 339 ? -26.741 -13.259 -4.083 1.00 82.19 339 GLU A O 1
ATOM 2545 N N . GLY A 1 340 ? -27.621 -14.778 -5.458 1.00 81.06 340 GLY A N 1
ATOM 2546 C CA . GLY A 1 340 ? -28.369 -13.811 -6.264 1.00 81.06 340 GLY A CA 1
ATOM 2547 C C . GLY A 1 340 ? -27.597 -13.208 -7.439 1.00 81.06 340 GLY A C 1
ATOM 2548 O O . GLY A 1 340 ? -28.214 -12.495 -8.224 1.00 81.06 340 GLY A O 1
ATOM 2549 N N . GLU A 1 341 ? -26.319 -13.554 -7.625 1.00 87.19 341 GLU A N 1
ATOM 2550 C CA . GLU A 1 341 ? -25.485 -13.037 -8.714 1.00 87.19 341 GLU A CA 1
ATOM 2551 C C . GLU A 1 341 ? -25.734 -13.753 -10.054 1.00 87.19 341 GLU A C 1
ATOM 2553 O O . GLU A 1 341 ? -25.748 -14.987 -10.101 1.00 87.19 341 GLU A O 1
ATOM 2558 N N . PRO A 1 342 ? -25.848 -13.044 -11.191 1.00 86.88 342 PRO A N 1
ATOM 2559 C CA . PRO A 1 342 ? -25.788 -11.593 -11.313 1.00 86.88 342 PRO A CA 1
ATOM 2560 C C . PRO A 1 342 ? -27.069 -10.942 -10.788 1.00 86.88 342 PRO A C 1
ATOM 2562 O O . PRO A 1 342 ? -28.163 -11.224 -11.297 1.00 86.88 342 PRO A O 1
ATOM 2565 N N . ASP A 1 343 ? -26.929 -10.034 -9.829 1.00 83.00 343 ASP A N 1
ATOM 2566 C CA . ASP A 1 343 ? -27.976 -9.069 -9.534 1.00 83.00 343 ASP A CA 1
ATOM 2567 C C . ASP A 1 343 ? -27.768 -7.839 -10.439 1.00 83.00 343 ASP A C 1
ATOM 2569 O O . ASP A 1 343 ? -26.763 -7.700 -11.128 1.00 83.00 343 ASP A O 1
ATOM 2573 N N . SER A 1 344 ? -28.758 -6.969 -10.601 1.00 89.44 344 SER A N 1
ATOM 2574 C CA . SER A 1 344 ? -28.671 -5.891 -11.600 1.00 89.44 344 SER A CA 1
ATOM 2575 C C . SER A 1 344 ? -27.618 -4.809 -11.300 1.00 89.44 344 SER A C 1
ATOM 2577 O O . SER A 1 344 ? -27.588 -3.801 -12.014 1.00 89.44 344 SER A O 1
ATOM 2579 N N . PHE A 1 345 ? -26.815 -4.967 -10.247 1.00 92.31 345 PHE A N 1
ATOM 2580 C CA . PHE A 1 345 ? -25.796 -4.018 -9.834 1.00 92.31 345 PHE A CA 1
ATOM 2581 C C . PHE A 1 345 ? -24.407 -4.453 -10.330 1.00 92.31 345 PHE A C 1
ATOM 2583 O O . PHE A 1 345 ? -24.099 -5.637 -10.412 1.00 92.31 345 PHE A O 1
ATOM 2590 N N . PRO A 1 346 ? -23.551 -3.508 -10.744 1.00 94.12 346 PRO A N 1
ATOM 2591 C CA . PRO A 1 346 ? -22.151 -3.812 -11.002 1.00 94.12 346 PRO A CA 1
ATOM 2592 C C . PRO A 1 346 ? -21.368 -4.007 -9.693 1.00 94.12 346 PRO A C 1
ATOM 2594 O O . PRO A 1 346 ? -21.582 -3.286 -8.720 1.00 94.12 346 PRO A O 1
ATOM 2597 N N . ASN A 1 347 ? -20.384 -4.905 -9.709 1.00 94.06 347 ASN A N 1
ATOM 2598 C CA . ASN A 1 347 ? -19.478 -5.162 -8.593 1.00 94.06 347 ASN A CA 1
ATOM 2599 C C . ASN A 1 347 ? -18.167 -4.379 -8.761 1.00 94.06 347 ASN A C 1
ATOM 2601 O O . ASN A 1 347 ? -17.612 -4.286 -9.866 1.00 94.06 347 ASN A O 1
ATOM 2605 N N . PHE A 1 348 ? -17.646 -3.837 -7.660 1.00 95.00 348 PHE A N 1
ATOM 2606 C CA . PHE A 1 348 ? -16.375 -3.118 -7.621 1.00 95.00 348 PHE A CA 1
ATOM 2607 C C . PHE A 1 348 ? -15.289 -3.946 -6.926 1.00 95.00 348 PHE A C 1
ATOM 2609 O O . PHE A 1 348 ? -15.364 -4.214 -5.730 1.00 95.00 348 PHE A O 1
ATOM 2616 N N . PHE A 1 349 ? -14.272 -4.322 -7.701 1.00 94.06 349 PHE A N 1
ATOM 2617 C CA . PHE A 1 349 ? -13.124 -5.120 -7.268 1.00 94.06 349 PHE A CA 1
ATOM 2618 C C . PHE A 1 349 ? -11.862 -4.273 -7.114 1.00 94.06 349 PHE A C 1
ATOM 2620 O O . PHE A 1 349 ? -11.717 -3.222 -7.750 1.00 94.06 349 PHE A O 1
ATOM 2627 N N . GLY A 1 350 ? -10.927 -4.766 -6.310 1.00 95.12 350 GLY A N 1
ATOM 2628 C CA . GLY A 1 350 ? -9.645 -4.138 -6.034 1.00 95.12 350 GLY A CA 1
ATOM 2629 C C . GLY A 1 350 ? -9.406 -3.948 -4.541 1.00 95.12 350 GLY A C 1
ATOM 2630 O O . GLY A 1 350 ? -10.341 -3.818 -3.748 1.00 95.12 350 GLY A O 1
ATOM 2631 N N . THR A 1 351 ? -8.144 -3.730 -4.164 1.00 97.81 351 THR A N 1
ATOM 2632 C CA . THR A 1 351 ? -7.827 -3.173 -2.834 1.00 97.81 351 THR A CA 1
ATOM 2633 C C . THR A 1 351 ? -8.529 -1.828 -2.604 1.00 97.81 351 THR A C 1
ATOM 2635 O O . THR A 1 351 ? -8.778 -1.438 -1.468 1.00 97.81 351 THR A O 1
ATOM 2638 N N . SER A 1 352 ? -8.897 -1.139 -3.690 1.00 96.69 352 SER A N 1
ATOM 2639 C CA . SER A 1 352 ? -9.715 0.078 -3.713 1.00 96.69 352 SER A CA 1
ATOM 2640 C C . SER A 1 352 ? -11.156 -0.105 -3.210 1.00 96.69 352 SER A C 1
ATOM 2642 O O . SER A 1 352 ? -11.792 0.860 -2.784 1.00 96.69 352 SER A O 1
ATOM 2644 N N . ALA A 1 353 ? -11.683 -1.330 -3.239 1.00 97.69 353 ALA A N 1
ATOM 2645 C CA . ALA A 1 353 ? -12.952 -1.696 -2.615 1.00 97.69 353 ALA A CA 1
ATOM 2646 C C . ALA A 1 353 ? -12.748 -2.284 -1.206 1.00 97.69 353 ALA A C 1
ATOM 2648 O O . ALA A 1 353 ? -13.542 -2.004 -0.311 1.00 97.69 353 ALA A O 1
ATOM 2649 N N . ALA A 1 354 ? -11.642 -2.993 -0.969 1.00 98.56 354 ALA A N 1
ATOM 2650 C CA . ALA A 1 354 ? -11.311 -3.533 0.350 1.00 98.56 354 ALA A CA 1
ATOM 2651 C C . ALA A 1 354 ? -11.025 -2.450 1.407 1.00 98.56 354 ALA A C 1
ATOM 2653 O O . ALA A 1 354 ? -11.568 -2.495 2.513 1.00 98.56 354 ALA A O 1
ATOM 2654 N N . ALA A 1 355 ? -10.223 -1.435 1.071 1.00 98.75 355 ALA A N 1
ATOM 2655 C CA . ALA A 1 355 ? -9.875 -0.348 1.988 1.00 98.75 355 ALA A CA 1
ATOM 2656 C C . ALA A 1 355 ? -11.098 0.380 2.591 1.00 98.75 355 ALA A C 1
ATOM 2658 O O . ALA A 1 355 ? -11.169 0.487 3.819 1.00 98.75 355 ALA A O 1
ATOM 2659 N N . PRO A 1 356 ? -12.093 0.852 1.805 1.00 98.38 356 PRO A N 1
ATOM 2660 C CA . PRO A 1 356 ? -13.286 1.480 2.376 1.00 98.38 356 PRO A CA 1
ATOM 2661 C C . PRO A 1 356 ? -14.140 0.517 3.212 1.00 98.38 356 PRO A C 1
ATOM 2663 O O . PRO A 1 356 ? -14.751 0.972 4.177 1.00 98.38 356 PRO A O 1
ATOM 2666 N N . ASN A 1 357 ? -14.148 -0.788 2.920 1.00 98.31 357 ASN A N 1
ATOM 2667 C CA . ASN A 1 357 ? -14.837 -1.766 3.767 1.00 98.31 357 ASN A CA 1
ATOM 2668 C C . ASN A 1 357 ? -14.180 -1.881 5.152 1.00 98.31 357 ASN A C 1
ATOM 2670 O O . ASN A 1 357 ? -14.875 -1.834 6.168 1.00 98.31 357 ASN A O 1
ATOM 2674 N N . ALA A 1 358 ? -12.844 -1.941 5.217 1.00 98.69 358 ALA A N 1
ATOM 2675 C CA . ALA A 1 358 ? -12.114 -1.915 6.488 1.00 98.69 358 ALA A CA 1
ATOM 2676 C C . ALA A 1 358 ? -12.351 -0.605 7.262 1.00 98.69 358 ALA A C 1
ATOM 2678 O O . ALA A 1 358 ? -12.639 -0.619 8.462 1.00 98.69 358 ALA A O 1
ATOM 2679 N N . ALA A 1 359 ? -12.310 0.534 6.566 1.00 98.69 359 ALA A N 1
ATOM 2680 C CA . ALA A 1 359 ? -12.561 1.841 7.165 1.00 98.69 359 ALA A CA 1
ATOM 2681 C C . ALA A 1 359 ? -13.986 1.975 7.731 1.00 98.69 359 ALA A C 1
ATOM 2683 O O . ALA A 1 359 ? -14.184 2.596 8.778 1.00 98.69 359 ALA A O 1
ATOM 2684 N N . ALA A 1 360 ? -14.983 1.364 7.085 1.00 98.38 360 ALA A N 1
ATOM 2685 C CA . ALA A 1 360 ? -16.353 1.344 7.586 1.00 98.38 360 ALA A CA 1
ATOM 2686 C C . ALA A 1 360 ? -1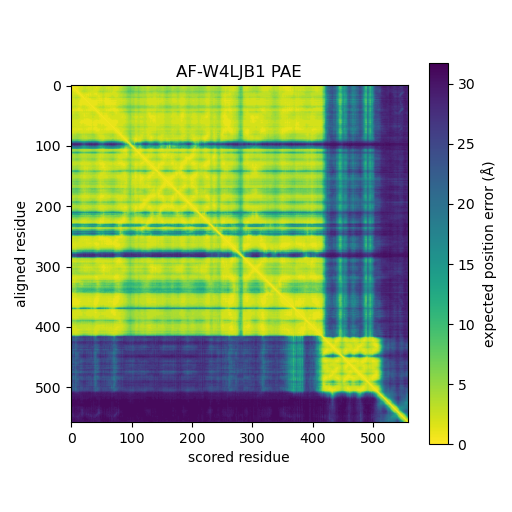6.473 0.566 8.906 1.00 98.38 360 ALA A C 1
ATOM 2688 O O . ALA A 1 360 ? -17.132 1.031 9.837 1.00 98.38 360 ALA A O 1
ATOM 2689 N N . VAL A 1 361 ? -15.769 -0.564 9.039 1.00 98.00 361 VAL A N 1
ATOM 2690 C CA . VAL A 1 361 ? -15.695 -1.305 10.310 1.00 98.00 361 VAL A CA 1
ATOM 2691 C C . VAL A 1 361 ? -15.030 -0.459 11.396 1.00 98.00 361 VAL A C 1
ATOM 2693 O O . VAL A 1 361 ? -15.541 -0.397 12.512 1.00 98.00 361 VAL A O 1
ATOM 2696 N N . ALA A 1 362 ? -13.957 0.274 11.080 1.00 97.75 362 ALA A N 1
ATOM 2697 C CA . ALA A 1 362 ? -13.346 1.205 12.032 1.00 97.75 362 ALA A CA 1
ATOM 2698 C C . ALA A 1 362 ? -14.314 2.313 12.477 1.00 97.75 362 ALA A C 1
ATOM 2700 O O . ALA A 1 362 ? -14.312 2.701 13.647 1.00 97.75 362 ALA A O 1
ATOM 2701 N N . ALA A 1 363 ? -15.172 2.805 11.578 1.00 96.75 363 ALA A N 1
ATOM 2702 C CA . ALA A 1 363 ? -16.203 3.778 11.929 1.00 96.75 363 ALA A CA 1
ATOM 2703 C C . ALA A 1 363 ? -17.218 3.190 12.926 1.00 96.75 363 ALA A C 1
ATOM 2705 O O . ALA A 1 363 ? -17.532 3.849 13.917 1.00 96.75 363 ALA A O 1
ATOM 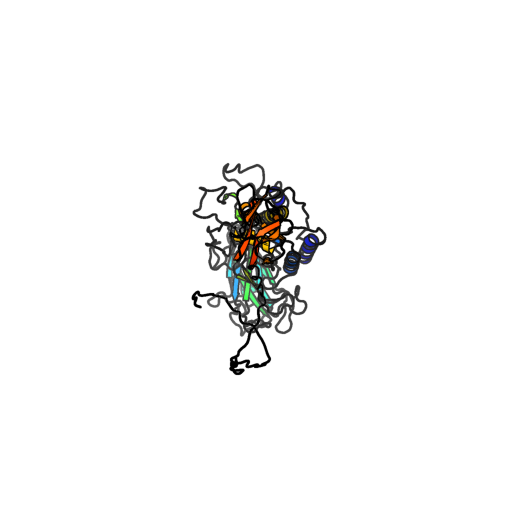2706 N N . LEU A 1 364 ? -17.652 1.939 12.729 1.00 95.38 364 LEU A N 1
ATOM 2707 C CA . LEU A 1 364 ? -18.523 1.224 13.674 1.00 95.38 364 LEU A CA 1
ATOM 2708 C C . LEU A 1 364 ? -17.832 0.954 15.018 1.00 95.38 364 LEU A C 1
ATOM 2710 O O . LEU A 1 364 ? -18.441 1.130 16.071 1.00 95.38 364 LEU A O 1
ATOM 2714 N N . MET A 1 365 ? -16.546 0.590 15.011 1.00 93.06 365 MET A N 1
ATOM 2715 C CA . MET A 1 365 ? -15.752 0.430 16.238 1.00 93.06 365 MET A CA 1
ATOM 2716 C C . MET A 1 365 ? -15.702 1.737 17.033 1.00 93.06 365 MET A C 1
ATOM 2718 O O . MET A 1 365 ? -15.869 1.726 18.251 1.00 93.06 365 MET A O 1
ATOM 2722 N N . ARG A 1 366 ? -15.533 2.878 16.353 1.00 90.81 366 ARG A N 1
ATOM 2723 C CA . ARG A 1 366 ? -15.560 4.204 16.985 1.00 90.81 366 ARG A CA 1
ATOM 2724 C C . ARG A 1 366 ? -16.951 4.635 17.441 1.00 90.81 366 ARG A C 1
ATOM 2726 O O . ARG A 1 366 ? -17.051 5.344 18.436 1.00 90.81 366 ARG A O 1
ATOM 2733 N N . GLU A 1 367 ? -18.012 4.244 16.741 1.00 90.56 367 GLU A N 1
ATOM 2734 C CA . GLU A 1 367 ? -19.383 4.457 17.218 1.00 90.56 367 GLU A CA 1
ATOM 2735 C C . GLU A 1 367 ? -19.627 3.678 18.517 1.00 90.56 367 GLU A C 1
ATOM 2737 O O . GLU A 1 367 ? -20.162 4.230 19.480 1.00 90.56 367 GLU A O 1
ATOM 2742 N N . TYR A 1 368 ? -19.166 2.426 18.562 1.00 85.06 368 TYR A N 1
ATOM 2743 C CA . TYR A 1 368 ? -19.268 1.558 19.730 1.00 85.06 368 TYR A CA 1
ATOM 2744 C C . TYR A 1 368 ? -18.410 2.073 20.906 1.00 85.06 368 TYR A C 1
ATOM 2746 O O . TYR A 1 368 ? -18.890 2.140 22.038 1.00 85.06 368 TYR A O 1
ATOM 2754 N N . HIS A 1 369 ? -17.185 2.546 20.637 1.00 79.56 369 HIS A N 1
ATOM 2755 C CA . HIS A 1 369 ? -16.286 3.180 21.611 1.00 79.56 369 HIS A CA 1
ATOM 2756 C C . HIS A 1 369 ? -15.670 4.489 21.086 1.00 79.56 369 HIS A C 1
ATOM 2758 O O . HIS A 1 369 ? -14.622 4.512 20.439 1.00 79.56 369 HIS A O 1
ATOM 2764 N N . GLY A 1 370 ? -16.268 5.624 21.463 1.00 71.94 370 GLY A N 1
ATOM 2765 C CA . GLY A 1 370 ? -15.890 6.951 20.947 1.00 71.94 370 GLY A CA 1
ATOM 2766 C C . GLY A 1 370 ? -14.448 7.415 21.204 1.00 71.94 370 GLY A C 1
ATOM 2767 O O . GLY A 1 370 ? -13.987 8.343 20.534 1.00 71.94 370 GLY A O 1
ATOM 2768 N N . ALA A 1 371 ? -13.739 6.790 22.152 1.00 78.62 371 ALA A N 1
ATOM 2769 C CA . ALA A 1 371 ? -12.385 7.162 22.569 1.00 78.62 371 ALA A CA 1
ATOM 2770 C C . ALA A 1 371 ? -11.264 6.317 21.936 1.00 78.62 371 ALA A C 1
ATOM 2772 O O . ALA A 1 371 ? -10.104 6.562 22.265 1.00 78.62 371 ALA A O 1
ATOM 2773 N N . LEU A 1 372 ? -11.587 5.359 21.055 1.00 85.19 372 LEU A N 1
ATOM 2774 C CA . LEU A 1 372 ? -10.568 4.502 20.448 1.00 85.19 372 LEU A CA 1
ATOM 2775 C C . LEU A 1 372 ? -9.573 5.309 19.623 1.00 85.19 372 LEU A C 1
ATOM 2777 O O . LEU A 1 372 ? -9.956 6.105 18.756 1.00 85.19 372 LEU A O 1
ATOM 2781 N N . ASN A 1 373 ? -8.296 5.062 19.883 1.00 87.94 373 ASN A N 1
ATOM 2782 C CA . ASN A 1 373 ? -7.204 5.584 19.079 1.00 87.94 373 ASN A CA 1
ATOM 2783 C C . ASN A 1 373 ? -6.865 4.626 17.909 1.00 87.94 373 ASN A C 1
ATOM 2785 O O . ASN A 1 373 ? -7.329 3.482 17.891 1.00 87.94 373 ASN A O 1
ATOM 2789 N N . PRO A 1 374 ? -6.080 5.075 16.912 1.00 93.25 374 PRO A N 1
ATOM 2790 C CA . PRO A 1 374 ? -5.748 4.263 15.740 1.00 93.25 374 PRO A CA 1
ATOM 2791 C C . PRO A 1 374 ? -5.086 2.920 16.067 1.00 93.25 374 PRO A C 1
ATOM 2793 O O . PRO A 1 374 ? -5.440 1.914 15.456 1.00 93.25 374 PRO A O 1
ATOM 2796 N N . ASP A 1 375 ? -4.186 2.885 17.054 1.00 87.50 375 ASP A N 1
ATOM 2797 C CA . ASP A 1 375 ? -3.462 1.668 17.433 1.00 87.50 375 ASP A CA 1
ATOM 2798 C C . ASP A 1 375 ? -4.400 0.638 18.076 1.00 87.50 375 ASP A C 1
ATOM 2800 O O . ASP A 1 375 ? -4.279 -0.554 17.810 1.00 87.50 375 ASP A O 1
ATOM 2804 N N . GLU A 1 376 ? -5.363 1.079 18.893 1.00 88.31 376 GLU A N 1
ATOM 2805 C CA . GLU A 1 376 ? -6.377 0.200 19.497 1.00 88.31 376 GLU A CA 1
ATOM 2806 C C . GLU A 1 376 ? -7.287 -0.426 18.434 1.00 88.31 376 GLU A C 1
ATOM 2808 O O . GLU A 1 376 ? -7.575 -1.623 18.493 1.00 88.31 376 GLU A O 1
ATOM 2813 N N . ILE A 1 377 ? -7.701 0.365 17.438 1.00 94.50 377 ILE A N 1
ATOM 2814 C CA . ILE A 1 377 ? -8.510 -0.119 16.311 1.00 94.50 377 ILE A CA 1
ATOM 2815 C C . ILE A 1 377 ? -7.720 -1.153 15.514 1.00 94.50 377 ILE A C 1
ATOM 2817 O O . ILE A 1 377 ? -8.201 -2.268 15.310 1.00 94.50 377 ILE A O 1
ATOM 2821 N N . LEU A 1 378 ? -6.497 -0.810 15.101 1.00 94.62 378 LEU A N 1
ATOM 2822 C CA . LEU A 1 378 ? -5.657 -1.712 14.324 1.00 94.62 378 LEU A CA 1
ATOM 2823 C C . LEU A 1 378 ? -5.343 -2.995 15.101 1.00 94.62 378 LEU A C 1
ATOM 2825 O O . LEU A 1 378 ? -5.444 -4.083 14.543 1.00 94.62 378 LEU A O 1
ATOM 2829 N N . ALA A 1 379 ? -5.018 -2.895 16.391 1.00 89.88 379 ALA A N 1
ATOM 2830 C CA . ALA A 1 379 ? -4.740 -4.057 17.226 1.00 89.88 379 ALA A CA 1
ATOM 2831 C C . ALA A 1 379 ? -5.954 -4.987 17.337 1.00 89.88 379 ALA A C 1
ATOM 2833 O O . ALA A 1 379 ? -5.793 -6.202 17.231 1.00 89.88 379 ALA A O 1
ATOM 2834 N N . ALA A 1 380 ? -7.162 -4.449 17.522 1.00 91.44 380 ALA A N 1
ATOM 2835 C CA . ALA A 1 380 ? -8.376 -5.260 17.550 1.00 91.44 380 ALA A CA 1
ATOM 2836 C C . ALA A 1 380 ? -8.617 -5.962 16.205 1.00 91.44 380 ALA A C 1
ATOM 2838 O O . ALA A 1 380 ? -8.882 -7.162 16.196 1.00 91.44 380 ALA A O 1
ATOM 2839 N N . MET A 1 381 ? -8.447 -5.258 15.080 1.00 97.00 381 MET A N 1
ATOM 2840 C CA . MET A 1 381 ? -8.574 -5.841 13.739 1.00 97.00 381 MET A CA 1
ATOM 2841 C C . MET A 1 381 ? -7.530 -6.938 13.476 1.00 97.00 381 MET A C 1
ATOM 2843 O O . MET A 1 381 ? -7.886 -8.040 13.074 1.00 97.00 381 MET A O 1
ATOM 2847 N N . VAL A 1 382 ? -6.251 -6.673 13.755 1.00 94.56 382 VAL A N 1
ATOM 2848 C CA . VAL A 1 382 ? -5.136 -7.609 13.528 1.00 94.56 382 VAL A CA 1
ATOM 2849 C C . VAL A 1 382 ? -5.237 -8.847 14.414 1.00 94.56 382 VAL A C 1
ATOM 2851 O O . VAL A 1 382 ? -5.054 -9.960 13.934 1.00 94.56 382 VAL A O 1
ATOM 2854 N N . ASN A 1 383 ? -5.530 -8.682 15.707 1.00 89.56 383 ASN A N 1
ATOM 2855 C CA . ASN A 1 383 ? -5.541 -9.804 16.655 1.00 89.56 383 ASN A CA 1
ATOM 2856 C C . ASN A 1 383 ? -6.729 -10.753 16.458 1.00 89.56 383 ASN A C 1
ATOM 2858 O O . ASN A 1 383 ? -6.727 -11.852 17.014 1.00 89.56 383 ASN A O 1
ATOM 2862 N N . THR A 1 384 ? -7.750 -10.314 15.724 1.00 90.88 384 THR A N 1
ATOM 2863 C CA . THR A 1 384 ? -8.983 -11.074 15.491 1.00 90.88 384 THR A CA 1
ATOM 2864 C C . THR A 1 384 ? -9.182 -11.465 14.033 1.00 90.88 384 THR A C 1
ATOM 2866 O O . THR A 1 384 ? -10.149 -12.160 13.727 1.00 90.88 384 THR A O 1
ATOM 2869 N N . ALA A 1 385 ? -8.269 -11.053 13.150 1.00 93.06 385 ALA A N 1
ATOM 2870 C CA . ALA A 1 385 ? -8.308 -11.394 11.741 1.00 93.06 385 ALA A CA 1
ATOM 2871 C C . ALA A 1 385 ? -8.330 -12.916 11.534 1.00 93.06 385 ALA A C 1
ATOM 2873 O O . ALA A 1 385 ? -7.677 -13.692 12.240 1.00 93.06 385 ALA A O 1
ATOM 2874 N N . ILE A 1 386 ? -9.099 -13.338 10.538 1.00 91.56 386 ILE A N 1
ATOM 2875 C CA . ILE A 1 386 ? -9.174 -14.718 10.083 1.00 91.56 386 ILE A CA 1
ATOM 2876 C C . ILE A 1 386 ? -7.964 -14.965 9.186 1.00 91.56 386 ILE A C 1
ATOM 2878 O O . ILE A 1 386 ? -7.874 -14.398 8.100 1.00 91.56 386 ILE A O 1
ATOM 2882 N N . ASP A 1 387 ? -7.053 -15.822 9.640 1.00 91.06 387 ASP A N 1
ATOM 2883 C CA . ASP A 1 387 ? -5.840 -16.194 8.907 1.00 91.06 387 ASP A CA 1
ATOM 2884 C C . ASP A 1 387 ? -6.175 -16.777 7.522 1.00 91.06 387 ASP A C 1
ATOM 2886 O O . ASP A 1 387 ? -6.900 -17.773 7.401 1.00 91.06 387 ASP A O 1
ATOM 2890 N N . ILE A 1 388 ? -5.646 -16.146 6.475 1.00 88.62 388 ILE A N 1
ATOM 2891 C CA . ILE A 1 388 ? -5.867 -16.523 5.081 1.00 88.62 388 ILE A CA 1
ATOM 2892 C C . ILE A 1 388 ? -4.650 -17.312 4.626 1.00 88.62 388 ILE A C 1
ATOM 2894 O O . ILE A 1 388 ? -3.538 -16.814 4.651 1.00 88.62 388 ILE A O 1
ATOM 2898 N N . THR A 1 389 ? -4.847 -18.563 4.212 1.00 86.94 389 THR A N 1
ATOM 2899 C CA . THR A 1 389 ? -3.729 -19.473 3.881 1.00 86.94 389 THR A CA 1
ATOM 2900 C C . THR A 1 389 ? -3.847 -20.076 2.485 1.00 86.94 389 THR A C 1
ATOM 2902 O O . THR A 1 389 ? -3.229 -21.099 2.182 1.00 86.94 389 THR A O 1
ATOM 2905 N N . GLY A 1 390 ? -4.677 -19.448 1.646 1.00 83.81 390 GLY A N 1
ATOM 2906 C CA . GLY A 1 390 ? -4.843 -19.793 0.245 1.00 83.81 390 GLY A CA 1
ATOM 2907 C C . GLY A 1 390 ? -3.626 -19.426 -0.608 1.00 83.81 390 GLY A C 1
ATOM 2908 O O . GLY A 1 390 ? -2.508 -19.204 -0.142 1.00 83.81 390 GLY A O 1
ATOM 2909 N N . THR A 1 391 ? -3.843 -19.374 -1.909 1.00 82.50 391 THR A N 1
ATOM 2910 C CA . THR A 1 391 ? -2.841 -19.139 -2.942 1.00 82.50 391 THR A CA 1
ATOM 2911 C C . THR A 1 391 ? -2.107 -17.817 -2.709 1.00 82.50 391 THR A C 1
ATOM 2913 O O . THR A 1 391 ? -2.722 -16.770 -2.559 1.00 82.50 391 THR A O 1
ATOM 2916 N N . ARG A 1 392 ? -0.766 -17.863 -2.714 1.00 85.94 392 ARG A N 1
ATOM 2917 C CA . ARG A 1 392 ? 0.168 -16.761 -2.369 1.00 85.94 392 ARG A CA 1
ATOM 2918 C C . ARG A 1 392 ? 0.230 -16.383 -0.882 1.00 85.94 392 ARG A C 1
ATOM 2920 O O . ARG A 1 392 ? 1.213 -15.754 -0.507 1.00 85.94 392 ARG A O 1
ATOM 2927 N N . ALA A 1 393 ? -0.743 -16.774 -0.066 1.00 89.06 393 ALA A N 1
ATOM 2928 C CA . ALA A 1 393 ? -0.762 -16.512 1.369 1.00 89.06 393 ALA A CA 1
ATOM 2929 C C . ALA A 1 393 ? -0.033 -17.619 2.159 1.00 89.06 393 ALA A C 1
ATOM 2931 O O . ALA A 1 393 ? 0.343 -18.663 1.614 1.00 89.06 393 ALA A O 1
ATOM 2932 N N . SER A 1 394 ? 0.243 -17.389 3.439 1.00 88.50 394 SER A N 1
ATOM 2933 C CA . SER A 1 394 ? 0.940 -18.337 4.320 1.00 88.50 394 SER A CA 1
ATOM 2934 C C . SER A 1 394 ? 0.310 -18.343 5.707 1.00 88.50 394 SER A C 1
ATOM 2936 O O . SER A 1 394 ? -0.331 -17.389 6.094 1.00 88.50 394 SER A O 1
ATOM 2938 N N . VAL A 1 395 ? 0.499 -19.422 6.474 1.00 87.94 395 VAL A N 1
ATOM 2939 C CA . VAL A 1 395 ? -0.028 -19.499 7.849 1.00 87.94 395 VAL A CA 1
ATOM 2940 C C . VAL A 1 395 ? 0.544 -18.374 8.716 1.00 87.94 395 VAL A C 1
ATOM 2942 O O . VAL A 1 395 ? 1.768 -18.280 8.875 1.00 87.94 395 VAL A O 1
ATOM 2945 N N . GLY A 1 396 ? -0.342 -17.623 9.366 1.00 89.00 396 GLY A N 1
ATOM 2946 C CA . GLY A 1 396 ? -0.010 -16.467 10.189 1.00 89.00 396 GLY A CA 1
ATOM 2947 C C . GLY A 1 396 ? 0.264 -15.218 9.354 1.00 89.00 396 GLY A C 1
ATOM 2948 O O . GLY A 1 396 ? -0.041 -15.159 8.173 1.00 89.00 396 GLY A O 1
ATOM 2949 N N . ARG A 1 397 ? 0.871 -14.194 9.971 1.00 92.50 397 ARG A N 1
ATOM 2950 C CA . ARG A 1 397 ? 1.118 -12.933 9.260 1.00 92.50 397 ARG A CA 1
ATOM 2951 C C . ARG A 1 397 ? 2.009 -13.152 8.033 1.00 92.50 397 ARG A C 1
ATOM 2953 O O . ARG A 1 397 ? 3.138 -13.627 8.184 1.00 92.50 397 ARG A O 1
ATOM 2960 N N . ASP A 1 398 ? 1.536 -12.737 6.862 1.00 94.56 398 ASP A N 1
ATOM 2961 C CA . ASP A 1 398 ? 2.231 -12.903 5.583 1.00 94.56 398 ASP A CA 1
ATOM 2962 C C . ASP A 1 398 ? 2.337 -11.596 4.770 1.00 94.56 398 ASP A C 1
ATOM 2964 O O . ASP A 1 398 ? 1.908 -10.527 5.205 1.00 94.56 398 ASP A O 1
ATOM 2968 N N . ASP A 1 399 ? 2.979 -11.674 3.602 1.00 95.00 399 ASP A N 1
ATOM 2969 C CA . ASP A 1 399 ? 3.276 -10.542 2.720 1.00 95.00 399 ASP A CA 1
ATOM 2970 C C . ASP A 1 399 ? 2.200 -10.268 1.652 1.00 95.00 399 ASP A C 1
ATOM 2972 O O . ASP A 1 399 ? 2.445 -9.496 0.723 1.00 95.00 399 ASP A O 1
ATOM 2976 N N . VAL A 1 400 ? 1.017 -10.877 1.752 1.00 94.62 400 VAL A N 1
ATOM 2977 C CA . VAL A 1 400 ? -0.098 -10.723 0.800 1.00 94.62 400 VAL A CA 1
ATOM 2978 C C . VAL A 1 400 ? -1.388 -10.296 1.494 1.00 94.62 400 VAL A C 1
ATOM 2980 O O . VAL A 1 400 ? -2.122 -9.471 0.952 1.00 94.62 400 VAL A O 1
ATOM 2983 N N . THR A 1 401 ? -1.664 -10.835 2.679 1.00 95.81 401 THR A N 1
ATOM 2984 C CA . THR A 1 401 ? -2.896 -10.627 3.452 1.00 95.81 401 THR A CA 1
ATOM 2985 C C . THR A 1 401 ? -2.650 -10.021 4.829 1.00 95.81 401 THR A C 1
ATOM 2987 O O . THR A 1 401 ? -3.603 -9.678 5.532 1.00 95.81 401 THR A O 1
ATOM 2990 N N . GLY A 1 402 ? -1.385 -9.832 5.212 1.00 96.88 402 GLY A N 1
ATOM 2991 C CA . GLY A 1 402 ? -1.048 -9.296 6.520 1.00 96.88 402 GLY A CA 1
ATOM 2992 C C . GLY A 1 402 ? -1.489 -10.275 7.592 1.00 96.88 402 GLY A C 1
ATOM 2993 O O . GLY A 1 402 ? -1.144 -11.447 7.523 1.00 96.88 402 GLY A O 1
ATOM 2994 N N . ALA A 1 403 ? -2.239 -9.813 8.590 1.00 95.06 403 ALA A N 1
ATOM 2995 C CA . ALA A 1 403 ? -2.800 -10.677 9.629 1.00 95.06 403 ALA A CA 1
ATOM 2996 C C . ALA A 1 403 ? -3.953 -11.581 9.145 1.00 95.06 403 ALA A C 1
ATOM 2998 O O . ALA A 1 403 ? -4.388 -12.449 9.899 1.00 95.06 403 ALA A O 1
ATOM 2999 N N . GLY A 1 404 ? -4.449 -11.373 7.923 1.00 94.88 404 GLY A N 1
ATOM 3000 C CA . GLY A 1 404 ? -5.586 -12.088 7.354 1.00 94.88 404 GLY A CA 1
ATOM 3001 C C . GLY A 1 404 ? -6.823 -11.205 7.192 1.00 94.88 404 GLY A C 1
ATOM 3002 O O . GLY A 1 404 ? -6.767 -9.977 7.291 1.00 94.88 404 GLY A O 1
ATOM 3003 N N . LEU A 1 405 ? -7.959 -11.839 6.914 1.00 95.69 405 LEU A N 1
ATOM 3004 C CA . LEU A 1 405 ? -9.228 -11.175 6.641 1.00 95.69 405 LEU A CA 1
ATOM 3005 C C . LEU A 1 405 ? -9.835 -10.593 7.921 1.00 95.69 405 LEU A C 1
ATOM 3007 O O . LEU A 1 405 ? -10.073 -11.309 8.890 1.00 95.69 405 LEU A O 1
ATOM 3011 N N . LEU A 1 406 ? -10.150 -9.302 7.894 1.00 95.88 406 LEU A N 1
ATOM 3012 C CA . LEU A 1 406 ? -10.859 -8.601 8.957 1.00 95.88 406 LEU A CA 1
ATOM 3013 C C . LEU A 1 406 ? -12.185 -9.293 9.315 1.00 95.88 406 LEU A C 1
ATOM 3015 O O . LEU A 1 406 ? -13.088 -9.390 8.482 1.00 95.88 406 LEU A O 1
ATOM 3019 N N . ASP A 1 407 ? -12.336 -9.672 10.585 1.00 92.75 407 ASP A N 1
ATOM 3020 C CA . ASP A 1 407 ? -13.613 -10.074 11.179 1.00 92.75 407 ASP A CA 1
ATOM 3021 C C . ASP A 1 407 ? -14.167 -8.924 12.029 1.00 92.75 407 ASP A C 1
ATOM 3023 O O . ASP A 1 407 ? -13.713 -8.661 13.143 1.00 92.75 407 ASP A O 1
ATOM 3027 N N . ALA A 1 408 ? -15.170 -8.226 11.495 1.00 93.06 408 ALA A N 1
ATOM 3028 C CA . ALA A 1 408 ? -15.776 -7.077 12.160 1.00 93.06 408 ALA A CA 1
ATOM 3029 C C . ALA A 1 408 ? -16.410 -7.429 13.518 1.00 93.06 408 ALA A C 1
ATOM 3031 O O . ALA A 1 408 ? -16.314 -6.645 14.463 1.00 93.06 408 ALA A O 1
ATOM 3032 N N . ASN A 1 409 ? -17.041 -8.602 13.636 1.00 88.81 409 ASN A N 1
ATOM 3033 C CA . ASN A 1 409 ? -17.702 -9.011 14.875 1.00 88.81 409 ASN A CA 1
ATOM 3034 C C . ASN A 1 409 ? -16.671 -9.361 15.944 1.00 88.81 409 ASN A C 1
ATOM 3036 O O . ASN A 1 409 ? -16.815 -8.945 17.094 1.00 88.81 409 ASN A O 1
ATOM 3040 N N . ALA A 1 410 ? -15.626 -10.101 15.567 1.00 87.19 410 ALA A N 1
ATOM 3041 C CA . ALA A 1 410 ? -14.553 -10.447 16.486 1.00 87.19 410 ALA A CA 1
ATOM 3042 C C . ALA A 1 410 ? -13.763 -9.202 16.918 1.00 87.19 410 ALA A C 1
ATOM 3044 O O . ALA A 1 410 ? -13.481 -9.057 18.108 1.00 87.19 410 ALA A O 1
ATOM 3045 N N . ALA A 1 411 ? -13.494 -8.264 16.004 1.00 91.12 411 ALA A N 1
ATOM 3046 C CA . ALA A 1 411 ? -12.835 -6.998 16.323 1.00 91.12 411 ALA A CA 1
ATOM 3047 C C . ALA A 1 411 ? -13.655 -6.155 17.315 1.00 91.12 411 ALA A C 1
ATOM 3049 O O . ALA A 1 411 ? -13.099 -5.665 18.296 1.00 91.12 411 ALA A O 1
ATOM 3050 N N . LEU A 1 412 ? -14.977 -6.027 17.123 1.00 87.06 412 LEU A N 1
ATOM 3051 C CA . LEU A 1 412 ? -15.848 -5.351 18.096 1.00 87.06 412 LEU A CA 1
ATOM 3052 C C . LEU A 1 412 ? -15.890 -6.089 19.441 1.00 87.06 412 LEU A C 1
ATOM 3054 O O . LEU A 1 412 ? -15.828 -5.448 20.487 1.00 87.06 412 LEU A O 1
ATOM 3058 N N . ALA A 1 413 ? -15.975 -7.422 19.429 1.00 82.06 413 ALA A N 1
ATOM 3059 C CA . ALA A 1 413 ? -15.988 -8.227 20.648 1.00 82.06 413 ALA A CA 1
ATOM 3060 C C . ALA A 1 413 ? -14.672 -8.109 21.436 1.00 82.06 413 ALA A C 1
ATOM 3062 O O . ALA A 1 413 ? -14.691 -8.071 22.661 1.00 82.06 413 ALA A O 1
ATOM 3063 N N . ALA A 1 414 ? -13.529 -7.990 20.757 1.00 80.00 414 ALA A N 1
ATOM 3064 C CA . ALA A 1 414 ? -12.231 -7.791 21.402 1.00 80.00 414 ALA A CA 1
ATOM 3065 C C . ALA A 1 414 ? -12.090 -6.420 22.082 1.00 80.00 414 ALA A C 1
ATOM 3067 O O . ALA A 1 414 ? -11.267 -6.271 22.982 1.00 80.00 414 ALA A O 1
ATOM 3068 N N . LEU A 1 415 ? -12.892 -5.436 21.669 1.00 76.69 415 LEU A N 1
ATOM 3069 C CA . LEU A 1 415 ? -12.970 -4.122 22.305 1.00 76.69 415 LEU A CA 1
ATOM 3070 C C . LEU A 1 415 ? -13.933 -4.087 23.496 1.00 76.69 415 LEU A C 1
ATOM 3072 O O . LEU A 1 415 ? -13.992 -3.076 24.193 1.00 76.69 415 LEU A O 1
ATOM 3076 N N . GLN A 1 416 ? -14.687 -5.163 23.741 1.00 64.56 416 GLN A N 1
ATOM 3077 C CA . GLN A 1 416 ? -15.553 -5.253 24.909 1.00 64.56 416 GLN A CA 1
ATOM 3078 C C . GLN A 1 416 ? -14.698 -5.337 26.174 1.00 64.56 416 GLN A C 1
ATOM 3080 O O . GLN A 1 416 ? -14.255 -6.407 26.595 1.00 64.56 416 GLN A O 1
ATOM 3085 N N . ASP A 1 417 ? -14.512 -4.194 26.831 1.00 61.59 417 ASP A N 1
ATOM 3086 C CA . ASP A 1 417 ? -14.180 -4.181 28.247 1.00 61.59 417 ASP A CA 1
ATOM 3087 C C . ASP A 1 417 ? -15.372 -4.790 28.986 1.00 61.59 417 ASP A C 1
ATOM 3089 O O . ASP A 1 417 ? -16.436 -4.160 29.098 1.00 61.59 417 ASP A O 1
ATOM 3093 N N . GLY A 1 418 ? -15.199 -6.019 29.478 1.00 64.12 418 GLY A N 1
ATOM 3094 C CA . GLY A 1 418 ? -16.153 -6.644 30.385 1.00 64.12 418 GLY A CA 1
ATOM 3095 C C . GLY A 1 418 ? -16.443 -5.746 31.600 1.00 64.12 418 GLY A C 1
ATOM 3096 O O . GLY A 1 418 ? -15.772 -4.733 31.825 1.00 64.12 418 GLY A O 1
ATOM 3097 N N . PRO A 1 419 ? -17.442 -6.089 32.424 1.00 77.62 419 PRO A N 1
ATOM 3098 C CA . PRO A 1 419 ? -17.827 -5.257 33.560 1.00 77.62 419 PRO A CA 1
ATOM 3099 C C . PRO A 1 419 ? -16.624 -4.940 34.458 1.00 77.62 419 PRO A C 1
ATOM 3101 O O . PRO A 1 419 ? -15.981 -5.857 34.942 1.00 77.62 419 PRO A O 1
ATOM 3104 N N . ASN A 1 420 ? -16.322 -3.669 34.717 1.00 82.56 420 ASN A N 1
ATOM 3105 C CA . ASN A 1 420 ? -15.180 -3.252 35.539 1.00 82.56 420 ASN A CA 1
ATOM 3106 C C . ASN A 1 420 ? -15.664 -2.636 36.856 1.00 82.56 420 ASN A C 1
ATOM 3108 O O . ASN A 1 420 ? -16.516 -1.739 36.855 1.00 82.56 420 ASN A O 1
ATOM 3112 N N . GLY A 1 421 ? -15.133 -3.113 37.982 1.00 87.50 421 GLY A N 1
ATOM 3113 C CA . GLY A 1 421 ? -15.454 -2.641 39.323 1.00 87.50 421 GLY A CA 1
ATOM 3114 C C . GLY A 1 421 ? -14.368 -1.769 39.941 1.00 87.50 421 GLY A C 1
ATOM 3115 O O . GLY A 1 421 ? -13.227 -2.186 40.082 1.00 87.50 421 GLY A O 1
ATOM 3116 N N . VAL A 1 422 ? -14.740 -0.593 40.450 1.00 91.19 422 VAL A N 1
ATOM 3117 C CA . VAL A 1 422 ? -13.842 0.295 41.206 1.00 91.19 422 VAL A CA 1
ATOM 3118 C C . VAL A 1 422 ? -14.326 0.452 42.645 1.00 91.19 422 VAL A C 1
ATOM 3120 O O . VAL A 1 422 ? -15.484 0.789 42.897 1.00 91.19 422 VAL A O 1
ATOM 3123 N N . ILE A 1 423 ? -13.418 0.271 43.609 1.00 94.69 423 ILE A N 1
ATOM 3124 C CA . ILE A 1 423 ? -13.651 0.587 45.026 1.00 94.69 423 ILE A CA 1
ATOM 3125 C C . ILE A 1 423 ? -13.456 2.096 45.222 1.00 94.69 423 ILE A C 1
ATOM 3127 O O . ILE A 1 423 ? -12.341 2.606 45.136 1.00 94.69 423 ILE A O 1
ATOM 3131 N N . ASN A 1 424 ? -14.535 2.829 45.500 1.00 93.25 424 ASN A N 1
ATOM 3132 C CA . ASN A 1 424 ? -14.475 4.277 45.734 1.00 93.25 424 ASN A CA 1
ATOM 3133 C C . ASN A 1 424 ? -14.170 4.619 47.192 1.00 93.25 424 ASN A C 1
ATOM 3135 O O . ASN A 1 424 ? -13.594 5.664 47.496 1.00 93.25 424 ASN A O 1
ATOM 3139 N N . THR A 1 425 ? -14.600 3.775 48.126 1.00 94.50 425 THR A N 1
ATOM 3140 C CA . THR A 1 425 ? -14.278 3.930 49.544 1.00 94.50 425 THR A CA 1
ATOM 3141 C C . THR A 1 425 ? -14.087 2.547 50.155 1.00 94.50 425 THR A C 1
ATOM 3143 O O . THR A 1 425 ? -14.912 1.677 49.879 1.00 94.50 425 THR A O 1
ATOM 3146 N N . PRO A 1 426 ? -13.038 2.339 50.965 1.00 94.94 426 PRO A N 1
ATOM 3147 C CA . PRO A 1 426 ? -11.906 3.251 51.162 1.00 94.94 426 PRO A CA 1
ATOM 3148 C C . PRO A 1 426 ? -11.044 3.351 49.887 1.00 94.94 426 PRO A C 1
ATOM 3150 O O . PRO A 1 426 ? -10.979 2.411 49.107 1.00 94.94 426 PRO A O 1
ATOM 3153 N N . SER A 1 427 ? -10.367 4.482 49.670 1.00 88.50 427 SER A N 1
ATOM 3154 C CA . SER A 1 427 ? -9.543 4.716 48.466 1.00 88.50 427 SER A CA 1
ATOM 3155 C C . SER A 1 427 ? -8.201 3.965 48.463 1.00 88.50 427 SER A C 1
ATOM 3157 O O . SER A 1 427 ? -7.375 4.165 47.576 1.00 88.50 427 SER A O 1
ATOM 3159 N N . GLY A 1 428 ? -7.959 3.115 49.462 1.00 90.06 428 GLY A N 1
ATOM 3160 C CA . GLY A 1 428 ? -6.741 2.329 49.610 1.00 90.06 428 GLY A CA 1
ATOM 3161 C C . GLY A 1 428 ? -6.808 1.387 50.810 1.00 90.06 428 GLY A C 1
ATOM 3162 O O . GLY A 1 428 ? -7.847 1.248 51.459 1.00 90.06 428 GLY A O 1
ATOM 3163 N N . ASN A 1 429 ? -5.682 0.740 51.109 1.00 95.31 429 ASN A N 1
ATOM 3164 C CA . ASN A 1 429 ? -5.561 -0.172 52.246 1.00 95.31 429 ASN A CA 1
ATOM 3165 C C . ASN A 1 429 ? -5.789 0.563 53.575 1.00 95.31 429 ASN A C 1
ATOM 3167 O O . ASN A 1 429 ? -5.320 1.685 53.764 1.00 95.31 429 ASN A O 1
ATOM 3171 N N . VAL A 1 430 ? -6.459 -0.094 54.522 1.00 95.19 430 VAL A N 1
ATOM 3172 C CA . VAL A 1 430 ? -6.825 0.497 55.819 1.00 95.19 430 VAL A CA 1
ATOM 3173 C C . VAL A 1 430 ? -6.365 -0.378 56.980 1.00 95.19 430 VAL A C 1
ATOM 3175 O O . VAL A 1 430 ? -6.303 -1.602 56.868 1.00 95.19 430 VAL A O 1
ATOM 3178 N N . SER A 1 431 ? -6.035 0.256 58.107 1.00 96.44 431 SER A N 1
ATOM 3179 C CA . SER A 1 431 ? -5.690 -0.418 59.364 1.00 96.44 431 SER A CA 1
ATOM 3180 C C . SER A 1 431 ? -6.626 0.034 60.480 1.00 96.44 431 SER A C 1
ATOM 3182 O O . SER A 1 431 ? -6.772 1.233 60.707 1.00 96.44 431 SER A O 1
ATOM 3184 N N . ILE A 1 432 ? -7.254 -0.918 61.166 1.00 96.19 432 ILE A N 1
ATOM 3185 C CA . ILE A 1 432 ? -8.257 -0.687 62.214 1.00 96.19 432 ILE A CA 1
ATOM 3186 C C . ILE A 1 432 ? -8.041 -1.634 63.403 1.00 96.19 432 ILE A C 1
ATOM 3188 O O . ILE A 1 432 ? -7.259 -2.584 63.332 1.00 96.19 432 ILE A O 1
ATOM 3192 N N . LEU A 1 433 ? -8.744 -1.395 64.507 1.00 95.50 433 LEU A N 1
ATOM 3193 C CA . LEU A 1 433 ? -8.842 -2.338 65.623 1.00 95.50 433 LEU A CA 1
ATOM 3194 C C . LEU A 1 433 ? -10.042 -3.274 65.448 1.00 95.50 433 LEU A C 1
ATOM 3196 O O . LEU A 1 433 ? -11.060 -2.897 64.868 1.00 95.50 433 LEU A O 1
ATOM 3200 N N . ALA A 1 434 ? -9.941 -4.486 65.995 1.00 94.88 434 ALA A N 1
ATOM 3201 C CA . ALA A 1 434 ? -11.057 -5.426 66.012 1.00 94.88 434 ALA A CA 1
ATOM 3202 C C . ALA A 1 434 ? -12.297 -4.800 66.681 1.00 94.88 434 ALA A C 1
ATOM 3204 O O . ALA A 1 434 ? -12.204 -4.216 67.762 1.00 94.88 434 ALA A O 1
ATOM 3205 N N . GLY A 1 435 ? -13.448 -4.920 66.019 1.00 91.75 435 GLY A N 1
ATOM 3206 C CA . GLY A 1 435 ? -14.721 -4.305 66.407 1.00 91.75 435 GLY A CA 1
ATOM 3207 C C . GLY A 1 435 ? -14.993 -2.944 65.754 1.00 91.75 435 GLY A C 1
ATOM 3208 O O . GLY A 1 435 ? -16.097 -2.421 65.893 1.00 91.75 435 GLY A O 1
ATOM 3209 N N . GLN A 1 436 ? -14.032 -2.369 65.022 1.00 96.31 436 GLN A N 1
ATOM 3210 C CA . GLN A 1 436 ? -14.252 -1.158 64.225 1.00 96.31 436 GLN A CA 1
ATOM 3211 C C . GLN A 1 436 ? -14.822 -1.481 62.837 1.00 96.31 436 GLN A C 1
ATOM 3213 O O . GLN A 1 436 ? -14.762 -2.619 62.362 1.00 96.31 436 GLN A O 1
ATOM 3218 N N . ALA A 1 437 ? -15.382 -0.457 62.192 1.00 96.19 437 ALA A N 1
ATOM 3219 C CA . ALA A 1 437 ? -16.001 -0.560 60.879 1.00 96.19 437 ALA A CA 1
ATOM 3220 C C . ALA A 1 437 ? -15.262 0.250 59.810 1.00 96.19 437 ALA A C 1
ATOM 3222 O O . ALA A 1 437 ? -14.660 1.283 60.106 1.00 96.19 437 ALA A O 1
ATOM 3223 N N . VAL A 1 438 ? -15.357 -0.206 58.562 1.00 97.19 438 VAL A N 1
ATOM 3224 C CA . VAL A 1 438 ? -14.868 0.485 57.362 1.00 97.19 438 VAL A CA 1
ATOM 3225 C C . VAL A 1 438 ? -16.052 0.706 56.429 1.00 97.19 438 VAL A C 1
ATOM 3227 O O . VAL A 1 438 ? -16.861 -0.196 56.233 1.00 97.19 438 VAL A O 1
ATOM 3230 N N . ASN A 1 439 ? -16.172 1.910 55.870 1.00 97.62 439 ASN A N 1
ATOM 3231 C CA . ASN A 1 439 ? -17.227 2.221 54.912 1.00 97.62 439 ASN A CA 1
ATOM 3232 C C . ASN A 1 439 ? -16.823 1.793 53.495 1.00 97.62 439 ASN A C 1
ATOM 3234 O O . ASN A 1 439 ? -15.772 2.215 53.017 1.00 97.62 439 ASN A O 1
ATOM 3238 N N . PHE A 1 440 ? -17.682 1.029 52.825 1.00 97.50 440 PHE A N 1
ATOM 3239 C CA . PHE A 1 440 ? -17.459 0.496 51.486 1.00 97.50 440 PHE A CA 1
ATOM 3240 C C . PHE A 1 440 ? -18.452 1.052 50.471 1.00 97.50 440 PHE A C 1
ATOM 3242 O O . PHE A 1 440 ? -19.668 1.022 50.691 1.00 97.50 440 PHE A O 1
ATOM 3249 N N . ARG A 1 441 ? -17.912 1.564 49.363 1.00 97.50 441 ARG A N 1
ATOM 3250 C CA . ARG A 1 441 ? -18.668 2.058 48.206 1.00 97.50 441 ARG A CA 1
ATOM 3251 C C . ARG A 1 441 ? -17.973 1.674 46.915 1.00 97.50 441 ARG A C 1
ATOM 3253 O O . ARG A 1 441 ? -16.740 1.717 46.862 1.00 97.50 441 ARG A O 1
ATOM 3260 N N . GLY A 1 442 ? -18.757 1.335 45.900 1.00 94.19 442 GLY A N 1
ATOM 3261 C CA . GLY A 1 442 ? -18.250 0.839 44.627 1.00 94.19 442 GLY A CA 1
ATOM 3262 C C . GLY A 1 442 ? -18.959 1.439 43.418 1.00 94.19 442 GLY A C 1
ATOM 3263 O O . GLY A 1 442 ? -20.132 1.810 43.464 1.00 94.19 442 GLY A O 1
ATOM 3264 N N . THR A 1 443 ? -18.247 1.505 42.302 1.00 91.56 443 THR A N 1
ATOM 3265 C CA . THR A 1 443 ? -18.786 1.855 40.982 1.00 91.56 443 THR A CA 1
ATOM 3266 C C . THR A 1 443 ? -18.517 0.714 40.020 1.00 91.56 443 THR A C 1
ATOM 3268 O O . THR A 1 443 ? -17.479 0.072 40.105 1.00 91.56 443 THR A O 1
ATOM 3271 N N . GLY A 1 444 ? -19.478 0.441 39.143 1.00 88.50 444 GLY A N 1
ATOM 3272 C CA . GLY A 1 444 ? -19.324 -0.520 38.060 1.00 88.50 444 GLY A CA 1
ATOM 3273 C C . GLY A 1 444 ? -19.605 0.168 36.740 1.00 88.50 444 GLY A C 1
ATOM 3274 O O . GLY A 1 444 ? -20.534 0.978 36.666 1.00 88.50 444 GLY A O 1
ATOM 3275 N N . THR A 1 445 ? -18.806 -0.147 35.735 1.00 81.38 445 THR A N 1
ATOM 3276 C CA . THR A 1 445 ? -18.998 0.284 34.349 1.00 81.38 445 THR A CA 1
ATOM 3277 C C . THR A 1 445 ? -19.002 -0.940 33.449 1.00 81.38 445 THR A C 1
ATOM 3279 O O . THR A 1 445 ? -18.353 -1.932 33.764 1.00 81.38 445 THR A O 1
ATOM 3282 N N . SER A 1 446 ? -19.723 -0.874 32.337 1.00 73.56 446 SER A N 1
ATOM 3283 C CA . SER A 1 446 ? -19.594 -1.830 31.241 1.00 73.56 446 SER A CA 1
ATOM 3284 C C . SER A 1 446 ? -19.599 -1.051 29.936 1.00 73.56 446 SER A C 1
ATOM 3286 O O . SER A 1 446 ? -20.277 -0.024 29.830 1.00 73.56 446 SER A O 1
ATOM 3288 N N . SER A 1 447 ? -18.799 -1.519 28.987 1.00 64.62 447 SER A N 1
ATOM 3289 C CA . SER A 1 447 ? -18.771 -0.995 27.628 1.00 64.62 447 SER A CA 1
ATOM 3290 C C . SER A 1 447 ? -19.936 -1.491 26.767 1.00 64.62 447 SER A C 1
ATOM 3292 O O . SER A 1 447 ? -20.287 -0.835 25.792 1.00 64.62 447 SER A O 1
ATOM 3294 N N . GLU A 1 448 ? -20.605 -2.577 27.173 1.00 59.59 448 GLU A N 1
ATOM 3295 C CA . GLU A 1 448 ? -21.700 -3.244 26.445 1.00 59.59 448 GLU A CA 1
ATOM 3296 C C . GLU A 1 448 ? -23.035 -2.456 26.429 1.00 59.59 448 GLU A C 1
ATOM 3298 O O . GLU A 1 448 ? -24.124 -3.020 26.301 1.00 59.59 448 GLU A O 1
ATOM 3303 N N . GLY A 1 449 ? -22.993 -1.131 26.581 1.00 52.88 449 GLY A N 1
ATOM 3304 C CA . GLY A 1 449 ? -24.171 -0.277 26.732 1.00 52.88 449 GLY A CA 1
ATOM 3305 C C . GLY A 1 449 ? -24.785 -0.328 28.140 1.00 52.88 449 GLY A C 1
ATOM 3306 O O . GLY A 1 449 ? -24.193 -0.831 29.091 1.00 52.88 449 GLY A O 1
ATOM 3307 N N . ASN A 1 450 ? -25.992 0.231 28.304 1.00 56.84 450 ASN A N 1
ATOM 3308 C CA . ASN A 1 450 ? -26.716 0.319 29.589 1.00 56.84 450 ASN A CA 1
ATOM 3309 C C . ASN A 1 450 ? -27.262 -1.047 30.081 1.00 56.84 450 ASN A C 1
ATOM 3311 O O . ASN A 1 450 ? -28.424 -1.154 30.486 1.00 56.84 450 ASN A O 1
ATOM 3315 N N . VAL A 1 451 ? -26.454 -2.108 30.040 1.00 68.00 451 VAL A N 1
ATOM 3316 C CA . VAL A 1 451 ? -26.804 -3.413 30.608 1.00 68.00 451 VAL A CA 1
ATOM 3317 C C . VAL A 1 451 ? -26.860 -3.336 32.143 1.00 68.00 451 VAL A C 1
ATOM 3319 O O . VAL A 1 451 ? -25.994 -2.717 32.770 1.00 68.00 451 VAL A O 1
ATOM 3322 N N . PRO A 1 452 ? -27.879 -3.933 32.794 1.00 82.06 452 PRO A N 1
ATOM 3323 C CA . PRO A 1 452 ? -27.948 -3.978 34.250 1.00 82.06 452 PRO A CA 1
ATOM 3324 C C . PRO A 1 452 ? -26.738 -4.698 34.856 1.00 82.06 452 PRO A C 1
ATOM 3326 O O . PRO A 1 452 ? -26.431 -5.831 34.493 1.00 82.06 452 PRO A O 1
ATOM 3329 N N . LEU A 1 453 ? -26.091 -4.052 35.827 1.00 90.12 453 LEU A N 1
ATOM 3330 C CA . LEU A 1 453 ? -24.941 -4.601 36.544 1.00 90.12 453 LEU A CA 1
ATOM 3331 C C . LEU A 1 453 ? -25.347 -5.193 37.896 1.00 90.12 453 LEU A C 1
ATOM 3333 O O . LEU A 1 453 ? -26.192 -4.656 38.618 1.00 90.12 453 LEU A O 1
ATOM 3337 N N . SE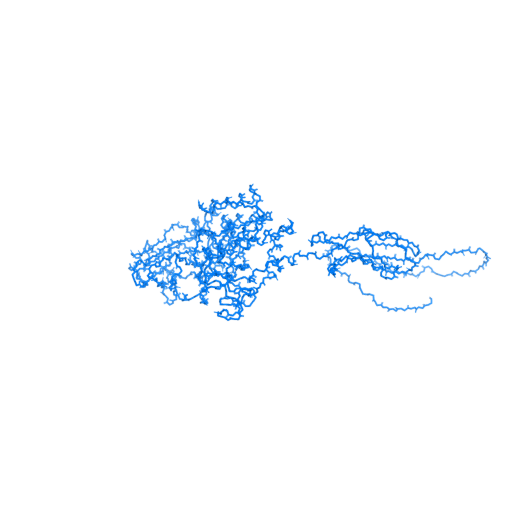R A 1 454 ? -24.674 -6.277 38.257 1.00 92.12 454 SER A N 1
ATOM 3338 C CA . SER A 1 454 ? -24.698 -6.914 39.567 1.00 92.12 454 SER A CA 1
ATOM 3339 C C . SER A 1 454 ? -23.364 -6.699 40.286 1.00 92.12 454 SER A C 1
ATOM 3341 O O . SER A 1 454 ? -22.318 -6.510 39.664 1.00 92.12 454 SER A O 1
ATOM 3343 N N . PHE A 1 455 ? -23.416 -6.671 41.617 1.00 95.50 455 PHE A N 1
ATOM 3344 C CA . PHE A 1 455 ? -22.309 -6.237 42.466 1.00 95.50 455 PHE A CA 1
ATOM 3345 C C . PHE A 1 455 ? -22.096 -7.232 43.597 1.00 95.50 455 PHE A C 1
ATOM 3347 O O . PHE A 1 455 ? -23.059 -7.604 44.273 1.00 95.50 455 PHE A O 1
ATOM 3354 N N . PHE A 1 456 ? -20.846 -7.615 43.845 1.00 97.38 456 PHE A N 1
ATOM 3355 C CA . PHE A 1 456 ? -20.496 -8.533 44.920 1.00 97.38 456 PHE A CA 1
ATOM 3356 C C . PHE A 1 456 ? -19.218 -8.111 45.647 1.00 97.38 456 PHE A C 1
ATOM 3358 O O . PHE A 1 456 ? -18.175 -7.883 45.038 1.00 97.38 456 PHE A O 1
ATOM 3365 N N . TRP A 1 457 ? -19.305 -8.050 46.971 1.00 97.88 457 TRP A N 1
ATOM 3366 C CA . TRP A 1 457 ? -18.194 -7.807 47.880 1.00 97.88 457 TRP A CA 1
ATOM 3367 C C . TRP A 1 457 ? -17.842 -9.088 48.630 1.00 97.88 457 TRP A C 1
ATOM 3369 O O . TRP A 1 457 ? -18.660 -9.601 49.401 1.00 97.88 457 TRP A O 1
ATOM 3379 N N . ASP A 1 458 ? -16.607 -9.553 48.458 1.00 97.81 458 ASP A N 1
ATOM 3380 C CA . ASP A 1 458 ? -15.991 -10.578 49.297 1.00 97.81 458 ASP A CA 1
ATOM 3381 C C . ASP A 1 458 ? -15.060 -9.916 50.313 1.00 97.81 458 ASP A C 1
ATOM 3383 O O . ASP A 1 458 ? -14.053 -9.319 49.934 1.00 97.81 458 ASP A O 1
ATOM 3387 N N . PHE A 1 459 ? -15.374 -10.015 51.606 1.00 97.62 459 PHE A N 1
ATOM 3388 C CA . PHE A 1 459 ? -14.556 -9.420 52.670 1.00 97.62 459 PHE A CA 1
ATOM 3389 C C . PHE A 1 459 ? -13.464 -10.364 53.196 1.00 97.62 459 PHE A C 1
ATOM 3391 O O . PHE A 1 459 ? -12.930 -10.144 54.290 1.00 97.62 459 PHE A O 1
ATOM 3398 N N . GLY A 1 460 ? -13.147 -11.440 52.467 1.00 94.75 460 GLY A N 1
ATOM 3399 C CA . GLY A 1 460 ? -12.018 -12.327 52.760 1.00 94.75 460 GLY A CA 1
ATOM 3400 C C . GLY A 1 460 ? -12.145 -13.057 54.101 1.00 94.75 460 GLY A C 1
ATOM 3401 O O . GLY A 1 460 ? -11.140 -13.386 54.729 1.00 94.75 460 GLY A O 1
ATOM 3402 N N . GLY A 1 461 ? -13.376 -13.255 54.588 1.00 92.69 461 GLY A N 1
ATOM 3403 C CA . GLY A 1 461 ? -13.676 -13.879 55.883 1.00 92.69 461 GLY A CA 1
ATOM 3404 C C . GLY A 1 461 ? -13.568 -12.959 57.110 1.00 92.69 461 GLY A C 1
ATOM 3405 O O . GLY A 1 461 ? -13.796 -13.421 58.233 1.00 92.69 461 GLY A O 1
ATOM 3406 N N . GLY A 1 462 ? -13.247 -11.672 56.925 1.00 91.38 462 GLY A N 1
ATOM 3407 C CA . GLY A 1 462 ? -13.207 -10.675 58.005 1.00 91.38 462 GLY A CA 1
ATOM 3408 C C . GLY A 1 462 ? -14.584 -10.137 58.411 1.00 91.38 462 GLY A C 1
ATOM 3409 O O . GLY A 1 462 ? -14.789 -9.768 59.571 1.00 91.38 462 GLY A O 1
ATOM 3410 N N . ALA A 1 463 ? -15.531 -10.164 57.471 1.00 95.94 463 ALA A N 1
ATOM 3411 C CA . ALA A 1 463 ? -16.942 -9.825 57.632 1.00 95.94 463 ALA A CA 1
ATOM 3412 C C . ALA A 1 463 ? -17.805 -10.689 56.686 1.00 95.94 463 ALA A C 1
ATOM 3414 O O . ALA A 1 463 ? -17.271 -11.480 55.908 1.00 95.94 463 ALA A O 1
ATOM 3415 N N . ALA A 1 464 ? -19.133 -10.570 56.771 1.00 96.31 464 ALA A N 1
ATOM 3416 C CA . ALA A 1 464 ? -20.048 -11.263 55.863 1.00 96.31 464 ALA A CA 1
ATOM 3417 C C . ALA A 1 464 ? -20.094 -10.574 54.491 1.00 96.31 464 ALA A C 1
ATOM 3419 O O . ALA A 1 464 ? -20.216 -9.352 54.428 1.00 96.31 464 ALA A O 1
ATOM 3420 N N . ASN A 1 465 ? -20.032 -11.364 53.417 1.00 97.62 465 ASN A N 1
ATOM 3421 C CA . ASN A 1 465 ? -20.069 -10.889 52.031 1.00 97.62 465 ASN A CA 1
ATOM 3422 C C . ASN A 1 465 ? -21.395 -10.190 51.700 1.00 97.62 465 ASN A C 1
ATOM 3424 O O . ASN A 1 465 ? -22.428 -10.484 52.307 1.00 97.62 465 ASN A O 1
ATOM 3428 N N . ALA A 1 466 ? -21.370 -9.271 50.734 1.00 97.50 466 ALA A N 1
ATOM 3429 C CA . ALA A 1 466 ? -22.524 -8.439 50.400 1.00 97.50 466 ALA A CA 1
ATOM 3430 C C . ALA A 1 466 ? -22.759 -8.362 48.886 1.00 97.50 466 ALA A C 1
ATOM 3432 O O . ALA A 1 466 ? -21.848 -8.050 48.129 1.00 97.50 466 ALA A O 1
ATOM 3433 N N . ALA A 1 467 ? -23.999 -8.593 48.452 1.00 96.69 467 ALA A N 1
ATOM 3434 C CA . ALA A 1 467 ? -24.413 -8.537 47.046 1.00 96.69 467 ALA A CA 1
ATOM 3435 C C . ALA A 1 467 ? -25.147 -7.220 46.719 1.00 96.69 467 ALA A C 1
ATOM 3437 O O . ALA A 1 467 ? -26.270 -7.214 46.219 1.00 96.69 467 ALA A O 1
ATOM 3438 N N . VAL A 1 468 ? -24.550 -6.092 47.106 1.00 96.00 468 VAL A N 1
ATOM 3439 C CA . VAL A 1 468 ? -25.081 -4.741 46.873 1.00 96.00 468 VAL A CA 1
ATOM 3440 C C . VAL A 1 468 ? -23.956 -3.823 46.416 1.00 96.00 468 VAL A C 1
ATOM 3442 O O . VAL A 1 468 ? -22.798 -4.042 46.767 1.00 96.00 468 VAL A O 1
ATOM 3445 N N . LYS A 1 469 ? -24.296 -2.770 45.667 1.00 94.94 469 LYS A N 1
ATOM 3446 C CA . LYS A 1 469 ? -23.317 -1.788 45.181 1.00 94.94 469 LYS A CA 1
ATOM 3447 C C . LYS A 1 469 ? -22.557 -1.118 46.333 1.00 94.94 469 LYS A C 1
ATOM 3449 O O . LYS A 1 469 ? -21.331 -1.175 46.380 1.00 94.94 469 LYS A O 1
ATOM 3454 N N . ASP A 1 470 ? -23.302 -0.560 47.287 1.00 96.81 470 ASP A N 1
ATOM 3455 C CA . ASP A 1 470 ? -22.770 0.187 48.429 1.00 96.81 470 ASP A CA 1
ATOM 3456 C C . ASP A 1 470 ? -23.210 -0.466 49.754 1.00 96.81 470 ASP A C 1
ATOM 3458 O O . ASP A 1 470 ? -24.276 -0.133 50.277 1.00 96.81 470 ASP A O 1
ATOM 3462 N N . PRO A 1 471 ? -22.425 -1.400 50.325 1.00 96.44 471 PRO A N 1
ATOM 3463 C CA . PRO A 1 471 ? -22.773 -2.050 51.591 1.00 96.44 471 PRO A CA 1
ATOM 3464 C C . PRO A 1 471 ? -22.636 -1.120 52.808 1.00 96.44 471 PRO A C 1
ATOM 3466 O O . PRO A 1 471 ? -23.137 -1.437 53.885 1.00 96.44 471 PRO A O 1
ATOM 3469 N N . GLY A 1 472 ? -21.996 0.045 52.653 1.00 96.25 472 GLY A N 1
ATOM 3470 C CA . GLY A 1 472 ? -21.863 1.028 53.722 1.00 96.25 472 GLY A CA 1
ATOM 3471 C C . GLY A 1 472 ? -20.857 0.589 54.785 1.00 96.25 472 GLY A C 1
ATOM 3472 O O . GLY A 1 472 ? -19.773 0.113 54.459 1.00 96.25 472 GLY A O 1
ATOM 3473 N N . SER A 1 473 ? -21.185 0.787 56.063 1.00 96.56 473 SER A N 1
ATOM 3474 C CA . SER A 1 473 ? -20.276 0.518 57.184 1.00 96.56 473 SER A CA 1
ATOM 3475 C C . SER A 1 473 ? -20.228 -0.973 57.540 1.00 96.56 473 SER A C 1
ATOM 3477 O O . SER A 1 473 ? -21.213 -1.530 58.023 1.00 96.56 473 SER A O 1
ATOM 3479 N N . VAL A 1 474 ? -19.073 -1.612 57.340 1.00 97.56 474 VAL A N 1
ATOM 3480 C CA . VAL A 1 474 ? -18.848 -3.048 57.571 1.00 97.56 474 VAL A CA 1
ATOM 3481 C C . VAL A 1 474 ? -17.879 -3.251 58.734 1.00 97.56 474 VAL A C 1
ATOM 3483 O O . VAL A 1 474 ? -16.754 -2.753 58.703 1.00 97.56 474 VAL A O 1
ATOM 3486 N N . VAL A 1 475 ? -18.313 -3.981 59.767 1.00 97.00 475 VAL A N 1
ATOM 3487 C CA . VAL A 1 475 ? -17.551 -4.225 61.007 1.00 97.00 475 VAL A CA 1
ATOM 3488 C C . VAL A 1 475 ? -16.650 -5.456 60.875 1.00 97.00 475 VAL A C 1
ATOM 3490 O O . VAL A 1 475 ? -17.132 -6.537 60.538 1.00 97.00 475 VAL A O 1
ATOM 3493 N N . PHE A 1 476 ? -15.372 -5.327 61.244 1.00 96.69 476 PHE A N 1
ATOM 3494 C CA . PHE A 1 476 ? -14.423 -6.445 61.307 1.00 96.69 476 PHE A CA 1
ATOM 3495 C C . PHE A 1 476 ? -14.126 -6.823 62.761 1.00 96.69 476 PHE A C 1
ATOM 3497 O O . PHE A 1 476 ? -13.396 -6.131 63.469 1.00 96.69 476 PHE A O 1
ATOM 3504 N N . ASN A 1 477 ? -14.669 -7.951 63.220 1.00 93.50 477 ASN A N 1
ATOM 3505 C CA . ASN A 1 477 ? -14.572 -8.372 64.626 1.00 93.50 477 ASN A CA 1
ATOM 3506 C C . ASN A 1 477 ? -13.339 -9.229 64.950 1.00 93.50 477 ASN A C 1
ATOM 3508 O O . ASN A 1 477 ? -13.040 -9.458 66.121 1.00 93.50 477 ASN A O 1
ATOM 3512 N N . LYS A 1 478 ? -12.637 -9.739 63.934 1.00 92.62 478 LYS A N 1
ATOM 3513 C CA . LYS A 1 478 ? -11.490 -10.639 64.105 1.00 92.62 478 LYS A CA 1
ATOM 3514 C C . LYS A 1 478 ? -10.207 -9.921 63.720 1.00 92.62 478 LYS A C 1
ATOM 3516 O O . LYS A 1 478 ? -10.146 -9.324 62.653 1.00 92.62 478 LYS A O 1
ATOM 3521 N N . ALA A 1 479 ? -9.184 -10.016 64.567 1.00 92.81 479 ALA A N 1
ATOM 3522 C CA . ALA A 1 479 ? -7.846 -9.580 64.193 1.00 92.81 479 ALA A CA 1
ATOM 3523 C C . ALA A 1 479 ? -7.309 -10.459 63.050 1.00 92.81 479 ALA A C 1
ATOM 3525 O O . ALA A 1 479 ? -7.517 -11.674 63.046 1.00 92.81 479 ALA A O 1
ATOM 3526 N N . GLY A 1 480 ? -6.637 -9.848 62.079 1.00 95.19 480 GLY A N 1
ATOM 3527 C CA . GLY A 1 480 ? -6.194 -10.512 60.858 1.00 95.19 480 GLY A CA 1
ATOM 3528 C C . GLY A 1 480 ? -5.948 -9.529 59.718 1.00 95.19 480 GLY A C 1
ATOM 3529 O O . GLY A 1 480 ? -6.184 -8.332 59.849 1.00 95.19 480 GLY A O 1
ATOM 3530 N N . VAL A 1 481 ? -5.459 -10.044 58.594 1.00 95.81 481 VAL A N 1
ATOM 3531 C CA . VAL A 1 481 ? -5.302 -9.287 57.348 1.00 95.81 481 VAL A CA 1
ATOM 3532 C C . VAL A 1 481 ? -6.283 -9.876 56.345 1.00 95.81 481 VAL A C 1
ATOM 3534 O O . VAL A 1 481 ? -6.193 -11.063 56.038 1.00 95.81 481 VAL A O 1
ATOM 3537 N N . PHE A 1 482 ? -7.219 -9.063 55.865 1.00 95.75 482 PHE A N 1
ATOM 3538 C CA . PHE A 1 482 ? -8.290 -9.494 54.971 1.00 95.75 482 PHE A CA 1
ATOM 3539 C C . PHE A 1 482 ? -8.166 -8.785 53.627 1.00 95.75 482 PHE A C 1
ATOM 3541 O O . PHE A 1 482 ? -8.132 -7.554 53.570 1.00 95.75 482 PHE A O 1
ATOM 3548 N N . THR A 1 483 ? -8.107 -9.557 52.545 1.00 96.88 483 THR A N 1
ATOM 3549 C CA . THR A 1 483 ? -8.211 -9.021 51.187 1.00 96.88 483 THR A CA 1
ATOM 3550 C C . THR A 1 483 ? -9.684 -8.885 50.843 1.00 96.88 483 THR A C 1
ATOM 3552 O O . THR A 1 483 ? -10.391 -9.885 50.748 1.00 96.88 483 THR A O 1
ATOM 3555 N N . VAL A 1 484 ? -10.138 -7.646 50.679 1.00 97.44 484 VAL A N 1
ATOM 3556 C CA . VAL A 1 484 ? -11.496 -7.341 50.235 1.00 97.44 484 VAL A CA 1
ATOM 3557 C C . VAL A 1 484 ? -11.488 -7.243 48.717 1.00 97.44 484 VAL A C 1
ATOM 3559 O O . VAL A 1 484 ? -10.675 -6.501 48.167 1.00 97.44 484 VAL A O 1
ATOM 3562 N N . THR A 1 485 ? -12.379 -7.980 48.058 1.00 96.00 485 THR A N 1
ATOM 3563 C CA . THR A 1 485 ? -12.528 -8.004 46.598 1.00 96.00 485 THR A CA 1
ATOM 3564 C C . THR A 1 485 ? -13.909 -7.487 46.216 1.00 96.00 485 THR A C 1
ATOM 3566 O O . THR A 1 485 ? -14.910 -7.935 46.775 1.00 96.00 485 THR A O 1
ATOM 3569 N N . PHE A 1 486 ? -13.967 -6.565 45.259 1.00 96.19 486 PHE A N 1
ATOM 3570 C CA . PHE A 1 486 ? -15.205 -6.064 44.674 1.00 96.19 486 PHE A CA 1
ATOM 3571 C C . PHE A 1 486 ? -15.315 -6.548 43.232 1.00 96.19 486 PHE A C 1
ATOM 3573 O O . PHE A 1 486 ? -14.461 -6.232 42.411 1.00 96.19 486 PHE A O 1
ATOM 3580 N N . THR A 1 487 ? -16.345 -7.342 42.945 1.00 92.88 487 THR A N 1
ATOM 3581 C CA . THR A 1 487 ? -16.608 -7.919 41.622 1.00 92.88 487 THR A CA 1
ATOM 3582 C C . THR A 1 487 ? -17.882 -7.313 41.055 1.00 92.88 487 THR A C 1
ATOM 3584 O O . THR A 1 487 ? -18.907 -7.252 41.741 1.00 92.88 487 THR A O 1
ATOM 3587 N N . VAL A 1 488 ? -17.813 -6.880 39.801 1.00 91.69 488 VAL A N 1
ATOM 3588 C CA . VAL A 1 488 ? -18.969 -6.442 39.018 1.00 91.69 488 VAL A CA 1
ATOM 3589 C C . VAL A 1 488 ? -19.239 -7.497 37.957 1.00 91.69 488 VAL A C 1
ATOM 3591 O O . VAL A 1 488 ? -18.315 -8.137 37.459 1.00 91.69 488 VAL A O 1
ATOM 3594 N N . SER A 1 489 ? -20.506 -7.759 37.665 1.00 88.38 489 SER A N 1
ATOM 3595 C CA . SER A 1 489 ? -20.900 -8.679 36.594 1.00 88.38 489 SER A CA 1
ATOM 3596 C C . SER A 1 489 ? -22.126 -8.152 35.874 1.00 88.38 489 SER A C 1
ATOM 3598 O O . SER A 1 489 ? -22.953 -7.481 36.491 1.00 88.38 489 SER A O 1
ATOM 3600 N N . ASP A 1 490 ? -22.262 -8.438 34.591 1.00 85.50 490 ASP A N 1
ATOM 3601 C CA . ASP A 1 490 ? -23.432 -8.039 33.812 1.00 85.50 490 ASP A CA 1
ATOM 3602 C C . ASP A 1 490 ? -24.574 -9.060 33.921 1.00 85.50 490 ASP A C 1
ATOM 3604 O O . ASP A 1 490 ? -24.474 -10.110 34.563 1.00 85.50 490 ASP A O 1
ATOM 3608 N N . SER A 1 491 ? -25.699 -8.726 33.291 1.00 77.88 491 SER A N 1
ATOM 3609 C CA . SER A 1 491 ? -26.874 -9.590 33.190 1.00 77.88 491 SER A CA 1
ATOM 3610 C C . SER A 1 491 ? -26.678 -10.827 32.305 1.00 77.88 491 SER A C 1
ATOM 3612 O O . SER A 1 491 ? -27.554 -11.691 32.300 1.00 77.88 491 SER A O 1
ATOM 3614 N N . GLN A 1 492 ? -25.573 -10.917 31.559 1.00 69.44 492 GLN A N 1
ATOM 3615 C CA . GLN A 1 492 ? -25.215 -12.068 30.721 1.00 69.44 492 GLN A CA 1
ATOM 3616 C C . GLN A 1 492 ? -24.350 -13.085 31.486 1.00 69.44 492 GLN A C 1
ATOM 3618 O O . GLN A 1 492 ? -24.174 -14.216 31.034 1.00 69.44 492 GLN A O 1
ATOM 3623 N N . GLY A 1 493 ? -23.889 -12.720 32.687 1.00 68.00 493 GLY A N 1
ATOM 3624 C CA . GLY A 1 493 ? -23.115 -13.577 33.581 1.00 68.00 493 GLY A CA 1
ATOM 3625 C C . GLY A 1 493 ? -21.603 -13.413 33.444 1.00 68.00 493 GLY A C 1
ATOM 3626 O O . GLY A 1 493 ? -20.869 -14.177 34.074 1.00 68.00 493 GLY A O 1
ATOM 3627 N N . THR A 1 494 ? -21.129 -12.431 32.673 1.00 75.94 494 THR A N 1
ATOM 3628 C CA . THR A 1 494 ? -19.701 -12.106 32.572 1.00 75.94 494 THR A CA 1
ATOM 3629 C C . THR A 1 494 ? -19.290 -11.262 33.774 1.00 75.94 494 THR A C 1
ATOM 3631 O O . THR A 1 494 ? -20.001 -10.340 34.173 1.00 75.94 494 THR A O 1
ATOM 3634 N N . SER A 1 495 ? -18.146 -11.576 34.382 1.00 81.69 495 SER A N 1
ATOM 3635 C CA . SER A 1 495 ? -17.591 -10.841 35.525 1.00 81.69 495 SER A CA 1
ATOM 3636 C C . SER A 1 495 ? -16.334 -10.069 35.140 1.00 81.69 495 SER A C 1
ATOM 3638 O O . SER A 1 495 ? -15.622 -10.462 34.219 1.00 81.69 495 SER A O 1
ATOM 3640 N N . ASP A 1 496 ? -16.025 -9.034 35.921 1.00 80.56 496 ASP A N 1
ATOM 3641 C CA . ASP A 1 496 ? -14.733 -8.345 35.909 1.00 80.56 496 ASP A CA 1
ATOM 3642 C C . ASP A 1 496 ? -13.569 -9.344 35.934 1.00 80.56 496 ASP A C 1
ATOM 3644 O O . ASP A 1 496 ? -13.405 -10.104 36.896 1.00 80.56 496 ASP A O 1
ATOM 3648 N N . ALA A 1 497 ? -12.760 -9.349 34.871 1.00 67.06 497 ALA A N 1
ATOM 3649 C CA . ALA A 1 497 ? -11.593 -10.220 34.746 1.00 67.06 497 ALA A CA 1
ATOM 3650 C C . ALA A 1 497 ? -10.478 -9.839 35.739 1.00 67.06 497 ALA A C 1
ATOM 3652 O O . ALA A 1 497 ? -9.651 -10.678 36.116 1.00 67.06 497 ALA A O 1
ATOM 3653 N N . THR A 1 498 ? -10.474 -8.592 36.216 1.00 74.19 498 THR A N 1
ATOM 3654 C CA . THR A 1 498 ? -9.503 -8.048 37.170 1.00 74.19 498 THR A CA 1
ATOM 3655 C C . THR A 1 498 ? -10.186 -7.303 38.326 1.00 74.19 498 THR A C 1
ATOM 3657 O O . THR A 1 498 ? -9.953 -6.107 38.499 1.00 74.19 498 THR A O 1
ATOM 3660 N N . PRO A 1 499 ? -10.949 -7.999 39.197 1.00 86.19 499 PRO A N 1
ATOM 3661 C CA . PRO A 1 499 ? -11.723 -7.354 40.256 1.00 86.19 499 PRO A CA 1
ATOM 3662 C C . PRO A 1 499 ? -10.870 -6.452 41.153 1.00 86.19 499 PRO A C 1
ATOM 3664 O O . PRO A 1 499 ? -9.778 -6.854 41.584 1.00 86.19 499 PRO A O 1
ATOM 3667 N N . ALA A 1 500 ? -11.384 -5.268 41.501 1.00 87.56 500 ALA A N 1
ATOM 3668 C CA . ALA A 1 500 ? -10.704 -4.358 42.417 1.00 87.56 500 ALA A CA 1
ATOM 3669 C C . ALA A 1 500 ? -10.507 -4.986 43.802 1.00 87.56 500 ALA A C 1
ATOM 3671 O O . ALA A 1 500 ? -11.401 -5.624 44.368 1.00 87.56 500 ALA A O 1
ATOM 3672 N N . ARG A 1 501 ? -9.318 -4.775 44.378 1.00 94.88 501 ARG A N 1
ATOM 3673 C CA . ARG A 1 501 ? -8.935 -5.327 45.682 1.00 94.88 501 ARG A CA 1
ATOM 3674 C C . ARG A 1 501 ? -8.292 -4.284 46.579 1.00 94.88 501 ARG A C 1
ATOM 3676 O O . ARG A 1 501 ? -7.485 -3.477 46.126 1.00 94.88 501 ARG A O 1
ATOM 3683 N N . ILE A 1 502 ? -8.578 -4.379 47.873 1.00 95.44 502 ILE A N 1
ATOM 3684 C CA . ILE A 1 502 ? -7.853 -3.672 48.934 1.00 95.44 502 ILE A CA 1
ATOM 3685 C C . ILE A 1 502 ? -7.546 -4.619 50.095 1.00 95.44 502 ILE A C 1
ATOM 3687 O O . ILE A 1 502 ? -8.118 -5.702 50.214 1.00 95.44 502 ILE A O 1
ATOM 3691 N N . THR A 1 503 ? -6.675 -4.189 51.000 1.00 96.94 503 THR A N 1
ATOM 3692 C CA . THR A 1 503 ? -6.354 -4.906 52.235 1.00 96.94 503 THR A CA 1
ATOM 3693 C C . THR A 1 503 ? -6.873 -4.154 53.458 1.00 96.94 503 THR A C 1
ATOM 3695 O O . THR A 1 503 ? -6.562 -2.978 53.654 1.00 96.94 503 THR A O 1
ATOM 3698 N N . VAL A 1 504 ? -7.611 -4.858 54.317 1.00 96.94 504 VAL A N 1
ATOM 3699 C CA . VAL A 1 504 ? -8.016 -4.401 55.651 1.00 96.94 504 VAL A CA 1
ATOM 3700 C C . VAL A 1 504 ? -7.170 -5.137 56.687 1.00 96.94 504 VAL A C 1
ATOM 3702 O O . VAL A 1 504 ? -7.277 -6.353 56.843 1.00 96.94 504 VAL A O 1
ATOM 3705 N N . THR A 1 505 ? -6.317 -4.404 57.398 1.00 97.12 505 THR A N 1
ATOM 3706 C CA . THR A 1 505 ? -5.518 -4.940 58.508 1.00 97.12 505 THR A CA 1
ATOM 3707 C C . THR A 1 505 ? -6.216 -4.642 59.827 1.00 97.12 505 THR A C 1
ATOM 3709 O O . THR A 1 505 ? -6.461 -3.488 60.164 1.00 97.12 505 THR A O 1
ATOM 3712 N N . VAL A 1 506 ? -6.534 -5.682 60.586 1.00 96.44 506 VAL A N 1
ATOM 3713 C CA . VAL A 1 506 ? -7.268 -5.592 61.847 1.00 96.44 506 VAL A CA 1
ATOM 3714 C C . VAL A 1 506 ? -6.363 -6.056 62.978 1.00 96.44 506 VAL A C 1
ATOM 3716 O O . VAL A 1 506 ? -5.990 -7.228 63.051 1.00 96.44 506 VAL A O 1
ATOM 3719 N N . SER A 1 507 ? -6.019 -5.144 63.879 1.00 93.81 507 SER A N 1
ATOM 3720 C CA . SER A 1 507 ? -5.199 -5.439 65.056 1.00 93.81 507 SER A CA 1
ATOM 3721 C C . SER A 1 507 ? -6.073 -5.743 66.271 1.00 93.81 507 SER A C 1
ATOM 3723 O O . SER A 1 507 ? -7.165 -5.193 66.430 1.00 93.81 507 SER A O 1
ATOM 3725 N N . ALA A 1 508 ? -5.593 -6.613 67.159 1.00 88.06 508 ALA A N 1
ATOM 3726 C CA . ALA A 1 508 ? -6.244 -6.812 68.449 1.00 88.06 508 ALA A CA 1
ATOM 3727 C C . ALA A 1 508 ? -6.163 -5.515 69.285 1.00 88.06 508 ALA A C 1
ATOM 3729 O O . ALA A 1 508 ? -5.142 -4.822 69.222 1.00 88.06 508 ALA A O 1
ATOM 3730 N N . PRO A 1 509 ? -7.193 -5.175 70.081 1.00 76.25 509 PRO A N 1
ATOM 3731 C CA . PRO A 1 509 ? -7.094 -4.082 71.038 1.00 76.25 509 PRO A CA 1
ATOM 3732 C C . PRO A 1 509 ? -5.949 -4.372 72.011 1.00 76.25 509 PRO A C 1
ATOM 3734 O O . PRO A 1 509 ? -5.822 -5.498 72.497 1.00 76.25 509 PRO A O 1
ATOM 3737 N N . ALA A 1 510 ? -5.116 -3.372 72.302 1.00 70.25 510 ALA A N 1
ATOM 3738 C CA . ALA A 1 510 ? -4.088 -3.520 73.324 1.00 70.25 510 ALA A CA 1
ATOM 3739 C C . ALA A 1 510 ? -4.758 -3.912 74.650 1.00 70.25 510 ALA A C 1
ATOM 3741 O O . ALA A 1 510 ? -5.686 -3.238 75.101 1.00 70.25 510 ALA A O 1
ATOM 3742 N N . ALA A 1 511 ? -4.306 -5.009 75.262 1.00 58.06 511 ALA A N 1
ATOM 3743 C CA . ALA A 1 511 ? -4.780 -5.400 76.580 1.00 58.06 511 ALA A CA 1
ATOM 3744 C C . ALA A 1 511 ? -4.503 -4.248 77.556 1.00 58.06 511 ALA A C 1
ATOM 3746 O O . ALA A 1 511 ? -3.356 -3.828 77.725 1.00 58.06 511 ALA A O 1
ATOM 3747 N N . ALA A 1 512 ? -5.554 -3.711 78.177 1.00 51.34 512 ALA A N 1
ATOM 3748 C CA . ALA A 1 512 ? -5.403 -2.694 79.203 1.00 51.34 512 ALA A CA 1
ATOM 3749 C C . ALA A 1 512 ? -4.650 -3.313 80.387 1.00 51.34 512 ALA A C 1
ATOM 3751 O O . ALA A 1 512 ? -5.188 -4.157 81.104 1.00 51.34 512 ALA A O 1
ATOM 3752 N N . ILE A 1 513 ? -3.396 -2.909 80.595 1.00 44.34 513 ILE A N 1
ATOM 3753 C CA . ILE A 1 513 ? -2.665 -3.253 81.813 1.00 44.34 513 ILE A CA 1
ATOM 3754 C C . ILE A 1 513 ? -3.304 -2.457 82.952 1.00 44.34 513 ILE A C 1
ATOM 3756 O O . ILE A 1 513 ? -2.967 -1.298 83.193 1.00 44.34 513 ILE A O 1
ATOM 3760 N N . THR A 1 514 ? -4.236 -3.070 83.677 1.00 41.25 514 THR A N 1
ATOM 3761 C CA . THR A 1 514 ? -4.675 -2.550 84.971 1.00 41.25 514 THR A CA 1
ATOM 3762 C C . THR A 1 514 ? -3.568 -2.807 85.987 1.00 41.25 514 THR A C 1
ATOM 3764 O O . THR A 1 514 ? -3.439 -3.912 86.514 1.00 41.25 514 THR A O 1
ATOM 3767 N N . ARG A 1 515 ? -2.745 -1.793 86.278 1.00 42.75 515 ARG A N 1
ATOM 3768 C CA . ARG A 1 515 ? -1.894 -1.806 87.476 1.00 42.75 515 ARG A CA 1
ATOM 3769 C C . ARG A 1 515 ? -2.798 -1.724 88.711 1.00 42.75 515 ARG A C 1
ATOM 3771 O O . ARG A 1 515 ? -3.265 -0.640 89.047 1.00 42.75 515 ARG A O 1
ATOM 3778 N N . SER A 1 516 ? -3.022 -2.843 89.403 1.00 40.69 516 SER A N 1
ATOM 3779 C CA . SER A 1 516 ? -3.466 -2.791 90.799 1.00 40.69 516 SER A CA 1
ATOM 3780 C C . SER A 1 516 ? -2.267 -2.420 91.670 1.00 40.69 516 SER A C 1
ATOM 3782 O O . SER A 1 516 ? -1.245 -3.106 91.649 1.00 40.69 516 SER A O 1
ATOM 3784 N N . GLY A 1 517 ? -2.371 -1.315 92.404 1.00 45.00 517 GLY A N 1
ATOM 3785 C CA . GLY A 1 517 ? -1.362 -0.906 93.376 1.00 45.00 517 GLY A CA 1
ATOM 3786 C C . GLY A 1 517 ? -1.252 -1.877 94.556 1.00 45.00 517 GLY A C 1
ATOM 3787 O O . GLY A 1 517 ? -2.229 -2.509 94.948 1.00 45.00 517 GLY A O 1
ATOM 3788 N N . GLY A 1 518 ? -0.054 -1.948 95.134 1.00 37.06 518 GLY A N 1
ATOM 3789 C CA . GLY A 1 518 ? 0.247 -2.671 96.371 1.00 37.06 518 GLY A CA 1
ATOM 3790 C C . GLY A 1 518 ? 1.750 -2.897 96.493 1.00 37.06 518 GLY A C 1
ATOM 3791 O O . GLY A 1 518 ? 2.287 -3.795 95.860 1.00 37.06 518 GLY A O 1
ATOM 3792 N N . GLY A 1 519 ? 2.438 -2.009 97.215 1.00 38.41 519 GLY A N 1
ATOM 3793 C CA . GLY A 1 519 ? 3.898 -1.958 97.288 1.00 38.41 519 GLY A CA 1
ATOM 3794 C C . GLY A 1 519 ? 4.554 -3.020 98.174 1.00 38.41 519 GLY A C 1
ATOM 3795 O O . GLY A 1 519 ? 3.894 -3.696 98.955 1.00 38.41 519 GLY A O 1
ATOM 3796 N N . GLY A 1 520 ? 5.888 -3.080 98.087 1.00 35.78 520 GLY A N 1
ATOM 3797 C CA . GLY A 1 520 ? 6.731 -3.724 99.096 1.00 35.78 520 GLY A CA 1
ATOM 3798 C C . GLY A 1 520 ? 7.997 -4.408 98.573 1.00 35.78 520 GLY A C 1
ATOM 3799 O O . GLY A 1 520 ? 8.024 -5.623 98.500 1.00 35.78 520 GLY A O 1
ATOM 3800 N N . GLY A 1 521 ? 9.036 -3.615 98.283 1.00 37.06 521 GLY A N 1
ATOM 3801 C CA . GLY A 1 521 ? 10.423 -3.852 98.727 1.00 37.06 521 GLY A CA 1
ATOM 3802 C C . GLY A 1 521 ? 11.252 -5.042 98.204 1.00 37.06 521 GLY A C 1
ATOM 3803 O O . GLY A 1 521 ? 10.992 -6.187 98.542 1.00 37.06 521 GLY A O 1
ATOM 3804 N N . GLY A 1 522 ? 12.385 -4.698 97.570 1.00 33.16 522 GLY A N 1
ATOM 3805 C CA . GLY A 1 522 ? 13.588 -5.535 97.402 1.00 33.16 522 GLY A CA 1
ATOM 3806 C C . GLY A 1 522 ? 13.572 -6.351 96.108 1.00 33.16 522 GLY A C 1
ATOM 3807 O O . GLY A 1 522 ? 12.769 -7.252 95.959 1.00 33.16 522 GLY A O 1
ATOM 3808 N N . GLY A 1 523 ? 14.377 -6.091 95.082 1.00 36.12 523 GLY A N 1
ATOM 3809 C CA . GLY A 1 523 ? 15.749 -5.605 95.064 1.00 36.12 523 GLY A CA 1
ATOM 3810 C C . GLY A 1 523 ? 16.579 -6.676 94.359 1.00 36.12 523 GLY A C 1
ATOM 3811 O O . GLY A 1 523 ? 16.863 -7.694 94.970 1.00 36.12 523 GLY A O 1
ATOM 3812 N N . CYS A 1 524 ? 16.915 -6.461 93.085 1.00 32.00 524 CYS A N 1
ATOM 3813 C CA . CYS A 1 524 ? 18.071 -7.060 92.413 1.00 32.00 524 CYS A CA 1
ATOM 3814 C C . CYS A 1 524 ? 18.304 -6.339 91.078 1.00 32.00 524 CYS A C 1
ATOM 3816 O O . CYS A 1 524 ? 17.473 -6.367 90.174 1.00 32.00 524 CYS A O 1
ATOM 3818 N N . THR A 1 525 ? 19.441 -5.657 91.013 1.00 38.66 525 THR A N 1
ATOM 3819 C CA . THR A 1 525 ? 20.012 -4.923 89.882 1.00 38.66 525 THR A CA 1
ATOM 3820 C C . THR A 1 525 ? 21.042 -5.813 89.194 1.00 38.66 525 THR A C 1
ATOM 3822 O O . THR A 1 525 ? 21.902 -6.303 89.912 1.00 38.66 525 THR A O 1
ATOM 3825 N N . LEU A 1 526 ? 20.991 -5.957 87.864 1.00 31.91 526 LEU A N 1
ATOM 3826 C CA . LEU A 1 526 ? 22.068 -6.264 86.887 1.00 31.91 526 LEU A CA 1
ATOM 3827 C C . LEU A 1 526 ? 21.419 -6.065 85.490 1.00 31.91 526 LEU A C 1
ATOM 3829 O O . LEU A 1 526 ? 20.268 -6.460 85.338 1.00 31.91 526 LEU A O 1
ATOM 3833 N N . ASP A 1 527 ? 21.973 -5.485 84.421 1.00 36.56 527 ASP A N 1
ATOM 3834 C CA . ASP A 1 527 ? 23.281 -4.928 84.028 1.00 36.56 527 ASP A CA 1
ATOM 3835 C C . ASP A 1 527 ? 23.028 -4.102 82.719 1.00 36.56 527 ASP A C 1
ATOM 3837 O O . ASP A 1 527 ? 22.221 -4.557 81.901 1.00 36.56 527 ASP A O 1
ATOM 3841 N N . PRO A 1 528 ? 23.621 -2.908 82.478 1.00 42.97 528 PRO A N 1
ATOM 3842 C CA . PRO A 1 528 ? 23.333 -2.066 81.304 1.00 42.97 528 PRO A CA 1
ATOM 3843 C C . PRO A 1 528 ? 24.002 -2.455 79.967 1.00 42.97 528 PRO A C 1
ATOM 3845 O O . PRO A 1 528 ? 23.930 -1.664 79.030 1.00 42.97 528 PRO A O 1
ATOM 3848 N N . ASN A 1 529 ? 24.648 -3.617 79.823 1.00 45.09 529 ASN A N 1
ATOM 3849 C CA . ASN A 1 529 ? 25.490 -3.913 78.646 1.00 45.09 529 ASN A CA 1
ATOM 3850 C C . ASN A 1 529 ? 25.009 -5.075 77.752 1.00 45.09 529 ASN A C 1
ATOM 3852 O O . ASN A 1 529 ? 25.760 -6.001 77.455 1.00 45.09 529 ASN A O 1
ATOM 3856 N N . GLY A 1 530 ? 23.776 -4.994 77.247 1.00 32.03 530 GLY A N 1
ATOM 3857 C CA . GLY A 1 530 ? 23.285 -5.833 76.145 1.00 32.03 530 GLY A CA 1
ATOM 3858 C C . GLY A 1 530 ? 23.218 -5.051 74.834 1.00 32.03 530 GLY A C 1
ATOM 3859 O O . GLY A 1 530 ? 22.138 -4.643 74.418 1.00 32.03 530 GLY A O 1
ATOM 3860 N N . ALA A 1 531 ? 24.375 -4.792 74.226 1.00 33.34 531 ALA A N 1
ATOM 3861 C CA . ALA A 1 531 ? 24.504 -4.092 72.953 1.00 33.34 531 ALA A CA 1
ATOM 3862 C C . ALA A 1 531 ? 23.787 -4.843 71.815 1.00 33.34 531 ALA A C 1
ATOM 3864 O O . ALA A 1 531 ? 24.067 -6.013 71.564 1.00 33.34 531 ALA A O 1
ATOM 3865 N N . ALA A 1 532 ? 22.901 -4.150 71.097 1.00 31.30 532 ALA A N 1
ATOM 3866 C CA . ALA A 1 532 ? 22.577 -4.485 69.717 1.00 31.30 532 ALA A CA 1
ATOM 3867 C C . ALA A 1 532 ? 23.277 -3.449 68.832 1.00 31.30 532 ALA A C 1
ATOM 3869 O O . ALA A 1 532 ? 22.965 -2.258 68.887 1.00 31.30 532 ALA A O 1
ATOM 3870 N N . ASP A 1 533 ? 24.271 -3.927 68.088 1.00 29.62 533 ASP A N 1
ATOM 3871 C CA . ASP A 1 533 ? 25.105 -3.168 67.165 1.00 29.62 533 ASP A CA 1
ATOM 3872 C C . ASP A 1 533 ? 24.273 -2.310 66.202 1.00 29.62 533 ASP A C 1
ATOM 3874 O O . ASP A 1 533 ? 23.577 -2.811 65.319 1.00 29.62 533 ASP A O 1
ATOM 3878 N N . PHE A 1 534 ? 24.414 -0.992 66.332 1.00 27.19 534 PHE A N 1
ATOM 3879 C CA . PHE A 1 534 ? 24.134 -0.040 65.265 1.00 27.19 534 PHE A CA 1
ATOM 3880 C C . PHE A 1 534 ? 25.467 0.319 64.613 1.00 27.19 534 PHE A C 1
ATOM 3882 O O . PHE A 1 534 ? 26.215 1.147 65.130 1.00 27.19 534 PHE A O 1
ATOM 3889 N N . THR A 1 535 ? 25.762 -0.279 63.458 1.00 28.11 535 THR A N 1
ATOM 3890 C CA . THR A 1 535 ? 26.796 0.256 62.565 1.00 28.11 535 THR A CA 1
ATOM 3891 C C . THR A 1 535 ? 26.112 1.075 61.478 1.00 28.11 535 THR A C 1
ATOM 3893 O O . THR A 1 535 ? 25.479 0.541 60.570 1.00 28.11 535 THR A O 1
ATOM 3896 N N . LEU A 1 536 ? 26.225 2.396 61.608 1.00 25.03 536 LEU A N 1
ATOM 3897 C CA . LEU A 1 536 ? 25.878 3.388 60.597 1.00 25.03 536 LEU A CA 1
ATOM 3898 C C . LEU A 1 536 ? 27.008 3.426 59.555 1.00 25.03 536 LEU A C 1
ATOM 3900 O O . LEU A 1 536 ? 28.094 3.918 59.855 1.00 25.03 536 LEU A O 1
ATOM 3904 N N . LEU A 1 537 ? 26.761 2.940 58.336 1.00 25.81 537 LEU A N 1
ATOM 3905 C CA . LEU A 1 537 ? 27.611 3.234 57.180 1.00 25.81 537 LEU A CA 1
ATOM 3906 C C . LEU A 1 537 ? 26.827 4.128 56.215 1.00 25.81 537 LEU A C 1
ATOM 3908 O O . LEU A 1 537 ? 25.880 3.688 55.568 1.00 25.81 537 LEU A O 1
ATOM 3912 N N . ILE A 1 538 ? 27.218 5.400 56.137 1.00 29.09 538 ILE A N 1
ATOM 3913 C CA . ILE A 1 538 ? 26.794 6.309 55.072 1.00 29.09 538 ILE A CA 1
ATOM 3914 C C . ILE A 1 538 ? 27.736 6.068 53.890 1.00 29.09 538 ILE A C 1
ATOM 3916 O O . ILE A 1 538 ? 28.933 6.329 53.998 1.00 29.09 538 ILE A O 1
ATOM 3920 N N . ALA A 1 539 ? 27.196 5.607 52.764 1.00 28.78 539 ALA A N 1
ATOM 3921 C CA . ALA A 1 539 ? 27.858 5.677 51.467 1.00 28.78 539 ALA A CA 1
ATOM 3922 C C . ALA A 1 539 ? 26.870 6.215 50.421 1.00 28.78 539 ALA A C 1
ATOM 3924 O O . ALA A 1 539 ? 25.742 5.742 50.297 1.00 28.78 539 ALA A O 1
ATOM 3925 N N . LEU A 1 540 ? 27.315 7.260 49.727 1.00 29.48 540 LEU A N 1
ATOM 3926 C CA . LEU A 1 540 ? 26.656 7.941 48.618 1.00 29.48 540 LEU A CA 1
ATOM 3927 C C . LEU A 1 540 ? 26.584 7.062 47.354 1.00 29.48 540 LEU A C 1
ATOM 3929 O O . LEU A 1 540 ? 27.431 6.198 47.141 1.00 29.48 540 LEU A O 1
ATOM 3933 N N . SER A 1 541 ? 25.653 7.447 46.472 1.00 32.28 541 SER A N 1
ATOM 3934 C CA . SER A 1 541 ? 25.408 7.029 45.073 1.00 32.28 541 SER A CA 1
ATOM 3935 C C . SER A 1 541 ? 24.529 5.784 44.868 1.00 32.28 541 SER A C 1
ATOM 3937 O O . SER A 1 541 ? 24.827 4.691 45.332 1.00 32.28 541 SER A O 1
ATOM 3939 N N . GLY A 1 542 ? 23.382 6.004 44.215 1.00 30.08 542 GLY A N 1
ATOM 3940 C CA . GLY A 1 542 ? 22.297 5.045 44.065 1.00 30.08 542 GLY A CA 1
ATOM 3941 C C . GLY A 1 542 ? 22.222 4.396 42.688 1.00 30.08 542 GLY A C 1
ATOM 3942 O O . GLY A 1 542 ? 22.759 4.919 41.719 1.00 30.08 542 GLY A O 1
ATOM 3943 N N . ILE A 1 543 ? 21.520 3.261 42.632 1.00 30.27 543 ILE A N 1
ATOM 3944 C CA . ILE A 1 543 ? 20.400 2.931 41.731 1.00 30.27 543 ILE A CA 1
ATOM 3945 C C . ILE A 1 543 ? 19.925 1.493 42.058 1.00 30.27 543 ILE A C 1
ATOM 3947 O O . ILE A 1 543 ? 20.717 0.571 42.207 1.00 30.27 543 ILE A O 1
ATOM 3951 N N . LEU A 1 544 ? 18.602 1.402 42.233 1.00 26.11 544 LEU A N 1
ATOM 3952 C CA . LEU A 1 544 ? 17.647 0.292 42.361 1.00 26.11 544 LEU A CA 1
ATOM 3953 C C . LEU A 1 544 ? 18.110 -1.184 42.335 1.00 26.11 544 LEU A C 1
ATOM 3955 O O . LEU A 1 544 ? 18.638 -1.666 41.339 1.00 26.11 544 LEU A O 1
ATOM 3959 N N . ALA A 1 545 ? 17.634 -1.953 43.328 1.00 25.91 545 ALA A N 1
ATOM 3960 C CA . ALA A 1 545 ? 17.243 -3.359 43.158 1.00 25.91 545 ALA A CA 1
ATOM 3961 C C . ALA A 1 545 ? 16.059 -3.737 44.081 1.00 25.91 545 ALA A C 1
ATOM 3963 O O . ALA A 1 545 ? 16.004 -3.345 45.245 1.00 25.91 545 ALA A O 1
ATOM 3964 N N . TYR A 1 546 ? 15.104 -4.485 43.519 1.00 25.61 546 TYR A N 1
ATOM 3965 C CA . TYR A 1 546 ? 13.845 -4.962 44.109 1.00 25.61 546 TYR A CA 1
ATOM 3966 C C . TYR A 1 546 ? 14.041 -5.931 45.292 1.00 25.61 546 TYR A C 1
ATOM 3968 O O . TYR A 1 546 ? 14.959 -6.748 45.280 1.00 25.61 546 TYR A O 1
ATOM 3976 N N . VAL A 1 547 ? 13.104 -5.935 46.255 1.00 25.95 547 VAL A N 1
ATOM 3977 C CA . VAL A 1 547 ? 12.991 -6.990 47.281 1.00 25.95 547 VAL A CA 1
ATOM 3978 C C . VAL A 1 547 ? 11.600 -7.627 47.259 1.00 25.95 547 VAL A C 1
ATOM 3980 O O . VAL A 1 547 ? 10.587 -6.995 47.551 1.00 25.95 547 VAL A O 1
ATOM 3983 N N . VAL A 1 548 ? 11.596 -8.920 46.933 1.00 26.39 548 VAL A N 1
ATOM 3984 C CA . VAL A 1 548 ? 10.480 -9.869 47.019 1.00 26.39 548 VAL A CA 1
ATOM 3985 C C . VAL A 1 548 ? 10.355 -10.372 48.461 1.00 26.39 548 VAL A C 1
ATOM 3987 O O . VAL A 1 548 ? 11.336 -10.827 49.046 1.00 26.39 548 VAL A O 1
ATOM 3990 N N . TRP A 1 549 ? 9.147 -10.359 49.029 1.00 25.28 549 TRP A N 1
ATOM 3991 C CA . TRP A 1 549 ? 8.865 -10.970 50.332 1.00 25.28 549 TRP A CA 1
ATOM 3992 C C . TRP A 1 549 ? 8.380 -12.419 50.178 1.00 25.28 549 TRP A C 1
ATOM 3994 O O . TRP A 1 549 ? 7.340 -12.681 49.578 1.00 25.28 549 TRP A O 1
ATOM 4004 N N . ARG A 1 550 ? 9.086 -13.369 50.805 1.00 25.38 550 ARG A N 1
ATOM 4005 C CA . ARG A 1 550 ? 8.555 -14.695 51.169 1.00 25.38 550 ARG A CA 1
ATOM 4006 C C . ARG A 1 550 ? 8.693 -14.885 52.680 1.00 25.38 550 ARG A C 1
ATOM 4008 O O . ARG A 1 550 ? 9.805 -14.943 53.192 1.00 25.38 550 ARG A O 1
ATOM 4015 N N . ARG A 1 551 ? 7.572 -15.031 53.395 1.00 26.42 551 ARG A N 1
ATOM 4016 C CA . ARG A 1 551 ? 7.563 -15.547 54.776 1.00 26.42 551 ARG A CA 1
ATOM 4017 C C . ARG A 1 551 ? 7.653 -17.075 54.750 1.00 26.42 551 ARG A C 1
ATOM 4019 O O . ARG A 1 551 ? 6.853 -17.726 54.081 1.00 26.42 551 ARG A O 1
ATOM 4026 N N . ARG A 1 552 ? 8.582 -17.644 55.525 1.00 26.70 552 ARG A N 1
ATOM 4027 C CA . ARG A 1 552 ? 8.494 -19.017 56.051 1.00 26.70 552 ARG A CA 1
ATOM 4028 C C . ARG A 1 552 ? 8.203 -18.970 57.552 1.00 26.70 552 ARG A C 1
ATOM 4030 O O . ARG A 1 552 ? 8.562 -18.016 58.232 1.00 26.70 552 ARG A O 1
ATOM 4037 N N . ALA A 1 553 ? 7.486 -19.996 57.990 1.00 31.98 553 ALA A N 1
ATOM 4038 C CA . ALA A 1 553 ? 6.852 -20.181 59.287 1.00 31.98 553 ALA A CA 1
ATOM 4039 C C . ALA A 1 553 ? 7.776 -20.754 60.385 1.00 31.98 553 ALA A C 1
ATOM 4041 O O . ALA A 1 553 ? 8.825 -21.314 60.079 1.00 31.98 553 ALA A O 1
ATOM 4042 N N . GLY A 1 554 ? 7.275 -20.713 61.631 1.00 31.27 554 GLY A N 1
ATOM 4043 C CA . GLY A 1 554 ? 7.781 -21.415 62.828 1.00 31.27 554 GLY A CA 1
ATOM 4044 C C . GLY A 1 554 ? 8.681 -20.526 63.696 1.00 31.27 554 GLY A C 1
ATOM 4045 O O . GLY A 1 554 ? 9.517 -19.826 63.153 1.00 31.27 554 GLY A O 1
ATOM 4046 N N . GLN A 1 555 ? 8.588 -20.446 65.025 1.00 28.81 555 GLN A N 1
ATOM 4047 C CA . GLN A 1 555 ? 7.973 -21.286 66.057 1.00 28.81 555 GLN A CA 1
ATOM 4048 C C . GLN A 1 555 ? 7.702 -20.445 67.326 1.00 28.81 555 GLN A C 1
ATOM 4050 O O . GLN A 1 555 ? 8.324 -19.408 67.540 1.00 28.81 555 GLN A O 1
ATOM 4055 N N . GLN A 1 556 ? 6.795 -20.939 68.176 1.00 33.62 556 GLN A N 1
ATOM 4056 C CA . GLN A 1 556 ? 6.623 -20.549 69.583 1.00 33.62 556 GLN A CA 1
ATOM 4057 C C . GLN A 1 556 ? 7.840 -20.946 70.440 1.00 33.62 556 GLN A C 1
ATOM 4059 O O . GLN A 1 556 ? 8.390 -22.021 70.211 1.00 33.62 556 GLN A O 1
ATOM 4064 N N . MET A 1 557 ? 8.144 -20.190 71.504 1.00 27.95 557 MET A N 1
ATOM 4065 C CA . MET A 1 557 ? 7.983 -20.648 72.901 1.00 27.95 557 MET A CA 1
ATOM 4066 C C . MET A 1 557 ? 8.451 -19.607 73.938 1.00 27.95 557 MET A C 1
ATOM 4068 O O . MET A 1 557 ? 9.505 -19.003 73.768 1.00 27.95 557 MET A O 1
ATOM 4072 N N . CYS A 1 558 ? 7.653 -19.551 75.015 1.00 35.09 558 CYS A N 1
ATOM 4073 C CA . CYS A 1 558 ? 7.791 -18.899 76.328 1.00 35.09 558 CYS A CA 1
ATOM 4074 C C . CYS A 1 558 ? 7.721 -17.370 76.402 1.00 35.09 558 CYS A C 1
ATOM 4076 O O . CYS A 1 558 ? 8.723 -16.691 76.097 1.00 35.09 558 CYS A O 1
#

Organism: Entotheonella factor (NCBI:txid1429438)

=== Feature glossary ===
Each block in this record encodes a different view of the same protein. In brief:

Predicted aligned error. PAE(i, j) answers: if I align the predicted and true structures on residue i, how far off (in Å) do I expect residue j to be? A block-diagonal PAE matrix with low values on the blocks and high values off-diagonal is the signature of a multi-domain protein with confidently predicted domains but uncertain inter-domain orientation.

Contact-map, Ramachandran, and PAE plots. Plot images: a contact map (which residues are close in 3D, as an N×N binary image), a Ramachandran scatter (backbone torsion angles, revealing secondary-structure composition at a glance), and — for AlphaFold structures — a PAE heatmap (pairwise prediction confidence).

Backbone torsions (φ/ψ). φ (phi) and ψ (psi) are the two rotatable backbone dihedrals per residue: φ is the C(i-1)–N–Cα–C torsion, ψ is the N–Cα–C–N(i+1) torsion, both in degrees on (−180°, 180°]. α-helical residues cluster near (−60°, −45°); β-strand residues near (−120°, +130°). A Ramachandran plot is simply a scatter of (φ, ψ) for every residue.

Foldseek 3Di. A 3Di character summarizes, for each residue, the relative orientation of the Cα frame of its nearest spatial neighbor. Because it encodes fold topology rather than chemistry, 3Di alignments detect remote structural similarity that sequence alignment misses.

Radius of gyration, Cα contacts, bounding box. Three whole-structure scalars: the radius of gyration (RMS distance of Cα from centroid, in Å), the count of Cα–Cα contacts (pairs closer than 8 Å and separated by more than four residues in sequence — i.e. tertiary, not local, contacts), and the bounding-box dimensions. Together they distinguish compact globular folds from extended fibres or disordered chains.

Sequence. Sequence gives the chain of amino acids in standard one-letter code (A=alanine, C=cysteine, …, Y=tyrosine), read N→C. It is the only feature that is directly encoded by the gene; all structural features are derived from the folded form of this sequence.

mmCIF coordinates. Atomic coordinates in PDBx/mmCIF format — the same representation the Protein Data Bank distributes. Each line of the _atom_site loop places one backbone atom in Cartesian space (units: ångströms, origin: arbitrary).

Secondary structure (3-state, P-SEA). Three-state secondary structure (P-SEA) collapses the eight DSSP classes into helix (a), strand (b), and coil (c). P-SEA assigns these from Cα geometry alone — distances and angles — without requiring backbone oxygens, so it works on any Cα trace.

InterPro / GO / CATH / organism. Functional annotations link the protein to curated databases. InterPro entries identify conserved domains and families by matching the sequence against member-database signatures (Pfam, PROSITE, CDD, …). Gene Ontology (GO) terms describe molecular function, biological process, and cellular component in a controlled vocabulary. CATH places the structure in a hierarchical fold classification (Class/Architecture/Topology/Homologous-superfamily). The organism is the source species.

B-factor. B-factor (Debye–Waller factor) reflects atomic displacement in the crystal lattice. It is an experimental observable (units Å²), not a prediction; low values mean the atom is pinned down, high values mean it moves or is heterogeneous across the crystal.

Rendered structure images. Structure images are PyMOL renders from six orthogonal camera directions. Cartoon representation draws helices as coils and strands as arrows; sticks shows the backbone as bonds; surface shows the solvent-excluded envelope. Rainbow coloring maps sequence position to hue (blue→red, N→C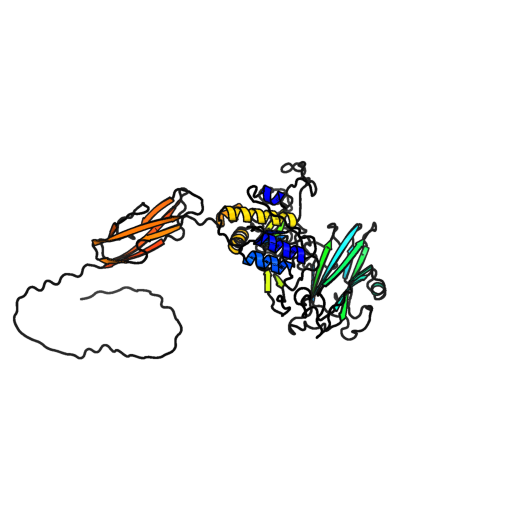); chain coloring assigns a distinct color per polypeptide.

Solvent-accessible surface area. Solvent-accessible surface area (SASA) is the area in Å² traced out by the centre of a 1.4 Å probe sphere (a water molecule) rolled over the protein's van der Waals surface (Shrake–Rupley / Lee–Richards construction). Buried residues have near-zero SASA; fully exposed residues can exceed 200 Å². The total SASA scales roughly with the number of surface residues.

Secondary structure (8-state, DSSP). The SS8 string is DSSP's per-residue secondary-structure call. α-helix (H) means an i→i+4 H-bond ladder; β-strand (E) means the residue participates in a β-sheet; 3₁₀ (G) and π (I) are tighter and wider helices; T/S are turns/bends; '-' is loop.

pLDDT. For AlphaFold models, the B-factor field carries pLDDT — the model's own estimate of local accuracy on a 0–100 scale. Regions with pLDDT<50 should be treated as essentially unmodeled; they often correspond to intrinsically disordered segments.

Nearest PDB structures. Nearest PDB neighbors are the top structural matches found by Foldseek when searching this structure against the entire Protein Data Bank. Each hit reports a TM-score (0 to 1; >0.5 almost always implies the same fold) and an E-value. These are *structural* homologs — they may share no detectable sequence similarity.